Protein 6F1Y (pdb70)

B-factor: mean 147.91, std 44.43, range [30.0, 389.21]

Nearest PDB structures (foldseek):
  6f1t-assembly1_j  TM=1.003E+00  e=4.446E-61  Homo sapiens
  6f1t-assembly1_i  TM=9.594E-01  e=4.046E-45  Homo sapiens
  6f38-assembly1_j  TM=9.340E-01  e=1.331E-43  Homo sapiens
  6f38-assembly1_r  TM=8.789E-01  e=2.297E-35  Homo sapiens
  6f38-assembly1_q  TM=8.343E-01  e=1.502E-33  Homo sapiens

Foldseek 3Di:
DVVVLVVLLVVLVVVQVVDDLNCQFQVVLNVVLVVLVCVVVVDDDDVVPDVVSVVVSVVSSVVSSVVSVLVVVLVVLLVVLLVCLLPPQQDLVVVLVSLVVNLVSVLVCLVVPTHPSQVSLVVVLQSSLQSLLLSLVVVLQVVLVVLPVVVVVVLVVVVVVVVVVVVLSVVLSVVSVCPCVVPSGPNVQFDDDDDDDDDDSSVHRRHPRPSCSSVVVVVVNVVSVVVSPVVVVVVVLVVVLVVLVVVLVVLVVVSVVSNVVSVVVNVVSVVVVVVVVVVD/DCVVVVVVVVPDDLDQDAAEEEEEDEDPLCPQPVVVVVPHDDPDAFQPKDWDQDQLPPGTPGNGYIYTYGYDPDPCLVVVCVRDAPVNQQRYEYEYEEEPVQLLCVLCVVVVVVVSVVVVCCPHCVVVCVCVVVVQVVQVVVLVVLAPPALDDDQAEPAGHNYAYEYENLVCVCVVVVQPDVDLLSLLVSVLSQQVNQQRNSYWYFYAYDPDDPCVCCVSSVRSNPHDHFDPDVSSGGGTRGNPDDNPVSQVSCVPPNPRPDPPCSCVSVCPVVVPDDDDDDPPCDDDDDDVVVVVVVVVVVD

Structure (mmCIF, N/CA/C/O backbone):
data_6F1Y
#
_entry.id   6F1Y
#
_cell.length_a   1.000
_cell.length_b   1.000
_cell.length_c   1.000
_cell.angle_alpha   90.00
_cell.angle_beta   90.00
_cell.angle_gamma   90.00
#
_symmetry.space_group_name_H-M   'P 1'
#
loop_
_entity.id
_entity.type
_entity.pdbx_description
1 polymer 'Cytoplasmic dynein 1 heavy chain 1,Dynein heavy chain'
2 polymer 'Cytoplasmic dynein 1 light intermediate chain 2'
#
loop_
_atom_site.group_PDB
_atom_site.id
_atom_site.type_symbol
_atom_site.label_atom_id
_atom_site.label_alt_id
_atom_site.label_comp_id
_atom_site.label_asym_id
_atom_site.label_entity_id
_atom_site.label_seq_id
_atom_site.pdbx_PDB_ins_code
_atom_site.Cartn_x
_atom_site.Cartn_y
_atom_site.Cartn_z
_atom_site.occupancy
_atom_site.B_iso_or_equiv
_atom_site.auth_seq_id
_atom_site.auth_comp_id
_atom_site.auth_asym_id
_atom_site.auth_atom_id
_atom_site.pdbx_PDB_model_num
ATOM 1 N N . SER A 1 1 ? 355.101 368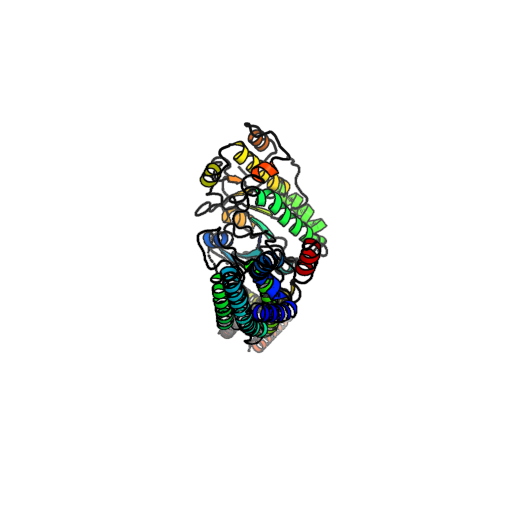.762 430.478 1.00 127.40 780 SER f N 1
ATOM 2 C CA . SER A 1 1 ? 354.211 368.078 431.404 1.00 127.40 780 SER f CA 1
ATOM 3 C C . SER A 1 1 ? 353.041 368.954 431.813 1.00 127.40 780 SER f C 1
ATOM 4 O O . SER A 1 1 ? 351.896 368.490 431.858 1.00 127.40 780 SER f O 1
ATOM 7 N N . LEU A 1 2 ? 353.341 370.222 432.110 1.00 145.64 781 LEU f N 1
ATOM 8 C CA . LEU A 1 2 ? 352.296 371.161 432.504 1.00 145.64 781 LEU f CA 1
ATOM 9 C C . LEU A 1 2 ? 351.306 371.384 431.371 1.00 145.64 781 LEU f C 1
ATOM 10 O O . LEU A 1 2 ? 350.090 371.385 431.590 1.00 145.64 781 LEU f O 1
ATOM 15 N N . ILE A 1 3 ? 351.821 371.564 430.154 1.00 144.13 782 ILE f N 1
ATOM 16 C CA . ILE A 1 3 ? 350.981 371.812 428.986 1.00 144.13 782 ILE f CA 1
ATOM 17 C C . ILE A 1 3 ? 350.092 370.615 428.685 1.00 144.13 782 ILE f C 1
ATOM 18 O O . ILE A 1 3 ? 348.898 370.775 428.391 1.00 144.13 782 ILE f O 1
ATOM 23 N N . GLU A 1 4 ? 350.640 369.400 428.777 1.00 148.03 783 GLU f N 1
ATOM 24 C CA . GLU A 1 4 ? 349.790 368.240 428.541 1.00 148.03 783 GLU f CA 1
ATOM 25 C C . GLU A 1 4 ? 348.762 368.070 429.638 1.00 148.03 783 GLU f C 1
ATOM 26 O O . GLU A 1 4 ? 347.645 367.624 429.359 1.00 148.03 783 GLU f O 1
ATOM 32 N N . SER A 1 5 ? 349.114 368.432 430.873 1.00 152.72 784 SER f N 1
ATOM 33 C CA . SER A 1 5 ? 348.156 368.336 431.963 1.00 152.72 784 SER f CA 1
ATOM 34 C C . SER A 1 5 ? 347.002 369.297 431.734 1.00 152.72 784 SER f C 1
ATOM 35 O O . SER A 1 5 ? 345.838 368.944 431.949 1.00 152.72 784 SER f O 1
ATOM 38 N N . VAL A 1 6 ? 347.322 370.505 431.266 1.00 148.98 785 VAL f N 1
ATOM 39 C CA . VAL A 1 6 ? 346.311 371.511 430.965 1.00 148.98 785 VAL f CA 1
ATOM 40 C C . VAL A 1 6 ? 345.403 371.032 429.846 1.00 148.98 785 VAL f C 1
ATOM 41 O O . VAL A 1 6 ? 344.174 371.157 429.925 1.00 148.98 785 VAL f O 1
ATOM 45 N N . ARG A 1 7 ? 345.996 370.466 428.794 1.00 148.61 786 ARG f N 1
ATOM 46 C CA . ARG A 1 7 ? 345.213 369.983 427.664 1.00 148.61 786 ARG f CA 1
ATOM 47 C C . ARG A 1 7 ? 344.302 368.831 428.052 1.00 148.61 786 ARG f C 1
ATOM 48 O O . ARG A 1 7 ? 343.141 368.779 427.623 1.00 148.61 786 ARG f O 1
ATOM 56 N N . THR A 1 8 ? 344.803 367.910 428.873 1.00 143.51 787 THR f N 1
ATOM 57 C CA . THR A 1 8 ? 343.967 366.809 429.327 1.00 143.51 787 THR f CA 1
ATOM 58 C C . THR A 1 8 ? 342.862 367.327 430.228 1.00 143.51 787 THR f C 1
ATOM 59 O O . THR A 1 8 ? 341.733 366.828 430.180 1.00 143.51 787 THR f O 1
ATOM 63 N N . TYR A 1 9 ? 343.173 368.354 431.025 1.00 151.70 788 TYR f N 1
ATOM 64 C CA . TYR A 1 9 ? 342.183 368.973 431.893 1.00 151.70 788 TYR f CA 1
ATOM 65 C C . TYR A 1 9 ? 341.055 369.581 431.081 1.00 151.70 788 TYR f C 1
ATOM 66 O O . TYR A 1 9 ? 339.873 369.412 431.408 1.00 151.70 788 TYR f O 1
ATOM 75 N N . GLU A 1 10 ? 341.416 370.280 430.011 1.00 151.35 789 GLU f N 1
ATOM 76 C CA . GLU A 1 10 ? 340.426 370.902 429.148 1.00 151.35 789 GLU f CA 1
ATOM 77 C C . GLU A 1 10 ? 339.580 369.856 428.447 1.00 151.35 789 GLU f C 1
ATOM 78 O O . GLU A 1 10 ? 338.360 370.020 428.330 1.00 151.35 789 GLU f O 1
ATOM 84 N N . ARG A 1 11 ? 340.216 368.773 427.987 1.00 159.66 790 ARG f N 1
ATOM 85 C CA . ARG A 1 11 ? 339.488 367.711 427.304 1.00 159.66 790 ARG f CA 1
ATOM 86 C C . ARG A 1 11 ? 338.479 367.056 428.236 1.00 159.66 790 ARG f C 1
ATOM 87 O O . ARG A 1 11 ? 337.330 366.780 427.848 1.00 159.66 790 ARG f O 1
ATOM 95 N N . THR A 1 12 ? 338.890 366.829 429.481 1.00 151.51 791 THR f N 1
ATOM 96 C CA . THR A 1 12 ? 337.996 366.241 430.463 1.00 151.51 791 THR f CA 1
ATOM 97 C C . THR A 1 12 ? 336.852 367.176 430.794 1.00 151.51 791 THR f C 1
ATOM 98 O O . THR A 1 12 ? 335.721 366.719 430.951 1.00 151.51 791 THR f O 1
ATOM 102 N N . CYS A 1 13 ? 337.125 368.484 430.904 1.00 148.99 792 CYS f N 1
ATOM 103 C CA . CYS A 1 13 ? 336.051 369.434 431.181 1.00 148.99 792 CYS f CA 1
ATOM 104 C C . CYS A 1 13 ? 335.056 369.468 430.038 1.00 148.99 792 CYS f C 1
ATOM 105 O O . CYS A 1 13 ? 333.852 369.634 430.270 1.00 148.99 792 CYS f O 1
ATOM 108 N N . GLU A 1 14 ? 335.548 369.288 428.807 1.00 163.22 793 GLU f N 1
ATOM 109 C CA . GLU A 1 14 ? 334.668 369.231 427.648 1.00 163.22 793 GLU f CA 1
ATOM 110 C C . GLU A 1 14 ? 333.742 368.030 427.758 1.00 163.22 793 GLU f C 1
ATOM 111 O O . GLU A 1 14 ? 332.522 368.152 427.594 1.00 163.22 793 GLU f O 1
ATOM 117 N N . LYS A 1 15 ? 334.316 366.864 428.076 1.00 158.24 794 LYS f N 1
ATOM 118 C CA . LYS A 1 15 ? 333.518 365.646 428.217 1.00 158.24 794 LYS f CA 1
ATOM 119 C C . LYS A 1 15 ? 332.532 365.740 429.372 1.00 158.24 794 LYS f C 1
ATOM 120 O O . LYS A 1 15 ? 331.381 365.302 429.251 1.00 158.24 794 LYS f O 1
ATOM 126 N N . VAL A 1 16 ? 332.973 366.305 430.497 1.00 160.84 795 VAL f N 1
ATOM 127 C CA . VAL A 1 16 ? 332.136 366.422 431.687 1.00 160.84 795 VAL f CA 1
ATOM 128 C C . VAL A 1 16 ? 330.962 367.351 431.441 1.00 160.84 795 VAL f C 1
ATOM 129 O O . VAL A 1 16 ? 329.807 366.965 431.643 1.00 160.84 795 VAL f O 1
ATOM 133 N N . GLU A 1 17 ? 331.227 368.585 431.001 1.00 164.17 796 GLU f N 1
ATOM 134 C CA . GLU A 1 17 ? 330.102 369.483 430.789 1.00 164.17 796 GLU f CA 1
ATOM 135 C C . GLU A 1 17 ? 329.287 369.138 429.555 1.00 164.17 796 GLU f C 1
ATOM 136 O O . GLU A 1 17 ? 328.184 369.674 429.412 1.00 164.17 796 GLU f O 1
ATOM 142 N N . GLU A 1 18 ? 329.752 368.222 428.692 1.00 175.59 797 GLU f N 1
ATOM 143 C CA . GLU A 1 18 ? 328.866 367.801 427.618 1.00 175.59 797 GLU f CA 1
ATOM 144 C C . GLU A 1 18 ? 327.791 366.869 428.158 1.00 175.59 797 GLU f C 1
ATOM 145 O O . GLU A 1 18 ? 326.799 366.610 427.472 1.00 175.59 797 GLU f O 1
ATOM 151 N N . ARG A 1 19 ? 327.981 366.383 429.380 1.00 159.71 798 ARG f N 1
ATOM 152 C CA . ARG A 1 19 ? 327.071 365.558 430.147 1.00 159.71 798 ARG f CA 1
ATOM 153 C C . ARG A 1 19 ? 326.533 366.411 431.287 1.00 159.71 798 ARG f C 1
ATOM 154 O O . ARG A 1 19 ? 327.035 367.504 431.560 1.00 159.71 798 ARG f O 1
ATOM 162 N N . ASN A 1 20 ? 325.510 365.926 431.942 1.00 136.59 799 ASN f N 1
ATOM 163 C CA . ASN A 1 20 ? 324.981 366.748 433.025 1.00 136.59 799 ASN f CA 1
ATOM 164 C C . ASN A 1 20 ? 324.809 365.992 434.328 1.00 136.59 799 ASN f C 1
ATOM 165 O O . ASN A 1 20 ? 325.018 366.571 435.397 1.00 136.59 799 ASN f O 1
ATOM 170 N N . THR A 1 21 ? 324.429 364.716 434.258 1.00 125.75 800 THR f N 1
ATOM 171 C CA . THR A 1 21 ? 324.243 363.897 435.449 1.00 125.75 800 THR f CA 1
ATOM 172 C C . THR A 1 21 ? 325.555 363.702 436.181 1.00 125.75 800 THR f C 1
ATOM 173 O O . THR A 1 21 ? 325.622 363.786 437.414 1.00 125.75 800 THR f O 1
ATOM 177 N N . ILE A 1 22 ? 326.603 363.441 435.407 1.00 136.52 801 ILE f N 1
ATOM 178 C CA . ILE A 1 22 ? 327.966 363.180 435.841 1.00 136.52 801 ILE f CA 1
ATOM 179 C C . ILE A 1 22 ? 328.526 364.242 436.774 1.00 136.52 801 ILE f C 1
ATOM 180 O O . ILE A 1 22 ? 329.289 363.914 437.694 1.00 136.52 801 ILE f O 1
ATOM 185 N N . SER A 1 23 ? 328.137 365.507 436.570 1.00 129.73 802 SER f N 1
ATOM 186 C CA . SER A 1 23 ? 328.624 366.628 437.374 1.00 129.73 802 SER f CA 1
ATOM 187 C C . SER A 1 23 ? 328.373 366.441 438.867 1.00 129.73 802 SER f C 1
ATOM 188 O O . SER A 1 23 ? 329.228 366.800 439.686 1.00 129.73 802 SER f O 1
ATOM 191 N N . LEU A 1 24 ? 327.223 365.852 439.223 1.00 135.36 803 LEU f N 1
ATOM 192 C CA . LEU A 1 24 ? 326.865 365.593 440.619 1.00 135.36 803 LEU f CA 1
ATOM 193 C C . LEU A 1 24 ? 327.887 364.736 441.340 1.00 135.36 803 LEU f C 1
ATOM 194 O O . LEU A 1 24 ? 328.211 364.981 442.506 1.00 135.36 803 LEU f O 1
ATOM 199 N N . LEU A 1 25 ? 328.384 363.719 440.665 1.00 117.98 804 LEU f N 1
ATOM 200 C CA . LEU A 1 25 ? 329.305 362.762 441.242 1.00 117.98 804 LEU f CA 1
ATOM 201 C C . LEU A 1 25 ? 330.752 363.160 441.068 1.00 117.98 804 LEU f C 1
ATOM 202 O O . LEU A 1 25 ? 331.599 362.798 441.891 1.00 117.98 804 LEU f O 1
ATOM 207 N N . VAL A 1 26 ? 331.049 363.888 439.998 1.00 125.11 805 VAL f N 1
ATOM 208 C CA . VAL A 1 26 ? 332.413 364.296 439.716 1.00 125.11 805 VAL f CA 1
ATOM 209 C C . VAL A 1 26 ? 332.813 365.529 440.502 1.00 125.11 805 VAL f C 1
ATOM 210 O O . VAL A 1 26 ? 334.014 365.727 440.731 1.00 125.11 805 VAL f O 1
ATOM 214 N N . ALA A 1 27 ? 331.827 366.310 440.964 1.00 132.50 806 ALA f N 1
ATOM 215 C CA . ALA A 1 27 ? 331.953 367.549 441.725 1.00 132.50 806 ALA f CA 1
ATOM 216 C C . ALA A 1 27 ? 333.126 367.623 442.696 1.00 132.50 806 ALA f C 1
ATOM 217 O O . ALA A 1 27 ? 333.890 368.596 442.674 1.00 132.50 806 ALA f O 1
ATOM 219 N N . GLY A 1 28 ? 333.308 366.569 443.494 1.00 136.84 807 GLY f N 1
ATOM 220 C CA . GLY A 1 28 ? 334.416 366.540 444.435 1.00 136.84 807 GLY f CA 1
ATOM 221 C C . GLY A 1 28 ? 335.771 366.504 443.751 1.00 136.84 807 GLY f C 1
ATOM 222 O O . GLY A 1 28 ? 336.641 367.329 444.040 1.00 136.84 807 GLY f O 1
ATOM 223 N N . LEU A 1 29 ? 335.961 365.554 442.827 1.00 133.24 808 LEU f N 1
ATOM 224 C CA . LEU A 1 29 ? 337.231 365.437 442.113 1.00 133.24 808 LEU f CA 1
ATOM 225 C C . LEU A 1 29 ? 337.500 366.646 441.241 1.00 133.24 808 LEU f C 1
ATOM 226 O O . LEU A 1 29 ? 338.655 367.051 441.082 1.00 133.24 808 LEU f O 1
ATOM 231 N N . LYS A 1 30 ? 336.446 367.225 440.673 1.00 145.07 809 LYS f N 1
ATOM 232 C CA . LYS A 1 30 ? 336.604 368.411 439.848 1.00 145.07 809 LYS f CA 1
ATOM 233 C C . LYS A 1 30 ? 337.069 369.574 440.709 1.00 145.07 809 LYS f C 1
ATOM 234 O O . LYS A 1 30 ? 337.925 370.366 440.290 1.00 145.07 809 LYS f O 1
ATOM 240 N N . LYS A 1 31 ? 336.554 369.654 441.942 1.00 142.50 810 LYS f N 1
ATOM 241 C CA . LYS A 1 31 ? 337.014 370.694 442.848 1.00 142.50 810 LYS f CA 1
ATOM 242 C C . LYS A 1 31 ? 338.450 370.421 443.273 1.00 142.50 810 LYS f C 1
ATOM 243 O O . LYS A 1 31 ? 339.218 371.360 443.478 1.00 142.50 810 LYS f O 1
ATOM 249 N N . GLU A 1 32 ? 338.820 369.142 443.396 1.00 142.56 811 GLU f N 1
ATOM 250 C CA . GLU A 1 32 ? 340.187 368.775 443.766 1.00 142.56 811 GLU f CA 1
ATOM 251 C C . GLU A 1 32 ? 341.171 369.225 442.706 1.00 142.56 811 GLU f C 1
ATOM 252 O O . GLU A 1 32 ? 342.222 369.819 443.007 1.00 142.56 811 GLU f O 1
ATOM 258 N N . VAL A 1 33 ? 340.829 368.930 441.452 1.00 144.15 812 VAL f N 1
ATOM 259 C CA . VAL A 1 33 ? 341.655 369.312 440.319 1.00 144.15 812 VAL f CA 1
ATOM 260 C C . VAL A 1 33 ? 341.785 370.822 440.269 1.00 144.15 812 VAL f C 1
ATOM 261 O O . VAL A 1 33 ? 342.887 371.357 440.138 1.00 144.15 812 VAL f O 1
ATOM 265 N N . GLN A 1 34 ? 340.668 371.530 440.443 1.00 147.60 813 GLN f N 1
ATOM 266 C CA . GLN A 1 34 ? 340.735 372.983 440.436 1.00 147.60 813 GLN f CA 1
ATOM 267 C C . GLN A 1 34 ? 341.428 373.538 441.670 1.00 147.60 813 GLN f C 1
ATOM 268 O O . GLN A 1 34 ? 341.938 374.657 441.616 1.00 147.60 813 GLN f O 1
ATOM 274 N N . ALA A 1 35 ? 341.484 372.774 442.759 1.00 149.43 814 ALA f N 1
ATOM 275 C CA . ALA A 1 35 ? 342.194 373.230 443.943 1.00 149.43 814 ALA f CA 1
ATOM 276 C C . ALA A 1 35 ? 343.678 373.265 443.642 1.00 149.43 814 ALA f C 1
ATOM 277 O O . ALA A 1 35 ? 344.356 374.273 443.888 1.00 149.43 814 ALA f O 1
ATOM 279 N N . LEU A 1 36 ? 344.187 372.179 443.058 1.00 144.95 815 LEU f N 1
ATOM 280 C CA . LEU A 1 36 ? 345.597 372.196 442.688 1.00 144.95 815 LEU f CA 1
ATOM 281 C C . LEU A 1 36 ? 345.852 373.136 441.526 1.00 144.95 815 LEU f C 1
ATOM 282 O O . LEU A 1 36 ? 346.948 373.691 441.426 1.00 144.95 815 LEU f O 1
ATOM 287 N N . ILE A 1 37 ? 344.860 373.343 440.658 1.00 152.90 816 ILE f N 1
ATOM 288 C CA . ILE A 1 37 ? 345.028 374.279 439.554 1.00 152.90 816 ILE f CA 1
ATOM 289 C C . ILE A 1 37 ? 345.151 375.690 440.097 1.00 152.90 816 ILE f C 1
ATOM 290 O O . ILE A 1 37 ? 345.971 376.483 439.624 1.00 152.90 816 ILE f O 1
ATOM 295 N N . ALA A 1 38 ? 344.369 376.005 441.130 1.00 163.60 817 ALA f N 1
ATOM 296 C CA . ALA A 1 38 ? 344.448 377.311 441.763 1.00 163.60 817 ALA f CA 1
ATOM 297 C C . ALA A 1 38 ? 345.789 377.476 442.457 1.00 163.60 817 ALA f C 1
ATOM 298 O O . ALA A 1 38 ? 346.415 378.541 442.374 1.00 163.60 817 ALA f O 1
ATOM 300 N N . GLU A 1 39 ? 346.261 376.414 443.113 1.00 171.44 818 GLU f N 1
ATOM 301 C CA . GLU A 1 39 ? 347.557 376.480 443.770 1.00 171.44 818 GLU f CA 1
ATOM 302 C C . GLU A 1 39 ? 348.701 376.522 442.775 1.00 171.44 818 GLU f C 1
ATOM 303 O O . GLU A 1 39 ? 349.795 376.959 443.130 1.00 171.44 818 GLU f O 1
ATOM 309 N N . GLY A 1 40 ? 348.475 376.076 441.549 1.00 167.91 819 GLY f N 1
ATOM 310 C CA . GLY A 1 40 ? 349.513 376.102 440.550 1.00 167.91 819 GLY f CA 1
ATOM 311 C C . GLY A 1 40 ? 349.538 377.439 439.846 1.00 167.91 819 GLY f C 1
ATOM 312 O O . GLY A 1 40 ? 350.607 377.947 439.521 1.00 167.91 819 GLY f O 1
ATOM 313 N N . ILE A 1 41 ? 348.360 378.015 439.608 1.00 166.94 820 ILE f N 1
ATOM 314 C CA . ILE A 1 41 ? 348.272 379.304 438.930 1.00 166.94 820 ILE f CA 1
ATOM 315 C C . ILE A 1 41 ? 348.758 380.422 439.835 1.00 166.94 820 ILE f C 1
ATOM 316 O O . ILE A 1 41 ? 349.523 381.292 439.394 1.00 166.94 820 ILE f O 1
ATOM 321 N N . ALA A 1 42 ? 348.310 380.402 441.107 1.00 172.88 821 ALA f N 1
ATOM 322 C CA . ALA A 1 42 ? 348.644 381.412 442.119 1.00 172.88 821 ALA f CA 1
ATOM 323 C C . ALA A 1 42 ? 350.131 381.702 442.175 1.00 172.88 821 ALA f C 1
ATOM 324 O O . ALA A 1 42 ? 350.549 382.860 442.282 1.00 172.88 821 ALA f O 1
ATOM 326 N N . LEU A 1 43 ? 350.940 380.670 442.058 1.00 151.05 822 LEU f N 1
ATOM 327 C CA . LEU A 1 43 ? 352.371 380.845 442.024 1.00 151.05 822 LEU f CA 1
ATOM 328 C C . LEU A 1 43 ? 352.832 380.845 440.579 1.00 151.05 822 LEU f C 1
ATOM 329 O O . LEU A 1 43 ? 352.263 380.175 439.719 1.00 151.05 822 LEU f O 1
ATOM 334 N N . VAL A 1 44 ? 353.864 381.620 440.324 1.00 149.87 823 VAL f N 1
ATOM 335 C CA . VAL A 1 44 ? 354.510 381.691 439.027 1.00 149.87 823 VAL f CA 1
ATOM 336 C C . VAL A 1 44 ? 355.988 381.711 439.360 1.00 149.87 823 VAL f C 1
ATOM 337 O O . VAL A 1 44 ? 356.418 382.478 440.228 1.00 149.87 823 VAL f O 1
ATOM 341 N N . TRP A 1 45 ? 356.743 380.822 438.717 1.00 142.95 824 TRP f N 1
ATOM 342 C CA . TRP A 1 45 ? 358.174 380.656 438.938 1.00 142.95 824 TRP f CA 1
ATOM 343 C C . TRP A 1 45 ? 358.563 380.255 440.361 1.00 142.95 824 TRP f C 1
ATOM 344 O O . TRP A 1 45 ? 358.888 381.105 441.198 1.00 142.95 824 TRP f O 1
ATOM 355 N N . GLU A 1 46 ? 358.455 378.973 440.682 1.00 156.96 825 GLU f N 1
ATOM 356 C CA . GLU A 1 46 ? 358.882 378.489 441.990 1.00 156.96 825 GLU f CA 1
ATOM 357 C C . GLU A 1 46 ? 360.093 377.607 441.700 1.00 156.96 825 GLU f C 1
ATOM 358 O O . GLU A 1 46 ? 359.973 376.390 441.539 1.00 156.96 825 GLU f O 1
ATOM 364 N N . SER A 1 47 ? 361.265 378.258 441.632 1.00 141.55 826 SER f N 1
ATOM 365 C CA . SER A 1 47 ? 362.544 377.604 441.353 1.00 141.55 826 SER f CA 1
ATOM 366 C C . SER A 1 47 ? 362.860 376.479 442.315 1.00 141.55 826 SER f C 1
ATOM 367 O O . SER A 1 47 ? 363.568 375.531 441.959 1.00 141.55 826 SER f O 1
ATOM 370 N N . TYR A 1 48 ? 362.370 376.574 443.537 1.00 155.93 827 TYR f N 1
ATOM 371 C CA . TYR A 1 48 ? 362.618 375.532 444.511 1.00 155.93 827 TYR f CA 1
ATOM 372 C C . TYR A 1 48 ? 361.575 374.424 444.409 1.00 155.93 827 TYR f C 1
ATOM 373 O O . TYR A 1 48 ? 361.918 373.276 444.118 1.00 155.93 827 TYR f O 1
ATOM 382 N N . LYS A 1 49 ? 360.311 374.744 444.636 1.00 144.86 828 LYS f N 1
ATOM 383 C CA . LYS A 1 49 ? 359.244 373.745 444.590 1.00 144.86 828 LYS f CA 1
ATOM 384 C C . LYS A 1 49 ? 358.574 373.734 443.230 1.00 144.86 828 LYS f C 1
ATOM 385 O O . LYS A 1 49 ? 357.588 374.430 443.003 1.00 144.86 828 LYS f O 1
ATOM 391 N N . LEU A 1 50 ? 359.098 372.940 442.311 1.00 140.24 829 LEU f N 1
ATOM 392 C CA . LEU A 1 50 ? 358.469 372.873 441.004 1.00 140.24 829 LEU f CA 1
ATOM 393 C C . LEU A 1 50 ? 358.077 371.448 440.655 1.00 140.24 829 LEU f C 1
ATOM 394 O O . LEU A 1 50 ? 356.892 371.161 440.416 1.00 140.24 829 LEU f O 1
ATOM 399 N N . ASP A 1 51 ? 359.071 370.560 440.644 1.00 143.14 830 ASP f N 1
ATOM 400 C CA . ASP A 1 51 ? 358.923 369.140 440.331 1.00 143.14 830 ASP f CA 1
ATOM 401 C C . ASP A 1 51 ? 357.826 368.430 441.116 1.00 143.14 830 ASP f C 1
ATOM 402 O O . ASP A 1 51 ? 357.056 367.683 440.483 1.00 143.14 830 ASP f O 1
ATOM 407 N N . PRO A 1 52 ? 357.681 368.601 442.452 1.00 139.97 831 PRO f N 1
ATOM 408 C CA . PRO A 1 52 ? 356.576 367.909 443.114 1.00 139.97 831 PRO f CA 1
ATOM 409 C C . PRO A 1 52 ? 355.234 368.411 442.658 1.00 139.97 831 PRO f C 1
ATOM 410 O O . PRO A 1 52 ? 354.318 367.593 442.557 1.00 139.97 831 PRO f O 1
ATOM 414 N N . TYR A 1 53 ? 355.104 369.704 442.333 1.00 134.80 832 TYR f N 1
ATOM 415 C CA . TYR A 1 53 ? 353.811 370.188 441.868 1.00 134.80 832 TYR f CA 1
ATOM 416 C C . TYR A 1 53 ? 353.481 369.588 440.526 1.00 134.80 832 TYR f C 1
ATOM 417 O O . TYR A 1 53 ? 352.330 369.225 440.275 1.00 134.80 832 TYR f O 1
ATOM 426 N N . VAL A 1 54 ? 354.491 369.481 439.666 1.00 143.70 833 VAL f N 1
ATOM 427 C CA . VAL A 1 54 ? 354.309 368.901 438.341 1.00 143.70 833 VAL f CA 1
ATOM 428 C C . VAL A 1 54 ? 353.811 367.466 438.446 1.00 143.70 833 VAL f C 1
ATOM 429 O O . VAL A 1 54 ? 352.847 367.062 437.779 1.00 143.70 833 VAL f O 1
ATOM 433 N N . GLN A 1 55 ? 354.454 366.688 439.311 1.00 142.87 834 GLN f N 1
ATOM 434 C CA . GLN A 1 55 ? 354.079 365.291 439.486 1.00 142.87 834 GLN f CA 1
ATOM 435 C C . GLN A 1 55 ? 352.699 365.152 440.125 1.00 142.87 834 GLN f C 1
ATOM 436 O O . GLN A 1 55 ? 351.905 364.288 439.705 1.00 142.87 834 GLN f O 1
ATOM 442 N N . ARG A 1 56 ? 352.390 366.012 441.112 1.00 134.33 835 ARG f N 1
ATOM 443 C CA . ARG A 1 56 ? 351.071 366.023 441.743 1.00 134.33 835 ARG f CA 1
ATOM 444 C C . ARG A 1 56 ? 350.007 366.296 440.700 1.00 134.33 835 ARG f C 1
ATOM 445 O O . ARG A 1 56 ? 348.980 365.613 440.643 1.00 134.33 835 ARG f O 1
ATOM 453 N N . LEU A 1 57 ? 350.275 367.297 439.859 1.00 133.21 836 LEU f N 1
ATOM 454 C CA . LEU A 1 57 ? 349.394 367.712 438.777 1.00 133.21 836 LEU f CA 1
ATOM 455 C C . LEU A 1 57 ? 349.089 366.573 437.830 1.00 133.21 836 LEU f C 1
ATOM 456 O O . LEU A 1 57 ? 347.916 366.294 437.535 1.00 133.21 836 LEU f O 1
ATOM 461 N N . ALA A 1 58 ? 350.152 365.927 437.338 1.00 132.91 837 ALA f N 1
ATOM 462 C CA . ALA A 1 58 ? 350.026 364.823 436.397 1.00 132.91 837 ALA f CA 1
ATOM 463 C C . ALA A 1 58 ? 349.184 363.700 436.967 1.00 132.91 837 ALA f C 1
ATOM 464 O O . ALA A 1 58 ? 348.295 363.180 436.283 1.00 132.91 837 ALA f O 1
ATOM 466 N N . GLU A 1 59 ? 349.417 363.338 438.229 1.00 140.61 838 GLU f N 1
ATOM 467 C CA . GLU A 1 59 ? 348.613 362.263 438.798 1.00 140.61 838 GLU f CA 1
ATOM 468 C C . GLU A 1 59 ? 347.172 362.670 439.047 1.00 140.61 838 GLU f C 1
ATOM 469 O O . GLU A 1 59 ? 346.273 361.840 438.891 1.00 140.61 838 GLU f O 1
ATOM 475 N N . THR A 1 60 ? 346.927 363.921 439.445 1.00 130.67 839 THR f N 1
ATOM 476 C CA . THR A 1 60 ? 345.554 364.349 439.697 1.00 130.67 839 THR f CA 1
ATOM 477 C C . THR A 1 60 ? 344.730 364.319 438.429 1.00 130.67 839 THR f C 1
ATOM 478 O O . THR A 1 60 ? 343.629 363.751 438.404 1.00 130.67 839 THR f O 1
ATOM 482 N N . VAL A 1 61 ? 345.264 364.907 437.358 1.00 137.38 840 VAL f N 1
ATOM 483 C CA . VAL A 1 61 ? 344.526 364.903 436.104 1.00 137.38 840 VAL f CA 1
ATOM 484 C C . VAL A 1 61 ? 344.461 363.489 435.536 1.00 137.38 840 VAL f C 1
ATOM 485 O O . VAL A 1 61 ? 343.472 363.119 434.891 1.00 137.38 840 VAL f O 1
ATOM 489 N N . PHE A 1 62 ? 345.472 362.662 435.823 1.00 145.37 841 PHE f N 1
ATOM 490 C CA . PHE A 1 62 ? 345.493 361.286 435.359 1.00 145.37 841 PHE f CA 1
ATOM 491 C C . PHE A 1 62 ? 344.362 360.494 435.999 1.00 145.37 841 PHE f C 1
ATOM 492 O O . PHE A 1 62 ? 343.593 359.809 435.303 1.00 145.37 841 PHE f O 1
ATOM 500 N N . ASN A 1 63 ? 344.240 360.614 437.331 1.00 145.38 842 ASN f N 1
ATOM 501 C CA . ASN A 1 63 ? 343.171 359.978 438.094 1.00 145.38 842 ASN f CA 1
ATOM 502 C C . ASN A 1 63 ? 341.840 360.425 437.557 1.00 145.38 842 ASN f C 1
ATOM 503 O O . ASN A 1 63 ? 341.041 359.613 437.100 1.00 145.38 842 ASN f O 1
ATOM 508 N N . PHE A 1 64 ? 341.638 361.741 437.588 1.00 138.88 843 PHE f N 1
ATOM 509 C CA . PHE A 1 64 ? 340.479 362.470 437.105 1.00 138.88 843 PHE f CA 1
ATOM 510 C C . PHE A 1 64 ? 339.973 361.969 435.763 1.00 138.88 843 PHE f C 1
ATOM 511 O O . PHE A 1 64 ? 338.781 361.687 435.586 1.00 138.88 843 PHE f O 1
ATOM 519 N N . GLN A 1 65 ? 340.902 361.799 434.832 1.00 155.04 844 GLN f N 1
ATOM 520 C CA . GLN A 1 65 ? 340.578 361.287 433.514 1.00 155.04 844 GLN f CA 1
ATOM 521 C C . GLN A 1 65 ? 340.112 359.843 433.590 1.00 155.04 844 GLN f C 1
ATOM 522 O O . GLN A 1 65 ? 339.118 359.473 432.944 1.00 155.04 844 GLN f O 1
ATOM 528 N N . GLU A 1 66 ? 340.808 359.021 434.389 1.00 156.10 845 GLU f N 1
ATOM 529 C CA . GLU A 1 66 ? 340.400 357.628 434.549 1.00 156.10 845 GLU f CA 1
ATOM 530 C C . GLU A 1 66 ? 339.028 357.530 435.188 1.00 156.10 845 GLU f C 1
ATOM 531 O O . GLU A 1 66 ? 338.244 356.644 434.844 1.00 156.10 845 GLU f O 1
ATOM 537 N N . LYS A 1 67 ? 338.733 358.444 436.108 1.00 146.68 846 LYS f N 1
ATOM 538 C CA . LYS A 1 67 ? 337.450 358.445 436.787 1.00 146.68 846 LYS f CA 1
ATOM 539 C C . LYS A 1 67 ? 336.338 358.790 435.825 1.00 146.68 846 LYS f C 1
ATOM 540 O O . LYS A 1 67 ? 335.289 358.148 435.848 1.00 146.68 846 LYS f O 1
ATOM 546 N N . VAL A 1 68 ? 336.560 359.784 434.962 1.00 156.85 847 VAL f N 1
ATOM 547 C CA . VAL A 1 68 ? 335.535 360.158 433.992 1.00 156.85 847 VAL f CA 1
ATOM 548 C C . VAL A 1 68 ? 335.282 359.014 433.018 1.00 156.85 847 VAL f C 1
ATOM 549 O O . VAL A 1 68 ? 334.126 358.676 432.727 1.00 156.85 847 VAL f O 1
ATOM 553 N N . ASP A 1 69 ? 336.358 358.385 432.528 1.00 175.75 848 ASP f N 1
ATOM 554 C CA . ASP A 1 69 ? 336.238 357.257 431.602 1.00 175.75 848 ASP f CA 1
ATOM 555 C C . ASP A 1 69 ? 335.491 356.101 432.247 1.00 175.75 848 ASP f C 1
ATOM 556 O O . ASP A 1 69 ? 334.554 355.523 431.662 1.00 175.75 848 ASP f O 1
ATOM 561 N N . ASP A 1 70 ? 335.908 355.774 433.470 1.00 164.49 849 ASP f N 1
ATOM 562 C CA . ASP A 1 70 ? 335.334 354.706 434.264 1.00 164.49 849 ASP f CA 1
ATOM 563 C C . ASP A 1 70 ? 333.848 354.939 434.461 1.00 164.49 849 ASP f C 1
ATOM 564 O O . ASP A 1 70 ? 333.023 354.063 434.170 1.00 164.49 849 ASP f O 1
ATOM 569 N N . LEU A 1 71 ? 333.501 356.147 434.915 1.00 146.94 850 LEU f N 1
ATOM 570 C CA . LEU A 1 71 ? 332.118 356.526 435.158 1.00 146.94 850 LEU f CA 1
ATOM 571 C C . LEU A 1 71 ? 331.279 356.479 433.912 1.00 146.94 850 LEU f C 1
ATOM 572 O O . LEU A 1 71 ? 330.103 356.110 433.976 1.00 146.94 850 LEU f O 1
ATOM 577 N N . LEU A 1 72 ? 331.857 356.886 432.786 1.00 150.29 851 LEU f N 1
ATOM 578 C CA . LEU A 1 72 ? 331.137 356.872 431.527 1.00 150.29 851 LEU f CA 1
ATOM 579 C C . LEU A 1 72 ? 330.711 355.455 431.194 1.00 150.29 851 LEU f C 1
ATOM 580 O O . LEU A 1 72 ? 329.536 355.204 430.906 1.00 150.29 851 LEU f O 1
ATOM 585 N N . ILE A 1 73 ? 331.656 354.516 431.294 1.00 148.10 852 ILE f N 1
ATOM 586 C CA . ILE A 1 73 ? 331.375 353.105 431.017 1.00 148.10 852 ILE f CA 1
ATOM 587 C C . ILE A 1 73 ? 330.299 352.568 431.959 1.00 148.10 852 ILE f C 1
ATOM 588 O O . ILE A 1 73 ? 329.341 351.892 431.530 1.00 148.10 852 ILE f O 1
ATOM 593 N N . ILE A 1 74 ? 330.442 352.890 433.252 1.00 151.57 853 ILE f N 1
ATOM 594 C CA . ILE A 1 74 ? 329.491 352.468 434.282 1.00 151.57 853 ILE f CA 1
ATOM 595 C C . ILE A 1 74 ? 328.092 352.951 433.950 1.00 151.57 853 ILE f C 1
ATOM 596 O O . ILE A 1 74 ? 327.126 352.173 433.950 1.00 151.57 853 ILE f O 1
ATOM 601 N N . GLU A 1 75 ? 327.982 354.243 433.640 1.00 144.87 854 GLU f N 1
ATOM 602 C CA . GLU A 1 75 ? 326.705 354.851 433.313 1.00 144.87 854 GLU f CA 1
ATOM 603 C C . GLU A 1 75 ? 326.061 354.224 432.107 1.00 144.87 854 GLU f C 1
ATOM 604 O O . GLU A 1 75 ? 324.835 354.098 432.064 1.00 144.87 854 GLU f O 1
ATOM 610 N N . GLU A 1 76 ? 326.855 353.841 431.109 1.00 151.32 855 GLU f N 1
ATOM 611 C CA . GLU A 1 76 ? 326.175 353.278 429.953 1.00 151.32 855 GLU f CA 1
ATOM 612 C C . GLU A 1 76 ? 325.667 351.884 430.258 1.00 151.32 855 GLU f C 1
ATOM 613 O O . GLU A 1 76 ? 324.621 351.502 429.733 1.00 151.32 855 GLU f O 1
ATOM 619 N N . LYS A 1 77 ? 326.348 351.142 431.139 1.00 145.41 856 LYS f N 1
ATOM 620 C CA . LYS A 1 77 ? 325.805 349.837 431.517 1.00 145.41 856 LYS f CA 1
ATOM 621 C C . LYS A 1 77 ? 324.499 350.023 432.284 1.00 145.41 856 LYS f C 1
ATOM 622 O O . LYS A 1 77 ? 323.505 349.308 432.037 1.00 145.41 856 LYS f O 1
ATOM 628 N N . ILE A 1 78 ? 324.494 351.026 433.177 1.00 144.71 857 ILE f N 1
ATOM 629 C CA . ILE A 1 78 ? 323.313 351.387 433.960 1.00 144.71 857 ILE f CA 1
ATOM 630 C C . ILE A 1 78 ? 322.155 351.694 433.040 1.00 144.71 857 ILE f C 1
ATOM 631 O O . ILE A 1 78 ? 321.065 351.133 433.168 1.00 144.71 857 ILE f O 1
ATOM 636 N N . ASP A 1 79 ? 322.397 352.582 432.087 1.00 142.73 858 ASP f N 1
ATOM 637 C CA . ASP A 1 79 ? 321.366 353.008 431.169 1.00 142.73 858 ASP f CA 1
ATOM 638 C C . ASP A 1 79 ? 320.921 351.896 430.248 1.00 142.73 858 ASP f C 1
ATOM 639 O O . ASP A 1 79 ? 319.768 351.896 429.849 1.00 142.73 858 ASP f O 1
ATOM 644 N N . LEU A 1 80 ? 321.772 350.924 429.923 1.00 155.37 859 LEU f N 1
ATOM 645 C CA . LEU A 1 80 ? 321.238 349.848 429.099 1.00 155.37 859 LEU f CA 1
ATOM 646 C C . LEU A 1 80 ? 320.242 349.040 429.913 1.00 155.37 859 LEU f C 1
ATOM 647 O O . LEU A 1 80 ? 319.204 348.620 429.389 1.00 155.37 859 LEU f O 1
ATOM 652 N N . GLU A 1 81 ? 320.481 348.940 431.219 1.00 152.51 860 GLU f N 1
ATOM 653 C CA . GLU A 1 81 ? 319.507 348.266 432.067 1.00 152.51 860 GLU f CA 1
ATOM 654 C C . GLU A 1 81 ? 318.244 349.109 432.233 1.00 152.51 860 GLU f C 1
ATOM 655 O O . GLU A 1 81 ? 317.119 348.606 432.088 1.00 152.51 860 GLU f O 1
ATOM 661 N N . VAL A 1 82 ? 318.431 350.397 432.536 1.00 136.42 861 VAL f N 1
ATOM 662 C CA . VAL A 1 82 ? 317.336 351.342 432.748 1.00 136.42 861 VAL f CA 1
ATOM 663 C C . VAL A 1 82 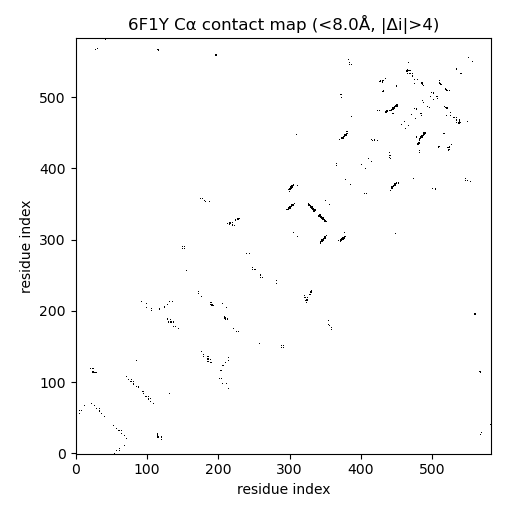? 316.458 351.441 431.510 1.00 136.42 861 VAL f C 1
ATOM 664 O O . VAL A 1 82 ? 315.235 351.276 431.580 1.00 136.42 861 VAL f O 1
ATOM 668 N N . ARG A 1 83 ? 317.074 351.681 430.351 1.00 140.60 862 ARG f N 1
ATOM 669 C CA . ARG A 1 83 ? 316.342 351.740 429.099 1.00 140.60 862 ARG f CA 1
ATOM 670 C C . ARG A 1 83 ? 315.822 350.367 428.698 1.00 140.60 862 ARG f C 1
ATOM 671 O O . ARG A 1 83 ? 314.957 350.284 427.825 1.00 140.60 862 ARG f O 1
ATOM 679 N N . SER A 1 84 ? 316.319 349.291 429.308 1.00 140.81 863 SER f N 1
ATOM 680 C CA . SER A 1 84 ? 315.799 347.973 429.018 1.00 140.81 863 SER f CA 1
ATOM 681 C C . SER A 1 84 ? 314.735 347.560 430.018 1.00 140.81 863 SER f C 1
ATOM 682 O O . SER A 1 84 ? 314.239 346.436 429.945 1.00 140.81 863 SER f O 1
ATOM 685 N N . LEU A 1 85 ? 314.393 348.429 430.970 1.00 138.96 864 LEU f N 1
ATOM 686 C CA . LEU A 1 85 ? 313.353 348.067 431.932 1.00 138.96 864 LEU f CA 1
ATOM 687 C C . LEU A 1 85 ? 311.964 347.895 431.336 1.00 138.96 864 LEU f C 1
ATOM 688 O O . LEU A 1 85 ? 311.083 347.401 432.040 1.00 138.96 864 LEU f O 1
ATOM 693 N N . GLU A 1 86 ? 311.741 348.280 430.086 1.00 136.80 865 GLU f N 1
ATOM 694 C CA . GLU A 1 86 ? 310.464 348.082 429.426 1.00 136.80 865 GLU f CA 1
ATOM 695 C C . GLU A 1 86 ? 310.572 346.978 428.387 1.00 136.80 865 GLU f C 1
ATOM 696 O O . GLU A 1 86 ? 309.677 346.829 427.548 1.00 136.80 865 GLU f O 1
ATOM 702 N N . THR A 1 87 ? 311.654 346.200 428.423 1.00 139.55 866 THR f N 1
ATOM 703 C CA . THR A 1 87 ? 311.879 345.134 427.455 1.00 139.55 866 THR f CA 1
ATOM 704 C C . THR A 1 87 ? 311.417 343.758 427.920 1.00 139.55 866 THR f C 1
ATOM 705 O O . THR A 1 87 ? 310.536 343.168 427.290 1.00 139.55 866 THR f O 1
ATOM 709 N N . CYS A 1 88 ? 312.005 343.223 428.996 1.00 138.35 867 CYS f N 1
ATOM 710 C CA . CYS A 1 88 ? 311.598 341.895 429.444 1.00 138.35 867 CYS f CA 1
ATOM 711 C C . CYS A 1 88 ? 310.221 341.979 430.060 1.00 138.35 867 CYS f C 1
ATOM 712 O O . CYS A 1 88 ? 310.079 342.268 431.247 1.00 138.35 867 CYS f O 1
ATOM 715 N N . MET A 1 89 ? 309.208 341.720 429.249 1.00 139.94 868 MET f N 1
ATOM 716 C CA . MET A 1 89 ? 307.831 341.859 429.690 1.00 139.94 868 MET f CA 1
ATOM 717 C C . MET A 1 89 ? 307.404 340.857 430.765 1.00 139.94 868 MET f C 1
ATOM 718 O O . MET A 1 89 ? 307.387 339.639 430.558 1.00 139.94 868 MET f O 1
ATOM 723 N N . TYR A 1 90 ? 307.073 341.430 431.920 1.00 128.28 869 TYR f N 1
ATOM 724 C CA . TYR A 1 90 ? 306.476 340.828 433.111 1.00 128.28 869 TYR f CA 1
ATOM 725 C C . TYR A 1 90 ? 307.176 339.554 433.600 1.00 128.28 869 TYR f C 1
ATOM 726 O O . TYR A 1 90 ? 306.635 338.453 433.551 1.00 128.28 869 TYR f O 1
ATOM 735 N N . ASP A 1 91 ? 308.398 339.740 434.089 1.00 123.36 870 ASP f N 1
ATOM 736 C CA . ASP A 1 91 ? 309.195 338.649 434.652 1.00 123.36 870 ASP f CA 1
ATOM 737 C C . ASP A 1 91 ? 309.967 339.228 435.829 1.00 123.36 870 ASP f C 1
ATOM 738 O O . ASP A 1 91 ? 310.966 339.926 435.635 1.00 123.36 870 ASP f O 1
ATOM 743 N N . HIS A 1 92 ? 309.488 338.925 437.041 1.00 116.47 871 HIS f N 1
ATOM 744 C CA . HIS A 1 92 ? 310.087 339.452 438.264 1.00 116.47 871 HIS f CA 1
ATOM 745 C C . HIS A 1 92 ? 311.521 338.996 438.473 1.00 116.47 871 HIS f C 1
ATOM 746 O O . HIS A 1 92 ? 312.328 339.748 439.039 1.00 116.47 871 HIS f O 1
ATOM 753 N N . LYS A 1 93 ? 311.851 337.781 438.035 1.00 119.60 872 LYS f N 1
ATOM 754 C CA . LYS A 1 93 ? 313.212 337.279 438.166 1.00 119.60 872 LYS f CA 1
ATOM 755 C C . LYS A 1 93 ? 314.178 338.139 437.369 1.00 119.60 872 LYS f C 1
ATOM 756 O O . LYS A 1 93 ? 315.220 338.572 437.880 1.00 119.60 872 LYS f O 1
ATOM 762 N N . THR A 1 94 ? 313.821 338.406 436.115 1.00 120.05 873 THR f N 1
ATOM 763 C CA . THR A 1 94 ? 314.653 339.218 435.242 1.00 120.05 873 THR f CA 1
ATOM 764 C C . THR A 1 94 ? 314.768 340.637 435.765 1.00 120.05 873 THR f C 1
ATOM 765 O O . THR A 1 94 ? 315.846 341.240 435.691 1.00 120.05 873 THR f O 1
ATOM 769 N N . PHE A 1 95 ? 313.663 341.171 436.307 1.00 120.81 874 PHE f N 1
ATOM 770 C CA . PHE A 1 95 ? 313.651 342.514 436.885 1.00 120.81 874 PHE f CA 1
ATOM 771 C C . PHE A 1 95 ? 314.667 342.593 438.010 1.00 120.81 874 PHE f C 1
ATOM 772 O O . PHE A 1 95 ? 315.519 343.495 438.041 1.00 120.81 874 PHE f O 1
ATOM 780 N N . SER A 1 96 ? 314.596 341.610 438.914 1.00 115.19 875 SER f N 1
ATOM 781 C CA . SER A 1 96 ? 315.505 341.476 440.044 1.00 115.19 875 SER f CA 1
ATOM 782 C C . SER A 1 96 ? 316.951 341.435 439.593 1.00 115.19 875 SER f C 1
ATOM 783 O O . SER A 1 96 ? 317.812 342.119 440.159 1.00 115.19 875 SER f O 1
ATOM 786 N N . GLU A 1 97 ? 317.214 340.622 438.566 1.00 123.27 876 GLU f N 1
ATOM 787 C CA . GLU A 1 97 ? 318.545 340.476 437.986 1.00 123.27 876 GLU f CA 1
ATOM 788 C C . GLU A 1 97 ? 319.101 341.816 437.520 1.00 123.27 876 GLU f C 1
ATOM 789 O O . GLU A 1 97 ? 320.260 342.161 437.810 1.00 123.27 876 GLU f O 1
ATOM 795 N N . ILE A 1 98 ? 318.271 342.567 436.784 1.00 119.77 877 ILE f N 1
ATOM 796 C CA . ILE A 1 98 ? 318.639 343.884 436.266 1.00 119.77 877 ILE f CA 1
ATOM 797 C C . ILE A 1 98 ? 319.057 344.803 437.400 1.00 119.77 877 ILE f C 1
ATOM 798 O O . ILE A 1 98 ? 320.135 345.417 437.368 1.00 119.77 877 ILE f O 1
ATOM 803 N N . LEU A 1 99 ? 318.201 344.886 438.422 1.00 109.65 878 LEU f N 1
ATOM 804 C CA . LEU A 1 99 ? 318.445 345.743 439.580 1.00 109.65 878 LEU f CA 1
ATOM 805 C C . LEU A 1 99 ? 319.725 345.376 440.304 1.00 109.65 878 LEU f C 1
ATOM 806 O O . LEU A 1 99 ? 320.474 346.259 440.747 1.00 109.65 878 LEU f O 1
ATOM 811 N N . ASN A 1 100 ? 319.976 344.074 440.440 1.00 110.02 879 ASN f N 1
ATOM 812 C CA . ASN A 1 100 ? 321.175 343.607 441.116 1.00 110.02 879 ASN f CA 1
ATOM 813 C C . ASN A 1 100 ? 322.415 344.045 440.372 1.00 110.02 879 ASN f C 1
ATOM 814 O O . ASN A 1 100 ? 323.370 344.534 440.985 1.00 110.02 879 ASN f O 1
ATOM 819 N N . ARG A 1 101 ? 322.394 343.904 439.044 1.00 110.06 880 ARG f N 1
ATOM 820 C CA . ARG A 1 101 ? 323.528 344.324 438.230 1.00 110.06 880 ARG f CA 1
ATOM 821 C C . ARG A 1 101 ? 323.787 345.816 438.363 1.00 110.06 880 ARG f C 1
ATOM 822 O O . ARG A 1 101 ? 324.946 346.259 438.510 1.00 110.06 880 ARG f O 1
ATOM 830 N N . VAL A 1 102 ? 322.706 346.593 438.343 1.00 97.21 881 VAL f N 1
ATOM 831 C CA . VAL A 1 102 ? 322.801 348.038 438.484 1.00 97.21 881 VAL f CA 1
ATOM 832 C C . VAL A 1 102 ? 323.422 348.408 439.820 1.00 97.21 881 VAL f C 1
ATOM 833 O O . VAL A 1 102 ? 324.326 349.255 439.891 1.00 97.21 881 VAL f O 1
ATOM 837 N N . GLN A 1 103 ? 322.990 347.756 440.899 1.00 93.52 882 GLN f N 1
ATOM 838 C CA . GLN A 1 103 ? 323.635 348.182 442.126 1.00 93.52 882 GLN f CA 1
ATOM 839 C C . GLN A 1 103 ? 325.017 347.581 442.312 1.00 93.52 882 GLN f C 1
ATOM 840 O O . GLN A 1 103 ? 325.751 348.058 443.188 1.00 93.52 882 GLN f O 1
ATOM 846 N N . LYS A 1 104 ? 325.400 346.579 441.511 1.00 101.45 883 LYS f N 1
ATOM 847 C CA . LYS A 1 104 ? 326.780 346.121 441.586 1.00 101.45 883 LYS f CA 1
ATOM 848 C C . LYS A 1 104 ? 327.647 347.256 441.086 1.00 101.45 883 LYS f C 1
ATOM 849 O O . LYS A 1 104 ? 328.674 347.605 441.698 1.00 101.45 883 LYS f O 1
ATOM 855 N N . ALA A 1 105 ? 327.163 347.904 440.020 1.00 112.21 884 ALA f N 1
ATOM 856 C CA . ALA A 1 105 ? 327.829 349.097 439.519 1.00 112.21 884 ALA f CA 1
ATOM 857 C C . ALA A 1 105 ? 327.789 350.202 440.570 1.00 112.21 884 ALA f C 1
ATOM 858 O O . ALA A 1 105 ? 328.719 351.013 440.664 1.00 112.21 884 ALA f O 1
ATOM 860 N N . VAL A 1 106 ? 326.735 350.225 441.390 1.00 101.06 885 VAL f N 1
ATOM 861 C CA . VAL A 1 106 ? 326.649 351.243 442.435 1.00 101.06 885 VAL f CA 1
ATOM 862 C C . VAL A 1 106 ? 327.703 351.011 443.519 1.00 101.06 885 VAL f C 1
ATOM 863 O O . VAL A 1 106 ? 328.269 351.973 444.044 1.00 101.06 885 VAL f O 1
ATOM 867 N N . ASP A 1 107 ? 328.019 349.751 443.856 1.00 115.48 886 ASP f N 1
ATOM 868 C CA . ASP A 1 107 ? 329.086 349.578 444.850 1.00 115.48 886 ASP f CA 1
ATOM 869 C C . ASP A 1 107 ? 330.421 349.960 444.231 1.00 115.48 886 ASP f C 1
ATOM 870 O O . ASP A 1 107 ? 331.310 350.460 444.937 1.00 115.48 886 ASP f O 1
ATOM 875 N N . ASP A 1 108 ? 330.554 349.767 442.907 1.00 121.43 887 ASP f N 1
ATOM 876 C CA . ASP A 1 108 ? 331.775 350.194 442.220 1.00 121.43 887 ASP f CA 1
ATOM 877 C C . ASP A 1 108 ? 331.924 351.697 442.356 1.00 121.43 887 ASP f C 1
ATOM 878 O O . ASP A 1 108 ? 333.028 352.226 442.529 1.00 121.43 887 ASP f O 1
ATOM 883 N N . LEU A 1 109 ? 330.793 352.385 442.307 1.00 113.42 888 LEU f N 1
ATOM 884 C CA . LEU A 1 109 ? 330.749 353.816 442.513 1.00 113.42 888 LEU f CA 1
ATOM 885 C C . LEU A 1 109 ? 331.054 354.168 443.957 1.00 113.42 888 LEU f C 1
ATOM 886 O O . LEU A 1 109 ? 331.599 355.237 444.235 1.00 113.42 888 LEU f O 1
ATOM 891 N N . ASN A 1 110 ? 330.666 353.296 444.884 1.00 117.00 889 ASN f N 1
ATOM 892 C CA . ASN A 1 110 ? 330.875 353.562 446.302 1.00 117.00 889 ASN f CA 1
ATOM 893 C C . ASN A 1 110 ? 332.334 353.504 446.698 1.00 117.00 889 ASN f C 1
ATOM 894 O O . ASN A 1 110 ? 332.787 354.346 447.482 1.00 117.00 889 ASN f O 1
ATOM 899 N N . LEU A 1 111 ? 333.061 352.487 446.213 1.00 118.28 890 LEU f N 1
ATOM 900 C CA . LEU A 1 111 ? 334.466 352.276 446.563 1.00 118.28 890 LEU f CA 1
ATOM 901 C C . LEU A 1 111 ? 335.298 353.492 446.222 1.00 118.28 890 LEU f C 1
ATOM 902 O O . LEU A 1 111 ? 335.751 354.209 447.118 1.00 118.28 890 LEU f O 1
ATOM 907 N N . HIS A 1 112 ? 335.446 353.779 444.942 1.00 121.22 891 HIS f N 1
ATOM 908 C CA . HIS A 1 112 ? 336.139 354.986 444.528 1.00 121.22 891 HIS f CA 1
ATOM 909 C C . HIS A 1 112 ? 334.975 355.927 444.660 1.00 121.22 891 HIS f C 1
ATOM 910 O O . HIS A 1 112 ? 334.210 356.095 443.720 1.00 121.22 891 HIS f O 1
ATOM 917 N N . SER A 1 113 ? 334.798 356.477 445.857 1.00 116.61 892 SER f N 1
ATOM 918 C CA . SER A 1 113 ? 333.637 357.297 446.133 1.00 116.61 892 SER f CA 1
ATOM 919 C C . SER A 1 113 ? 333.604 358.531 445.266 1.00 116.61 892 SER f C 1
ATOM 920 O O . SER A 1 113 ? 334.570 359.292 445.193 1.00 116.61 892 SER f O 1
ATOM 923 N N . TYR A 1 114 ? 332.480 358.724 444.619 1.00 113.53 893 TYR f N 1
ATOM 924 C CA . TYR A 1 114 ? 332.296 359.908 443.812 1.00 113.53 893 TYR f CA 1
ATOM 925 C C . TYR A 1 114 ? 331.720 360.954 444.763 1.00 113.53 893 TYR f C 1
ATOM 926 O O . TYR A 1 114 ? 331.830 360.810 445.983 1.00 113.53 893 TYR f O 1
ATOM 935 N N . SER A 1 115 ? 331.142 362.035 444.272 1.00 127.48 894 SER f N 1
ATOM 936 C CA . SER A 1 115 ? 330.738 363.042 445.247 1.00 127.48 894 SER f CA 1
ATOM 937 C C . SER A 1 115 ? 329.434 362.819 446.008 1.00 127.48 894 SER f C 1
ATOM 938 O O . SER A 1 115 ? 329.450 362.552 447.213 1.00 127.48 894 SER f O 1
ATOM 941 N N . ASN A 1 116 ? 328.298 362.934 445.334 1.00 127.64 895 ASN f N 1
ATOM 942 C CA . ASN A 1 116 ? 327.008 362.877 446.005 1.00 127.64 895 ASN f CA 1
ATOM 943 C C . ASN A 1 116 ? 326.165 361.699 445.577 1.00 127.64 895 ASN f C 1
ATOM 944 O O . ASN A 1 116 ? 324.960 361.841 445.396 1.00 127.64 895 ASN f O 1
ATOM 949 N N . LEU A 1 117 ? 326.783 360.544 445.420 1.00 117.88 896 LEU f N 1
ATOM 950 C CA . LEU A 1 117 ? 326.213 359.268 444.986 1.00 117.88 896 LEU f CA 1
ATOM 951 C C . LEU A 1 117 ? 324.780 358.936 445.438 1.00 117.88 896 LEU f C 1
ATOM 952 O O . LEU A 1 117 ? 323.976 358.574 444.565 1.00 117.88 896 LEU f O 1
ATOM 957 N N . PRO A 1 118 ? 324.389 359.060 446.727 1.00 111.69 897 PRO f N 1
ATOM 958 C CA . PRO A 1 118 ? 322.993 358.733 447.069 1.00 111.69 897 PRO f CA 1
ATOM 959 C C . PRO A 1 118 ? 321.976 359.666 446.450 1.00 111.69 897 PRO f C 1
ATOM 960 O O . PRO A 1 118 ? 320.862 359.226 446.156 1.00 111.69 897 PRO f O 1
ATOM 964 N N . ILE A 1 119 ? 322.343 360.926 446.230 1.00 113.99 898 ILE f N 1
ATOM 965 C CA . ILE A 1 119 ? 321.444 361.904 445.624 1.00 113.99 898 ILE f CA 1
ATOM 966 C C . ILE A 1 119 ? 321.107 361.493 444.196 1.00 113.99 898 ILE f C 1
ATOM 967 O O . ILE A 1 119 ? 319.936 361.469 443.769 1.00 113.99 898 ILE f O 1
ATOM 972 N N . TRP A 1 120 ? 322.137 361.118 443.456 1.00 125.26 899 TRP f N 1
ATOM 973 C CA . TRP A 1 120 ? 321.962 360.651 442.097 1.00 125.26 899 TRP f CA 1
ATOM 974 C C . TRP A 1 120 ? 321.187 359.338 442.083 1.00 125.26 899 TRP f C 1
ATOM 975 O O . TRP A 1 120 ? 320.402 359.073 441.156 1.00 125.26 899 TRP f O 1
ATOM 986 N N . VAL A 1 121 ? 321.365 358.531 443.133 1.00 120.10 900 VAL f N 1
ATOM 987 C CA . VAL A 1 121 ? 320.620 357.286 443.250 1.00 120.10 900 VAL f CA 1
ATOM 988 C C . VAL A 1 121 ? 319.143 357.583 443.489 1.00 120.10 900 VAL f C 1
ATOM 989 O O . VAL A 1 121 ? 318.273 356.847 442.994 1.00 120.10 900 VAL f O 1
ATOM 993 N N . ASN A 1 122 ? 318.840 358.670 444.223 1.00 118.85 901 ASN f N 1
ATOM 994 C CA . ASN A 1 122 ? 317.451 359.063 444.465 1.00 118.85 901 ASN f CA 1
ATOM 995 C C . ASN A 1 122 ? 316.778 359.352 443.150 1.00 118.85 901 ASN f C 1
ATOM 996 O O . ASN A 1 122 ? 315.646 358.910 442.901 1.00 118.85 901 ASN f O 1
ATOM 1001 N N . LYS A 1 123 ? 317.496 360.091 442.301 1.00 115.11 902 LYS f N 1
ATOM 1002 C CA . LYS A 1 123 ? 317.011 360.434 440.969 1.00 115.11 902 LYS f CA 1
ATOM 1003 C C . LYS A 1 123 ? 316.682 359.184 440.188 1.00 115.11 902 LYS f C 1
ATOM 1004 O O . LYS A 1 123 ? 315.531 359.008 439.750 1.00 115.11 902 LYS f O 1
ATOM 1010 N N . LEU A 1 124 ? 317.683 358.294 440.073 1.00 111.55 903 LEU f N 1
ATOM 1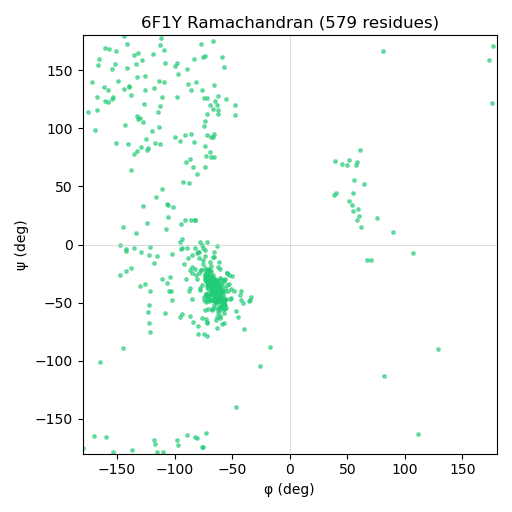011 C CA . LEU A 1 124 ? 317.566 356.994 439.423 1.00 111.55 903 LEU f CA 1
ATOM 1012 C C . LEU A 1 124 ? 316.309 356.273 439.832 1.00 111.55 903 LEU f C 1
ATOM 1013 O O . LEU A 1 124 ? 315.416 356.068 439.015 1.00 111.55 903 LEU f O 1
ATOM 1018 N N . ASP A 1 125 ? 316.233 355.978 441.129 1.00 115.96 904 ASP f N 1
ATOM 1019 C CA . ASP A 1 125 ? 315.112 355.288 441.752 1.00 115.96 904 ASP f CA 1
ATOM 1020 C C . ASP A 1 125 ? 313.766 355.902 441.422 1.00 115.96 904 ASP f C 1
ATOM 1021 O O . ASP A 1 125 ? 312.799 355.171 441.214 1.00 115.96 904 ASP f O 1
ATOM 1026 N N . MET A 1 126 ? 313.686 357.234 441.346 1.00 115.34 905 MET f N 1
ATOM 1027 C CA . MET A 1 126 ? 312.412 357.850 440.985 1.00 115.34 905 MET f CA 1
ATOM 1028 C C . MET A 1 126 ? 312.033 357.496 439.553 1.00 115.34 905 MET f C 1
ATOM 1029 O O . MET A 1 126 ? 310.891 357.088 439.281 1.00 115.34 905 MET f O 1
ATOM 1034 N N . GLU A 1 127 ? 312.995 357.599 438.628 1.00 103.66 906 GLU f N 1
ATOM 1035 C CA . GLU A 1 127 ? 312.645 357.239 437.252 1.00 103.66 906 GLU f CA 1
ATOM 1036 C C . GLU A 1 127 ? 312.447 355.739 437.105 1.00 103.66 906 GLU f C 1
ATOM 1037 O O . GLU A 1 127 ? 311.646 355.306 436.271 1.00 103.66 906 GLU f O 1
ATOM 1043 N N . ILE A 1 128 ? 313.150 354.946 437.915 1.00 109.84 907 ILE f N 1
ATOM 1044 C CA . ILE A 1 128 ? 312.990 353.500 437.883 1.00 109.84 907 ILE f CA 1
ATOM 1045 C C . ILE A 1 128 ? 311.590 353.152 438.338 1.00 109.84 907 ILE f C 1
ATOM 1046 O O . ILE A 1 128 ? 310.930 352.302 437.738 1.00 109.84 907 ILE f O 1
ATOM 1051 N N . GLU A 1 129 ? 311.115 353.841 439.385 1.00 120.78 908 GLU f N 1
ATOM 1052 C CA . GLU A 1 129 ? 309.759 353.675 439.887 1.00 120.78 908 GLU f CA 1
ATOM 1053 C C . GLU A 1 129 ? 308.757 353.984 438.805 1.00 120.78 908 GLU f C 1
ATOM 1054 O O . GLU A 1 129 ? 307.740 353.300 438.674 1.00 120.78 908 GLU f O 1
ATOM 1060 N N . ARG A 1 130 ? 309.032 355.024 438.021 1.00 122.11 909 ARG f N 1
ATOM 1061 C CA . ARG A 1 130 ? 308.088 355.377 436.973 1.00 122.11 909 ARG f CA 1
ATOM 1062 C C . ARG A 1 130 ? 308.075 354.349 435.852 1.00 122.11 909 ARG f C 1
ATOM 1063 O O . ARG A 1 130 ? 306.994 353.970 435.396 1.00 122.11 909 ARG f O 1
ATOM 1071 N N . ILE A 1 131 ? 309.245 353.853 435.428 1.00 116.69 910 ILE f N 1
ATOM 1072 C CA . ILE A 1 131 ? 309.267 352.828 434.380 1.00 116.69 910 ILE f CA 1
ATOM 1073 C C . ILE A 1 131 ? 308.605 351.557 434.894 1.00 116.69 910 ILE f C 1
ATOM 1074 O O . ILE A 1 131 ? 307.863 350.880 434.170 1.00 116.69 910 ILE f O 1
ATOM 1079 N N . LEU A 1 132 ? 308.838 351.250 436.169 1.00 125.73 911 LEU f N 1
ATOM 1080 C CA . LEU A 1 132 ? 308.257 350.090 436.828 1.00 125.73 911 LEU f CA 1
ATOM 1081 C C . LEU A 1 132 ? 306.751 350.169 436.875 1.00 125.73 911 LEU f C 1
ATOM 1082 O O . LEU A 1 132 ? 306.063 349.276 436.380 1.00 125.73 911 LEU f O 1
ATOM 1087 N N . GLY A 1 133 ? 306.236 351.230 437.502 1.00 114.72 912 GLY f N 1
ATOM 1088 C CA . GLY A 1 133 ? 304.809 351.427 437.625 1.00 114.72 912 GLY f CA 1
ATOM 1089 C C . GLY A 1 133 ? 304.121 351.511 436.287 1.00 114.72 912 GLY f C 1
ATOM 1090 O O . GLY A 1 133 ? 302.995 351.050 436.154 1.00 114.72 912 GLY f O 1
ATOM 1091 N N . VAL A 1 134 ? 304.805 352.060 435.278 1.00 118.26 913 VAL f N 1
ATOM 1092 C CA . VAL A 1 134 ? 304.239 352.139 433.938 1.00 118.26 913 VAL f CA 1
ATOM 1093 C C . VAL A 1 134 ? 304.131 350.749 433.324 1.00 118.26 913 VAL f C 1
ATOM 1094 O O . VAL A 1 134 ? 303.074 350.383 432.781 1.00 118.26 913 VAL f O 1
ATOM 1098 N N . ARG A 1 135 ? 305.207 349.942 433.422 1.00 130.37 914 ARG f N 1
ATOM 1099 C CA . ARG A 1 135 ? 305.139 348.580 432.897 1.00 130.37 914 ARG f CA 1
ATOM 1100 C C . ARG A 1 135 ? 304.101 347.788 433.672 1.00 130.37 914 ARG f C 1
ATOM 1101 O O . ARG A 1 135 ? 303.371 346.963 433.099 1.00 130.37 914 ARG f O 1
ATOM 1109 N N . LEU A 1 136 ? 304.002 348.088 434.968 1.00 120.29 915 LEU f N 1
ATOM 1110 C CA . LEU A 1 136 ? 303.041 347.449 435.842 1.00 120.29 915 LEU f CA 1
ATOM 1111 C C . LEU A 1 136 ? 301.630 347.716 435.374 1.00 120.29 915 LEU f C 1
ATOM 1112 O O . LEU A 1 136 ? 300.952 346.779 434.982 1.00 120.29 915 LEU f O 1
ATOM 1117 N N . GLN A 1 137 ? 301.198 348.992 435.369 1.00 112.54 916 GLN f N 1
ATOM 1118 C CA . GLN A 1 137 ? 299.841 349.365 434.949 1.00 112.54 916 GLN f CA 1
ATOM 1119 C C . GLN A 1 137 ? 299.491 348.857 433.559 1.00 112.54 916 GLN f C 1
ATOM 1120 O O . GLN A 1 137 ? 298.340 348.461 433.325 1.00 112.54 916 GLN f O 1
ATOM 1126 N N . ALA A 1 138 ? 300.472 348.813 432.649 1.00 128.38 917 ALA f N 1
ATOM 1127 C CA . ALA A 1 138 ? 300.215 348.262 431.323 1.0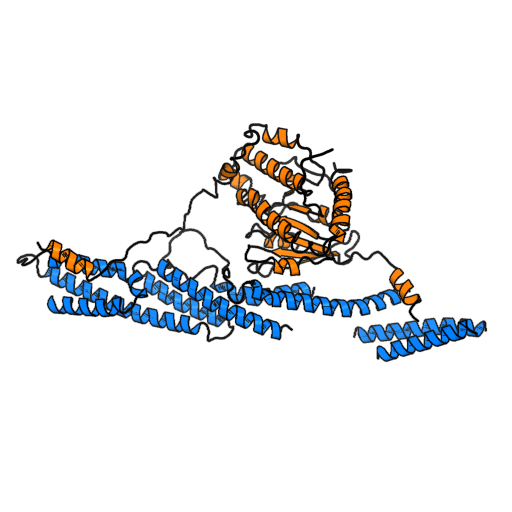0 128.38 917 ALA f CA 1
ATOM 1128 C C . ALA A 1 138 ? 299.871 346.782 431.439 1.00 128.38 917 ALA f C 1
ATOM 1129 O O . ALA A 1 138 ? 298.831 346.316 430.932 1.00 128.38 917 ALA f O 1
ATOM 1131 N N . GLY A 1 139 ? 300.718 346.039 432.159 1.00 124.30 918 GLY f N 1
ATOM 1132 C CA . GLY A 1 139 ? 300.453 344.635 432.379 1.00 124.30 918 GLY f CA 1
ATOM 1133 C C . GLY A 1 139 ? 299.227 344.414 433.233 1.00 124.30 918 GLY f C 1
ATOM 1134 O O . GLY A 1 139 ? 298.553 343.404 433.085 1.00 124.30 918 GLY f O 1
ATOM 1135 N N . LEU A 1 140 ? 298.912 345.367 434.113 1.00 126.80 919 LEU f N 1
ATOM 1136 C CA . LEU A 1 140 ? 297.741 345.267 434.971 1.00 126.80 919 LEU f CA 1
ATOM 1137 C C . LEU A 1 140 ? 296.487 345.240 434.133 1.00 126.80 919 LEU f C 1
ATOM 1138 O O . LEU A 1 140 ? 295.643 344.361 434.307 1.00 126.80 919 LEU f O 1
ATOM 1143 N N . ARG A 1 141 ? 296.381 346.182 433.192 1.00 124.25 920 ARG f N 1
ATOM 1144 C CA . ARG A 1 141 ? 295.229 346.241 432.299 1.00 124.25 920 ARG f CA 1
ATOM 1145 C C . ARG A 1 141 ? 295.123 344.974 431.461 1.00 124.25 920 ARG f C 1
ATOM 1146 O O . ARG A 1 141 ? 294.044 344.362 431.370 1.00 124.25 920 ARG f O 1
ATOM 1154 N N . ALA A 1 142 ? 296.253 344.552 430.867 1.00 139.54 921 ALA f N 1
ATOM 1155 C CA . ALA A 1 142 ? 296.256 343.333 430.054 1.00 139.54 921 ALA f CA 1
ATOM 1156 C C . ALA A 1 142 ? 295.861 342.113 430.881 1.00 139.54 921 ALA f C 1
ATOM 1157 O O . ALA A 1 142 ? 295.095 341.250 430.422 1.00 139.54 921 ALA f O 1
ATOM 1159 N N . TRP A 1 143 ? 296.331 342.047 432.123 1.00 131.54 922 TRP f N 1
ATOM 1160 C CA . TRP A 1 143 ? 295.947 340.933 432.960 1.00 131.54 922 TRP f CA 1
ATOM 1161 C C . TRP A 1 143 ? 294.506 341.072 433.420 1.00 131.54 922 TRP f C 1
ATOM 1162 O O . TRP A 1 143 ? 293.910 340.059 433.765 1.00 131.54 922 TRP f O 1
ATOM 1173 N N . THR A 1 144 ? 293.914 342.278 433.391 1.00 125.33 923 THR f N 1
ATOM 1174 C CA . THR A 1 144 ? 292.490 342.366 433.711 1.00 125.33 923 THR f CA 1
ATOM 1175 C C . THR A 1 144 ? 291.703 341.699 432.600 1.00 125.33 923 THR f C 1
ATOM 1176 O O . THR A 1 144 ? 290.699 341.024 432.855 1.00 125.33 923 THR f O 1
ATOM 1180 N N . GLN A 1 145 ? 292.166 341.871 431.353 1.00 124.78 924 GLN f N 1
ATOM 1181 C CA . GLN A 1 145 ? 291.456 341.200 430.264 1.00 124.78 924 GLN f CA 1
ATOM 1182 C C . GLN A 1 145 ? 291.705 339.702 430.279 1.00 124.78 924 GLN f C 1
ATOM 1183 O O . GLN A 1 145 ? 290.851 338.934 429.820 1.00 124.78 924 GLN f O 1
ATOM 1189 N N . VAL A 1 146 ? 292.847 339.263 430.809 1.00 138.35 925 VAL f N 1
ATOM 1190 C CA . VAL A 1 146 ? 293.072 337.824 430.909 1.00 138.35 925 VAL f CA 1
ATOM 1191 C C . VAL A 1 146 ? 292.178 337.248 432.001 1.00 138.35 925 VAL f C 1
ATOM 1192 O O . VAL A 1 146 ? 291.513 336.222 431.817 1.00 138.35 925 VAL f O 1
ATOM 1196 N N . LEU A 1 147 ? 292.119 337.935 433.141 1.00 133.23 926 LEU f N 1
ATOM 1197 C CA . LEU A 1 147 ? 291.321 337.571 434.305 1.00 133.23 926 LEU f CA 1
ATOM 1198 C C . LEU A 1 147 ? 289.823 337.773 434.103 1.00 133.23 926 LEU f C 1
ATOM 1199 O O . LEU A 1 147 ? 289.072 337.537 435.055 1.00 133.23 926 LEU f O 1
ATOM 1204 N N . LEU A 1 148 ? 289.376 338.200 432.921 1.00 106.57 927 LEU f N 1
ATOM 1205 C CA . LEU A 1 148 ? 287.956 338.391 432.629 1.00 106.57 927 LEU f CA 1
ATOM 1206 C C . LEU A 1 148 ? 287.185 337.082 432.699 1.00 106.57 927 LEU f C 1
ATOM 1207 O O . LEU A 1 148 ? 286.671 336.610 431.687 1.00 106.57 927 LEU f O 1
ATOM 1212 N N . UNK A 1 197 ? 259.237 320.005 450.053 1.00 170.90 972 UNK f N 1
ATOM 1213 C CA . UNK A 1 197 ? 259.202 320.919 451.188 1.00 170.90 972 UNK f CA 1
ATOM 1214 C C . UNK A 1 197 ? 260.564 321.575 451.402 1.00 170.90 972 UNK f C 1
ATOM 1215 O O . UNK A 1 197 ? 260.944 322.477 450.654 1.00 170.90 972 UNK f O 1
ATOM 1217 N N . UNK A 1 198 ? 261.288 321.115 452.428 1.00 185.06 973 UNK f N 1
ATOM 1218 C CA . UNK A 1 198 ? 262.605 321.669 452.732 1.00 185.06 973 UNK f CA 1
ATOM 1219 C C . UNK A 1 198 ? 263.596 321.403 451.604 1.00 185.06 973 UNK f C 1
ATOM 1220 O O . UNK A 1 198 ? 264.391 322.287 451.235 1.00 185.06 973 UNK f O 1
ATOM 1222 N N . UNK A 1 199 ? 263.549 320.191 451.038 1.00 174.58 974 UNK f N 1
ATOM 1223 C CA . UNK A 1 199 ? 264.438 319.826 449.937 1.00 174.58 974 UNK f CA 1
ATOM 1224 C C . UNK A 1 199 ? 264.176 320.695 448.710 1.00 174.58 974 UNK f C 1
ATOM 1225 O O . UNK A 1 199 ? 265.118 321.138 448.023 1.00 174.58 974 UNK f O 1
ATOM 1227 N N . UNK A 1 200 ? 262.894 320.969 448.442 1.00 182.30 975 UNK f N 1
ATOM 1228 C CA . UNK A 1 200 ? 262.509 321.808 447.314 1.00 182.30 975 UNK f CA 1
ATOM 1229 C C . UNK A 1 200 ? 263.042 323.228 447.480 1.00 182.30 975 UNK f C 1
ATOM 1230 O O . UNK A 1 200 ? 263.519 323.852 446.511 1.00 182.30 975 UNK f O 1
ATOM 1232 N N . UNK A 1 201 ? 262.988 323.740 448.714 1.00 185.22 976 UNK f N 1
ATOM 1233 C CA . UNK A 1 201 ? 263.482 325.081 449.006 1.00 185.22 976 UNK f CA 1
ATOM 1234 C C . UNK A 1 201 ? 264.980 325.185 448.747 1.00 185.22 976 UNK f C 1
ATOM 1235 O O . UNK A 1 201 ? 265.460 326.195 448.198 1.00 185.22 976 UNK f O 1
ATOM 1237 N N . UNK A 1 202 ? 265.727 324.134 449.121 1.00 179.15 977 UNK f N 1
ATOM 1238 C CA . UNK A 1 202 ? 267.174 324.128 448.897 1.00 179.15 977 UNK f CA 1
ATOM 1239 C C . UNK A 1 202 ? 267.508 324.192 447.409 1.00 179.15 977 UNK f C 1
ATOM 1240 O O . UNK A 1 202 ? 268.445 324.904 446.997 1.00 179.15 977 UNK f O 1
ATOM 1242 N N . UNK A 1 203 ? 266.733 323.463 446.589 1.00 190.17 978 UNK f N 1
ATOM 1243 C CA . UNK A 1 203 ? 266.962 323.473 445.139 1.00 190.17 978 UNK f CA 1
ATOM 1244 C C . UNK A 1 203 ? 266.766 324.871 444.543 1.00 190.17 978 UNK f C 1
ATOM 1245 O O . UNK A 1 203 ? 267.562 325.327 443.686 1.00 190.17 978 UNK f O 1
ATOM 1247 N N . UNK A 1 204 ? 265.718 325.570 445.006 1.00 169.86 979 UNK f N 1
ATOM 1248 C CA . UNK A 1 204 ? 265.457 326.928 444.522 1.00 169.86 979 UNK f CA 1
ATOM 1249 C C . UNK A 1 204 ? 266.610 327.869 444.868 1.00 169.86 979 UNK f C 1
ATOM 1250 O O . UNK A 1 204 ? 267.013 328.723 444.049 1.00 169.86 979 UNK f O 1
ATOM 1252 N N . UNK A 1 205 ? 267.165 327.698 446.077 1.00 159.33 980 UNK f N 1
ATOM 1253 C CA . UNK A 1 205 ? 268.284 328.528 446.516 1.00 159.33 980 UNK f CA 1
ATOM 1254 C C . UNK A 1 205 ? 269.511 328.330 445.639 1.00 159.33 980 UNK f C 1
ATOM 1255 O O . UNK A 1 205 ? 270.235 329.292 445.358 1.00 159.33 980 UNK f O 1
ATOM 1257 N N . UNK A 1 206 ? 269.754 327.088 445.204 1.00 151.23 981 UNK f N 1
ATOM 1258 C CA . UNK A 1 206 ? 270.914 326.815 444.349 1.00 151.23 981 UNK f CA 1
ATOM 1259 C C . UNK A 1 206 ? 270.811 327.543 443.013 1.00 151.23 981 UNK f C 1
ATOM 1260 O O . UNK A 1 206 ? 271.814 328.095 442.511 1.00 151.23 981 UNK f O 1
ATOM 1262 N N . UNK A 1 207 ? 269.600 327.556 442.431 1.00 146.41 982 UNK f N 1
ATOM 1263 C CA . UNK A 1 207 ? 269.411 328.265 441.162 1.00 146.41 982 UNK f CA 1
ATOM 1264 C C . UNK A 1 207 ? 269.681 329.756 441.325 1.00 146.41 982 UNK f C 1
ATOM 1265 O O . UNK A 1 207 ? 270.327 330.380 440.471 1.00 146.41 982 UNK f O 1
ATOM 1267 N N . UNK A 1 208 ? 269.212 330.330 442.437 1.00 139.18 983 UNK f N 1
ATOM 1268 C CA . UNK A 1 208 ? 269.456 331.750 442.697 1.00 139.18 983 UNK f CA 1
ATOM 1269 C C . UNK A 1 208 ? 270.939 332.024 442.947 1.00 139.18 983 UNK f C 1
ATOM 1270 O O . UNK A 1 208 ? 271.476 333.070 442.539 1.00 139.18 983 UNK f O 1
ATOM 1272 N N . UNK A 1 209 ? 271.609 331.078 443.613 1.00 128.70 984 UNK f N 1
ATOM 1273 C CA . UNK A 1 209 ? 273.019 331.207 443.956 1.00 128.70 984 UNK f CA 1
ATOM 1274 C C . UNK A 1 209 ? 273.907 331.288 442.727 1.00 128.70 984 UNK f C 1
ATOM 1275 O O . UNK A 1 209 ? 274.899 332.023 442.733 1.00 128.70 984 UNK f O 1
ATOM 1277 N N . UNK A 1 210 ? 273.578 330.529 441.674 1.00 121.82 985 UNK f N 1
ATOM 1278 C CA . UNK A 1 210 ? 274.398 330.571 440.456 1.00 121.82 985 UNK f CA 1
ATOM 1279 C C . UNK A 1 210 ? 274.403 331.968 439.830 1.00 121.82 985 UNK f C 1
ATOM 1280 O O . UNK A 1 210 ? 275.464 332.489 439.427 1.00 121.82 985 UNK f O 1
ATOM 1282 N N . UNK A 1 211 ? 273.227 332.598 439.776 1.00 115.98 986 UNK f N 1
ATOM 1283 C CA . UNK A 1 211 ? 273.117 333.949 439.240 1.00 115.98 986 UNK f CA 1
ATOM 1284 C C . UNK A 1 211 ? 273.892 334.932 440.109 1.00 115.98 986 UNK f C 1
ATOM 1285 O O . UNK A 1 211 ? 274.612 335.820 439.601 1.00 115.98 986 UNK f O 1
ATOM 1287 N N . UNK A 1 212 ? 273.780 334.756 441.431 1.00 111.37 987 UNK f N 1
ATOM 1288 C CA . UNK A 1 212 ? 274.488 335.619 442.371 1.00 111.37 987 UNK f CA 1
ATOM 1289 C C . UNK A 1 212 ? 275.999 335.484 442.232 1.00 111.37 987 UNK f C 1
ATOM 1290 O O . UNK A 1 212 ? 276.733 336.477 442.335 1.00 111.37 987 UNK f O 1
ATOM 1292 N N . UNK A 1 213 ? 276.472 334.258 441.992 1.00 111.50 988 UNK f N 1
ATOM 1293 C CA . UNK A 1 213 ? 277.900 333.998 441.849 1.00 111.50 988 UNK f CA 1
ATOM 1294 C C . UNK A 1 213 ? 278.476 334.722 440.645 1.00 111.50 988 UNK f C 1
ATOM 1295 O O . UNK A 1 213 ? 279.586 335.274 440.719 1.00 111.50 988 UNK f O 1
ATOM 1297 N N . UNK A 1 214 ? 277.729 334.729 439.532 1.00 103.89 989 UNK f N 1
ATOM 1298 C CA . UNK A 1 214 ? 278.208 335.434 438.341 1.00 103.89 989 UNK f CA 1
ATOM 1299 C C . UNK A 1 214 ? 278.354 336.928 438.615 1.00 103.89 989 UNK f C 1
ATOM 1300 O O . UNK A 1 214 ? 279.355 337.559 438.215 1.00 103.89 989 UNK f O 1
ATOM 1302 N N . UNK A 1 215 ? 277.372 337.496 439.331 1.00 98.63 990 UNK f N 1
ATOM 1303 C CA . UNK A 1 215 ? 277.440 338.919 439.674 1.00 98.63 990 UNK f CA 1
ATOM 1304 C C . UNK A 1 215 ? 278.637 339.220 440.579 1.00 98.63 990 UNK f C 1
ATOM 1305 O O . UNK A 1 215 ? 279.332 340.242 440.406 1.00 98.63 990 UNK f O 1
ATOM 1307 N N . UNK A 1 216 ? 278.897 338.324 441.535 1.00 98.20 991 UNK f N 1
ATOM 1308 C CA . UNK A 1 216 ? 280.015 338.498 442.458 1.00 98.20 991 UNK f CA 1
ATOM 1309 C C . UNK A 1 216 ? 281.352 338.469 441.729 1.00 98.20 991 UNK f C 1
ATOM 1310 O O . UNK A 1 216 ? 282.267 339.250 442.048 1.00 98.20 991 UNK f O 1
ATOM 1312 N N . UNK A 1 217 ? 281.470 337.577 440.741 1.00 114.42 992 UNK f N 1
ATOM 1313 C CA . UNK A 1 217 ? 282.702 337.472 439.966 1.00 114.42 992 UNK f CA 1
ATOM 1314 C C . UNK A 1 217 ? 282.974 338.754 439.201 1.00 114.42 992 UNK f C 1
ATOM 1315 O O . UNK A 1 217 ? 284.127 339.202 439.120 1.00 114.42 992 UNK f O 1
ATOM 1317 N N . UNK A 1 218 ? 281.915 339.353 438.640 1.00 111.13 993 UNK f N 1
ATOM 1318 C CA . UNK A 1 218 ? 282.083 340.605 437.905 1.00 111.13 993 UNK f CA 1
ATOM 1319 C C . UNK A 1 218 ? 282.564 341.717 438.822 1.00 111.13 993 UNK f C 1
ATOM 1320 O O . UNK A 1 218 ? 283.404 342.530 438.425 1.00 111.13 993 UNK f O 1
ATOM 1322 N N . UNK A 1 219 ? 282.043 341.755 440.054 1.00 110.70 994 UNK f N 1
ATOM 1323 C CA . UNK A 1 219 ? 282.470 342.781 441.004 1.00 110.70 994 UNK f CA 1
ATOM 1324 C C . UNK A 1 219 ? 283.941 342.627 441.355 1.00 110.70 994 UNK f C 1
ATOM 1325 O O . UNK A 1 219 ? 284.665 343.619 441.467 1.00 110.70 994 UNK f O 1
ATOM 1327 N N . UNK A 1 220 ? 284.397 341.382 441.512 1.00 118.17 995 UNK f N 1
ATOM 1328 C CA . UNK A 1 220 ? 285.806 341.148 441.825 1.00 118.17 995 UNK f CA 1
ATOM 1329 C C . UNK A 1 220 ? 286.695 341.519 440.646 1.00 118.17 995 UNK f C 1
ATOM 1330 O O . UNK A 1 220 ? 287.752 342.148 440.818 1.00 118.17 995 UNK f O 1
ATOM 1332 N N . UNK A 1 221 ? 286.268 341.140 439.438 1.00 118.77 996 UNK f N 1
ATOM 1333 C CA . UNK A 1 221 ? 287.023 341.462 438.233 1.00 118.77 996 UNK f CA 1
ATOM 1334 C C . UNK A 1 221 ? 287.056 342.967 438.019 1.00 118.77 996 UNK f C 1
ATOM 1335 O O . UNK A 1 221 ? 288.083 343.531 437.627 1.00 118.77 996 UNK f O 1
ATOM 1337 N N . UNK A 1 222 ? 285.948 343.638 438.319 1.00 108.74 997 UNK f N 1
ATOM 1338 C CA . UNK A 1 222 ? 285.896 345.083 438.202 1.00 108.74 997 UNK f CA 1
ATOM 1339 C C . UNK A 1 222 ? 286.701 345.730 439.317 1.00 108.74 997 UNK f C 1
ATOM 1340 O O . UNK A 1 222 ? 287.194 346.850 439.156 1.00 108.74 997 UNK f O 1
ATOM 1342 N N . UNK A 1 223 ? 286.845 345.039 440.456 1.00 111.42 998 UNK f N 1
ATOM 1343 C CA . UNK A 1 223 ? 287.666 345.557 441.541 1.00 111.42 998 UNK f CA 1
ATOM 1344 C C . UNK A 1 223 ? 289.112 345.560 441.095 1.00 111.42 998 UNK f C 1
ATOM 1345 O O . UNK A 1 223 ? 289.876 346.476 441.418 1.00 111.42 998 UNK f O 1
ATOM 1347 N N . UNK A 1 224 ? 289.483 344.546 440.314 1.00 112.91 999 UNK f N 1
ATOM 1348 C CA . UNK A 1 224 ? 290.819 344.514 439.742 1.00 112.91 999 UNK f CA 1
ATOM 1349 C C . UNK A 1 224 ? 290.916 345.539 438.621 1.00 112.91 999 UNK f C 1
ATOM 1350 O O . UNK A 1 224 ? 292.002 346.049 438.333 1.00 112.91 999 UNK f O 1
ATOM 1352 N N . UNK A 1 225 ? 289.782 345.855 437.985 1.00 109.29 1000 UNK f N 1
ATOM 1353 C CA . UNK A 1 225 ? 289.763 346.872 436.940 1.00 109.29 1000 UNK f CA 1
ATOM 1354 C C . UNK A 1 225 ? 289.909 348.258 437.542 1.00 109.29 1000 UNK f C 1
ATOM 1355 O O . UNK A 1 225 ? 290.329 349.191 436.850 1.00 109.29 1000 UNK f O 1
ATOM 1357 N N . UNK A 1 226 ? 289.586 348.396 438.827 1.00 101.09 1001 UNK f N 1
ATOM 1358 C CA . UNK A 1 226 ? 289.726 349.656 439.538 1.00 101.09 1001 UNK f CA 1
ATOM 1359 C C . UNK A 1 226 ? 291.180 349.992 439.835 1.00 101.09 1001 UNK f C 1
ATOM 1360 O O . UNK A 1 226 ? 291.445 351.085 440.345 1.00 101.09 1001 UNK f O 1
ATOM 1362 N N . UNK A 1 227 ? 292.122 349.088 439.514 1.00 96.14 1002 UNK f N 1
ATOM 1363 C CA . UNK A 1 227 ? 293.549 349.303 439.744 1.00 96.14 1002 UNK f CA 1
ATOM 1364 C C . UNK A 1 227 ? 294.102 350.493 438.976 1.00 96.14 1002 UNK f C 1
ATOM 1365 O O . UNK A 1 227 ? 295.186 350.977 439.308 1.00 96.14 1002 UNK f O 1
ATOM 1367 N N . UNK A 1 228 ? 293.371 350.998 437.980 1.00 98.57 1003 UNK f N 1
ATOM 1368 C CA . UNK A 1 228 ? 293.740 352.171 437.206 1.00 98.57 1003 UNK f CA 1
ATOM 1369 C C . UNK A 1 228 ? 293.367 353.468 437.923 1.00 98.57 1003 UNK f C 1
ATOM 1370 O O . UNK A 1 228 ? 293.232 354.507 437.263 1.00 98.57 1003 UNK f O 1
ATOM 1372 N N . UNK A 1 229 ? 293.192 353.377 439.250 1.00 101.50 1004 UNK f N 1
ATOM 1373 C CA . UNK A 1 229 ? 292.818 354.502 440.101 1.00 101.50 1004 UNK f CA 1
ATOM 1374 C C . UNK A 1 229 ? 293.800 355.656 439.977 1.00 101.50 1004 UNK f C 1
ATOM 1375 O O . UNK A 1 229 ? 293.398 356.807 439.782 1.00 101.50 1004 UNK f O 1
ATOM 1377 N N . UNK A 1 230 ? 295.096 355.368 440.062 1.00 93.74 1005 UNK f N 1
ATOM 1378 C CA . UNK A 1 230 ? 296.095 356.418 439.937 1.00 93.74 1005 UNK f CA 1
ATOM 1379 C C . UNK A 1 230 ? 296.305 356.871 438.494 1.00 93.74 1005 UNK f C 1
ATOM 1380 O O . UNK A 1 230 ? 297.130 357.764 438.270 1.00 93.74 1005 UNK f O 1
ATOM 1382 N N . UNK A 1 231 ? 295.580 356.281 437.535 1.00 99.66 1006 UNK f N 1
ATOM 1383 C CA . UNK A 1 231 ? 295.596 356.617 436.106 1.00 99.66 1006 UNK f CA 1
ATOM 1384 C C . UNK A 1 231 ? 296.987 356.476 435.477 1.00 99.66 1006 UNK f C 1
ATOM 1385 O O . UNK A 1 231 ? 297.661 357.459 435.151 1.00 99.66 1006 UNK f O 1
ATOM 1387 N N . UNK A 1 232 ? 297.393 355.208 435.344 1.00 94.92 1007 UNK f N 1
ATOM 1388 C CA . UNK A 1 232 ? 298.650 354.781 434.713 1.00 94.92 1007 UNK f CA 1
ATOM 1389 C C . UNK A 1 232 ? 299.894 355.346 435.378 1.00 94.92 1007 UNK f C 1
ATOM 1390 O O . UNK A 1 232 ? 300.911 355.564 434.716 1.00 94.92 1007 UNK f O 1
ATOM 1392 N N . UNK A 1 233 ? 299.850 355.593 436.676 1.00 103.11 1008 UNK f N 1
ATOM 1393 C CA . UNK A 1 233 ? 301.034 356.143 437.310 1.00 103.11 1008 UNK f CA 1
ATOM 1394 C C . UNK A 1 233 ? 301.575 355.298 438.446 1.00 103.11 1008 UNK f C 1
ATOM 1395 O O . UNK A 1 233 ? 302.773 354.980 438.434 1.00 103.11 1008 UNK f O 1
ATOM 1397 N N . UNK A 1 234 ? 300.718 354.931 439.411 1.00 104.58 1009 UNK f N 1
ATOM 1398 C CA . UNK A 1 234 ? 301.093 354.214 440.631 1.00 104.58 1009 UNK f CA 1
ATOM 1399 C C . UNK A 1 234 ? 302.179 355.035 441.323 1.00 104.58 1009 UNK f C 1
ATOM 1400 O O . UNK A 1 234 ? 303.299 354.583 441.554 1.00 104.58 1009 UNK f O 1
ATOM 1402 N N . UNK A 1 235 ? 301.811 356.296 441.574 1.00 101.58 1010 UNK f N 1
ATOM 1403 C CA . UNK A 1 235 ? 302.707 357.287 442.160 1.00 101.58 1010 UNK f CA 1
ATOM 1404 C C . UNK A 1 235 ? 303.284 356.839 443.492 1.00 101.58 1010 UNK f C 1
ATOM 1405 O O . UNK A 1 235 ? 304.467 357.059 443.767 1.00 101.58 1010 UNK f O 1
ATOM 1407 N N . UNK A 1 236 ? 302.475 356.205 444.327 1.00 93.92 1011 UNK f N 1
ATOM 1408 C CA . UNK A 1 236 ? 302.942 355.747 445.622 1.00 93.92 1011 UNK f CA 1
ATOM 1409 C C . UNK A 1 236 ? 303.409 354.299 445.607 1.00 93.92 1011 UNK f C 1
ATOM 1410 O O . UNK A 1 236 ? 303.518 353.691 446.676 1.00 93.92 1011 UNK f O 1
ATOM 1412 N N . UNK A 1 237 ? 303.693 353.730 444.435 1.00 86.01 1012 UNK f N 1
ATOM 1413 C CA . UNK A 1 237 ? 304.118 352.335 444.392 1.00 86.01 1012 UNK f CA 1
ATOM 1414 C C . UNK A 1 237 ? 305.541 352.127 444.888 1.00 86.01 1012 UNK f C 1
ATOM 1415 O O . UNK A 1 237 ? 306.486 352.102 444.094 1.00 86.01 1012 UNK f O 1
ATOM 1417 N N . UNK A 1 238 ? 305.679 351.990 446.207 1.00 96.22 1013 UNK f N 1
ATOM 1418 C CA . UNK A 1 238 ? 306.922 351.730 446.926 1.00 96.22 1013 UNK f CA 1
ATOM 1419 C C . UNK A 1 238 ? 306.536 351.347 448.349 1.00 96.22 1013 UNK f C 1
ATOM 1420 O O . UNK A 1 238 ? 305.961 352.187 449.044 1.00 96.22 1013 UNK f O 1
ATOM 1422 N N . UNK A 1 239 ? 306.805 350.121 448.827 1.00 111.58 1014 UNK f N 1
ATOM 1423 C CA . UNK A 1 239 ? 306.385 349.815 450.205 1.00 111.58 1014 UNK f CA 1
ATOM 1424 C C . UNK A 1 239 ? 307.337 348.984 451.079 1.00 111.58 1014 UNK f C 1
ATOM 1425 O O . UNK A 1 239 ? 307.169 347.762 451.146 1.00 111.58 1014 UNK f O 1
ATOM 1427 N N . UNK A 1 240 ? 308.290 349.665 451.759 1.00 79.87 1015 UNK f N 1
ATOM 1428 C CA . UNK A 1 240 ? 309.251 349.183 452.768 1.00 79.87 1015 UNK f CA 1
ATOM 1429 C C . UNK A 1 240 ? 310.252 350.268 453.152 1.00 79.87 1015 UNK f C 1
ATOM 1430 O O . UNK A 1 240 ? 310.493 351.211 452.394 1.00 79.87 1015 UNK f O 1
ATOM 1432 N N . UNK A 1 241 ? 310.868 350.116 454.318 1.00 72.20 1016 UNK f N 1
ATOM 1433 C CA . UNK A 1 241 ? 311.860 351.063 454.805 1.00 72.20 1016 UNK f CA 1
ATOM 1434 C C . UNK A 1 241 ? 312.778 350.307 455.746 1.00 72.20 1016 UNK f C 1
ATOM 1435 O O . UNK A 1 241 ? 312.301 349.660 456.681 1.00 72.20 1016 UNK f O 1
ATOM 1437 N N . UNK A 1 242 ? 314.081 350.388 455.502 1.00 87.28 1017 UNK f N 1
ATOM 1438 C CA . UNK A 1 242 ? 315.060 349.681 456.317 1.00 87.28 1017 UNK f CA 1
ATOM 1439 C C . UNK A 1 242 ? 315.279 350.382 457.658 1.00 87.28 1017 UNK f C 1
ATOM 1440 O O . UNK A 1 242 ? 314.600 351.350 458.012 1.00 87.28 1017 UNK f O 1
ATOM 1442 N N . UNK A 1 243 ? 316.249 349.884 458.420 1.00 91.77 1018 UNK f N 1
ATOM 1443 C CA . UNK A 1 243 ? 316.578 350.409 459.738 1.00 91.77 1018 UNK f CA 1
ATOM 1444 C C . UNK A 1 243 ? 317.487 351.633 459.637 1.00 91.77 1018 UNK f C 1
ATOM 1445 O O . UNK A 1 243 ? 317.654 352.244 458.578 1.00 91.77 1018 UNK f O 1
ATOM 1447 N N . UNK A 1 244 ? 318.082 352.003 460.768 1.00 96.88 1019 UNK f N 1
ATOM 1448 C CA . UNK A 1 244 ? 318.970 353.153 460.858 1.00 96.88 1019 UNK f CA 1
ATOM 1449 C C . UNK A 1 244 ? 320.371 352.800 460.357 1.00 96.88 1019 UNK f C 1
ATOM 1450 O O . UNK A 1 244 ? 320.599 351.770 459.718 1.00 96.88 1019 UNK f O 1
ATOM 1452 N N . UNK A 1 245 ? 321.327 353.678 460.647 1.00 97.68 1020 UNK f N 1
ATOM 1453 C CA . UNK A 1 245 ? 322.707 353.508 460.211 1.00 97.68 1020 UNK f CA 1
ATOM 1454 C C . UNK A 1 245 ? 323.449 352.464 461.034 1.00 97.68 1020 UNK f C 1
ATOM 1455 O O . UNK A 1 245 ? 323.376 352.468 462.266 1.00 97.68 1020 UNK f O 1
ATOM 1457 N N . UNK A 1 246 ? 324.161 351.559 460.354 1.00 105.60 1021 UNK f N 1
ATOM 1458 C CA . UNK A 1 246 ? 324.931 350.575 461.102 1.00 105.60 1021 UNK f CA 1
ATOM 1459 C C . UNK A 1 246 ? 326.426 350.605 460.783 1.00 105.60 1021 UNK f C 1
ATOM 1460 O O . UNK A 1 246 ? 327.220 351.122 461.575 1.00 105.60 1021 UNK f O 1
ATOM 1462 N N . UNK A 1 247 ? 326.802 350.068 459.616 1.00 103.94 1022 UNK f N 1
ATOM 1463 C CA . UNK A 1 247 ? 328.167 350.018 459.087 1.00 103.94 1022 UNK f CA 1
ATOM 1464 C C . UNK A 1 247 ? 328.065 349.580 457.639 1.00 103.94 1022 UNK f C 1
ATOM 1465 O O . UNK A 1 247 ? 327.965 348.374 457.399 1.00 103.94 1022 UNK f O 1
ATOM 1467 N N . UNK A 1 248 ? 328.100 350.483 456.662 1.00 95.48 1023 UNK f N 1
ATOM 1468 C CA . UNK A 1 248 ? 327.923 349.963 455.315 1.00 95.48 1023 UNK f CA 1
ATOM 1469 C C . UNK A 1 248 ? 328.643 350.725 454.221 1.00 95.48 1023 UNK f C 1
ATOM 1470 O O . UNK A 1 248 ? 328.682 351.959 454.211 1.00 95.48 1023 UNK f O 1
ATOM 1472 N N . UNK A 1 249 ? 329.178 349.951 453.280 1.00 95.38 1024 UNK f N 1
ATOM 1473 C CA . UNK A 1 249 ? 329.817 350.472 452.090 1.00 95.38 1024 UNK f CA 1
ATOM 1474 C C . UNK A 1 249 ? 328.809 350.587 450.968 1.00 95.38 1024 UNK f C 1
ATOM 1475 O O . UNK A 1 249 ? 329.061 351.293 449.990 1.00 95.38 1024 UNK f O 1
ATOM 1477 N N . UNK A 1 250 ? 327.666 349.918 451.107 1.00 86.65 1025 UNK f N 1
ATOM 1478 C CA . UNK A 1 250 ? 326.565 349.949 450.145 1.00 86.65 1025 UNK f CA 1
ATOM 1479 C C . UNK A 1 250 ? 325.636 351.113 450.464 1.00 86.65 1025 UNK f C 1
ATOM 1480 O O . UNK A 1 250 ? 324.426 350.957 450.614 1.00 86.65 1025 UNK f O 1
ATOM 1482 N N . UNK A 1 251 ? 326.260 352.294 450.558 1.00 81.41 1026 UNK f N 1
ATOM 1483 C CA . UNK A 1 251 ? 325.643 353.562 450.941 1.00 81.41 1026 UNK f CA 1
ATOM 1484 C C . UNK A 1 251 ? 324.365 353.929 450.207 1.00 81.41 1026 UNK f C 1
ATOM 1485 O O . UNK A 1 251 ? 323.551 354.684 450.746 1.00 81.41 1026 UNK f O 1
ATOM 1487 N N . UNK A 1 252 ? 324.169 353.457 448.986 1.00 93.67 1027 UNK f N 1
ATOM 1488 C CA . UNK A 1 252 ? 322.983 353.850 448.257 1.00 93.67 1027 UNK f CA 1
ATOM 1489 C C . UNK A 1 252 ? 322.289 352.733 447.484 1.00 93.67 1027 UNK f C 1
ATOM 1490 O O . UNK A 1 252 ? 322.241 352.771 446.257 1.00 93.67 1027 UNK f O 1
ATOM 1492 N N . UNK A 1 253 ? 321.770 351.722 448.194 1.00 101.64 1028 UNK f N 1
ATOM 1493 C CA . UNK A 1 253 ? 320.993 350.650 447.570 1.00 101.64 1028 UNK f CA 1
ATOM 1494 C C . UNK A 1 253 ? 319.784 351.259 446.850 1.00 101.64 1028 UNK f C 1
ATOM 1495 O O . UNK A 1 253 ? 319.408 352.405 447.115 1.00 101.64 1028 UNK f O 1
ATOM 1497 N N . UNK A 1 254 ? 319.186 350.504 445.916 1.00 106.50 1029 UNK f N 1
ATOM 1498 C CA . UNK A 1 254 ? 318.076 351.049 445.127 1.00 106.50 1029 UNK f CA 1
ATOM 1499 C C . UNK A 1 254 ? 316.852 351.525 445.903 1.00 106.50 1029 UNK f C 1
ATOM 1500 O O . UNK A 1 254 ? 316.642 352.738 445.988 1.00 106.50 1029 UNK f O 1
ATOM 1502 N N . UNK A 1 255 ? 316.089 350.626 446.519 1.00 114.35 1030 UNK f N 1
ATOM 1503 C CA . UNK A 1 255 ? 314.948 351.024 447.343 1.00 114.35 1030 UNK f CA 1
ATOM 1504 C C . UNK A 1 255 ? 314.372 349.782 447.987 1.00 114.35 1030 UNK f C 1
ATOM 1505 O O . UNK A 1 255 ? 313.802 348.955 447.272 1.00 114.35 1030 UNK f O 1
ATOM 1507 N N . UNK A 1 256 ? 314.462 349.676 449.325 1.00 107.25 1031 UNK f N 1
ATOM 1508 C CA . UNK A 1 256 ? 313.941 348.533 450.084 1.00 107.25 1031 UNK f CA 1
ATOM 1509 C C . UNK A 1 256 ? 312.472 348.266 449.804 1.00 107.25 1031 UNK f C 1
ATOM 1510 O O . UNK A 1 256 ? 312.002 347.136 449.954 1.00 107.25 1031 UNK f O 1
ATOM 1512 N N . UNK A 1 257 ? 311.764 349.304 449.377 1.00 99.26 1032 UNK f N 1
ATOM 1513 C CA . UNK A 1 257 ? 310.363 349.372 449.026 1.00 99.26 1032 UNK f CA 1
ATOM 1514 C C . UNK A 1 257 ? 310.047 348.958 447.599 1.00 99.26 1032 UNK f C 1
ATOM 1515 O O . UNK A 1 257 ? 308.889 348.655 447.295 1.00 99.26 1032 UNK f O 1
ATOM 1517 N N . LEU A 1 258 ? 311.041 348.959 446.720 1.00 107.92 1033 LEU f N 1
ATOM 1518 C CA . LEU A 1 258 ? 310.846 348.744 445.291 1.00 107.92 1033 LEU f CA 1
ATOM 1519 C C . LEU A 1 258 ? 310.979 347.327 444.733 1.00 107.92 1033 LEU f C 1
ATOM 1520 O O . LEU A 1 258 ? 310.029 346.837 444.117 1.00 107.92 1033 LEU f O 1
ATOM 1525 N N . GLU A 1 259 ? 312.157 346.695 444.883 1.00 102.15 1034 GLU f N 1
ATOM 1526 C CA . GLU A 1 259 ? 312.499 345.378 444.323 1.00 102.15 1034 GLU f CA 1
ATOM 1527 C C . GLU A 1 259 ? 311.425 344.305 444.425 1.00 102.15 1034 GLU f C 1
ATOM 1528 O O . GLU A 1 259 ? 311.200 343.540 443.483 1.00 102.15 1034 GLU f O 1
ATOM 1534 N N . GLU A 1 260 ? 310.752 344.270 445.556 1.00 112.20 1035 GLU f N 1
ATOM 1535 C CA . GLU A 1 260 ? 309.705 343.311 445.840 1.00 112.20 1035 GLU f CA 1
ATOM 1536 C C . GLU A 1 260 ? 308.324 343.763 445.401 1.00 112.20 1035 GLU f C 1
ATOM 1537 O O . GLU A 1 260 ? 307.406 342.942 445.407 1.00 112.20 1035 GLU f O 1
ATOM 1543 N N . SER A 1 261 ? 308.154 345.037 445.034 1.00 110.97 1036 SER f N 1
ATOM 1544 C CA . SER A 1 261 ? 306.825 345.552 444.717 1.00 110.97 1036 SER f CA 1
ATOM 1545 C C . SER A 1 261 ? 306.196 344.945 443.470 1.00 110.97 1036 SER f C 1
ATOM 1546 O O . SER A 1 261 ? 304.969 344.811 443.443 1.00 110.97 1036 SER f O 1
ATOM 1549 N N . TYR A 1 262 ? 306.970 344.578 442.438 1.00 114.73 1037 TYR f N 1
ATOM 1550 C CA . TYR A 1 262 ? 306.320 343.988 441.267 1.00 114.73 1037 TYR f CA 1
ATOM 1551 C C . TYR A 1 262 ? 305.738 342.629 441.600 1.00 114.73 1037 TYR f C 1
ATOM 1552 O O . TYR A 1 262 ? 304.587 342.336 441.254 1.00 114.73 1037 TYR f O 1
ATOM 1561 N N . SER A 1 263 ? 306.539 341.783 442.250 1.00 120.17 1038 SER f N 1
ATOM 1562 C CA . SER A 1 263 ? 306.073 340.465 442.653 1.00 120.17 1038 SER f CA 1
ATOM 1563 C C . SER A 1 263 ? 304.923 340.592 443.630 1.00 120.17 1038 SER f C 1
ATOM 1564 O O . SER A 1 263 ? 303.967 339.810 443.579 1.00 120.17 1038 SER f O 1
ATOM 1567 N N . ALA A 1 264 ? 304.997 341.603 444.502 1.00 122.61 1039 ALA f N 1
ATOM 1568 C CA . ALA A 1 264 ? 303.946 341.849 445.477 1.00 122.61 1039 ALA f CA 1
ATOM 1569 C C . ALA A 1 264 ? 302.629 342.169 444.790 1.00 122.61 1039 ALA f C 1
ATOM 1570 O O . ALA A 1 264 ? 301.605 341.570 445.110 1.00 122.61 1039 ALA f O 1
ATOM 1572 N N . VAL A 1 265 ? 302.644 343.097 443.829 1.00 120.28 1040 VAL f N 1
ATOM 1573 C CA . VAL A 1 265 ? 301.421 343.472 443.120 1.00 120.28 1040 VAL f CA 1
ATOM 1574 C C . VAL A 1 265 ? 300.894 342.307 442.293 1.00 120.28 1040 VAL f C 1
ATOM 1575 O O . VAL A 1 265 ? 299.702 341.966 442.358 1.00 120.28 1040 VAL f O 1
ATOM 1579 N N . MET A 1 266 ? 301.788 341.675 441.521 1.00 118.66 1041 MET f N 1
ATOM 1580 C CA . MET A 1 266 ? 301.456 340.535 440.673 1.00 118.66 1041 MET f CA 1
ATOM 1581 C C . MET A 1 266 ? 300.857 339.389 441.475 1.00 118.66 1041 MET f C 1
ATOM 1582 O O . MET A 1 266 ? 300.016 338.644 440.963 1.00 118.66 1041 MET f O 1
ATOM 1587 N N . GLY A 1 267 ? 301.255 339.253 442.736 1.00 116.05 1042 GLY f N 1
ATOM 1588 C CA . GLY A 1 267 ? 300.719 338.226 443.592 1.00 116.05 1042 GLY f CA 1
ATOM 1589 C C . GLY A 1 267 ? 299.427 338.625 444.275 1.00 116.05 1042 GLY f C 1
ATOM 1590 O O . GLY A 1 267 ? 298.485 337.830 444.262 1.00 116.05 1042 GLY f O 1
ATOM 1591 N N . ILE A 1 268 ? 299.358 339.837 444.857 1.00 119.89 1043 ILE f N 1
ATOM 1592 C CA . ILE A 1 268 ? 298.154 340.301 445.560 1.00 119.89 1043 ILE f CA 1
ATOM 1593 C C . ILE A 1 268 ? 296.957 340.355 444.615 1.00 119.89 1043 ILE f C 1
ATOM 1594 O O . ILE A 1 268 ? 295.805 340.147 445.052 1.00 119.89 1043 ILE f O 1
ATOM 1599 N N . VAL A 1 269 ? 297.209 340.582 443.311 1.00 120.40 1044 VAL f N 1
ATOM 1600 C CA . VAL A 1 269 ? 296.134 340.549 442.319 1.00 120.40 1044 VAL f CA 1
ATOM 1601 C C . VAL A 1 269 ? 295.457 339.190 442.352 1.00 120.40 1044 VAL f C 1
ATOM 1602 O O . VAL A 1 269 ? 294.232 339.091 442.461 1.00 120.40 1044 VAL f O 1
ATOM 1606 N N . SER A 1 270 ? 296.255 338.128 442.349 1.00 119.55 1045 SER f N 1
ATOM 1607 C CA . SER A 1 270 ? 295.700 336.789 442.438 1.00 119.55 1045 SER f CA 1
ATOM 1608 C C . SER A 1 270 ? 295.168 336.493 443.838 1.00 119.55 1045 SER f C 1
ATOM 1609 O O . SER A 1 270 ? 294.210 335.725 443.979 1.00 119.55 1045 SER f O 1
ATOM 1612 N N . GLU A 1 271 ? 295.772 337.099 444.869 1.00 122.73 1046 GLU f N 1
ATOM 1613 C CA . GLU A 1 271 ? 295.368 336.857 446.257 1.00 122.73 1046 GLU f CA 1
ATOM 1614 C C . GLU A 1 271 ? 293.927 337.263 446.529 1.00 122.73 1046 GLU f C 1
ATOM 1615 O O . GLU A 1 271 ? 293.193 336.535 447.216 1.00 122.73 1046 GLU f O 1
ATOM 1621 N N . VAL A 1 272 ? 293.512 338.425 446.014 1.00 131.41 1047 VAL f N 1
ATOM 1622 C CA . VAL A 1 272 ? 292.135 338.876 446.232 1.00 131.41 1047 VAL f CA 1
ATOM 1623 C C . VAL A 1 272 ? 291.157 337.907 445.569 1.00 131.41 1047 VAL f C 1
ATOM 1624 O O . VAL A 1 272 ? 290.091 337.593 446.120 1.00 131.41 1047 VAL f O 1
ATOM 1628 N N . GLU A 1 273 ? 291.540 337.380 444.403 1.00 139.29 1048 GLU f N 1
ATOM 1629 C CA . GLU A 1 273 ? 290.731 336.407 443.676 1.00 139.29 1048 GLU f CA 1
ATOM 1630 C C . GLU A 1 273 ? 290.607 335.111 444.470 1.00 139.29 1048 GLU f C 1
ATOM 1631 O O . GLU A 1 273 ? 289.549 334.453 444.453 1.00 139.29 1048 GLU f O 1
ATOM 1637 N N . GLN A 1 274 ? 291.675 334.760 445.192 1.00 129.69 1049 GLN f N 1
ATOM 1638 C CA . GLN A 1 274 ? 291.666 333.569 446.035 1.00 129.69 1049 GLN f CA 1
ATOM 1639 C C . GLN A 1 274 ? 290.683 333.730 447.182 1.00 129.69 1049 GLN f C 1
ATOM 1640 O O . GLN A 1 274 ? 289.879 332.832 447.459 1.00 129.69 1049 GLN f O 1
ATOM 1646 N N . TYR A 1 275 ? 290.749 334.874 447.868 1.00 123.17 1050 TYR f N 1
ATOM 1647 C CA . TYR A 1 275 ? 289.861 335.097 449.007 1.00 123.17 1050 TYR f CA 1
ATOM 1648 C C . TYR A 1 275 ? 288.404 335.246 448.595 1.00 123.17 1050 TYR f C 1
ATOM 1649 O O . TYR A 1 275 ? 287.513 334.882 449.371 1.00 123.17 1050 TYR f O 1
ATOM 1658 N N . VAL A 1 276 ? 288.136 335.765 447.393 1.00 122.60 1051 VAL f N 1
ATOM 1659 C CA . VAL A 1 276 ? 286.748 335.872 446.953 1.00 122.60 1051 VAL f CA 1
ATOM 1660 C C . VAL A 1 276 ? 286.204 334.481 446.658 1.00 122.60 1051 VAL f C 1
ATOM 1661 O O . VAL A 1 276 ? 285.029 334.191 446.935 1.00 122.60 1051 VAL f O 1
ATOM 1665 N N . LYS A 1 277 ? 287.064 333.585 446.144 1.00 128.34 1052 LYS f N 1
ATOM 1666 C CA . LYS A 1 277 ? 286.652 332.212 445.841 1.00 128.34 1052 LYS f CA 1
ATOM 1667 C C . LYS A 1 277 ? 286.200 331.414 447.065 1.00 128.34 1052 LYS f C 1
ATOM 1668 O O . LYS A 1 277 ? 285.499 330.409 446.909 1.00 128.34 1052 LYS f O 1
ATOM 1670 N N . VAL A 1 278 ? 286.575 331.829 448.268 1.00 110.39 1053 VAL f N 1
ATOM 1671 C CA . VAL A 1 278 ? 286.163 331.114 449.460 1.00 110.39 1053 VAL f CA 1
ATOM 1672 C C . VAL A 1 278 ? 285.353 332.044 450.354 1.00 110.39 1053 VAL f C 1
ATOM 1673 O O . VAL A 1 278 ? 284.403 332.680 449.896 1.00 110.39 1053 VAL f O 1
ATOM 1675 N N . UNK A 1 279 ? 237.260 319.154 438.077 1.00 302.84 1075 UNK f N 1
ATOM 1676 C CA . UNK A 1 279 ? 237.153 319.910 436.834 1.00 302.84 1075 UNK f CA 1
ATOM 1677 C C . UNK A 1 279 ? 238.245 320.969 436.733 1.00 302.84 1075 UNK f C 1
ATOM 1678 O O . UNK A 1 279 ? 239.310 320.710 436.173 1.00 302.84 1075 UNK f O 1
ATOM 1680 N N . UNK A 1 280 ? 237.961 322.159 437.274 1.00 300.27 1076 UNK f N 1
ATOM 1681 C CA . UNK A 1 280 ? 238.929 323.251 437.239 1.00 300.27 1076 UNK f CA 1
ATOM 1682 C C . UNK A 1 280 ? 240.182 322.904 438.030 1.00 300.27 1076 UNK f C 1
ATOM 1683 O O . UNK A 1 280 ? 241.300 323.214 437.599 1.00 300.27 1076 UNK f O 1
ATOM 1685 N N . UNK A 1 281 ? 240.008 322.248 439.183 1.00 304.89 1077 UNK f N 1
ATOM 1686 C CA . UNK A 1 281 ? 241.146 321.846 440.003 1.00 304.89 1077 UNK f CA 1
ATOM 1687 C C . UNK A 1 281 ? 242.002 320.830 439.267 1.00 304.89 1077 UNK f C 1
ATOM 1688 O O . UNK A 1 281 ? 243.237 320.902 439.303 1.00 304.89 1077 UNK f O 1
ATOM 1690 N N . UNK A 1 282 ? 241.349 319.891 438.572 1.00 310.93 1078 UNK f N 1
ATOM 1691 C CA . UNK A 1 282 ? 242.062 318.884 437.797 1.00 310.93 1078 UNK f CA 1
ATOM 1692 C C . UNK A 1 282 ? 242.837 319.535 436.662 1.00 310.93 1078 UNK f C 1
ATOM 1693 O O . UNK A 1 282 ? 243.976 319.147 436.374 1.00 310.93 1078 UNK f O 1
ATOM 1695 N N . UNK A 1 283 ? 242.233 320.546 436.026 1.00 308.43 1079 UNK f N 1
ATOM 1696 C CA . UNK A 1 283 ? 242.898 321.268 434.946 1.00 308.43 1079 UNK f CA 1
ATOM 1697 C C . UNK A 1 283 ? 244.118 322.004 435.474 1.00 308.43 1079 UNK f C 1
ATOM 1698 O O . UNK A 1 283 ? 245.171 322.023 434.823 1.00 308.43 1079 UNK f O 1
ATOM 1700 N N . UNK A 1 284 ? 243.993 322.595 436.668 1.00 295.21 1080 UNK f N 1
ATOM 1701 C CA . UNK A 1 284 ? 245.113 323.296 437.284 1.00 295.21 1080 UNK f CA 1
ATOM 1702 C C . UNK A 1 284 ? 246.239 322.326 437.603 1.00 295.21 1080 UNK f C 1
ATOM 1703 O O . UNK A 1 284 ? 247.419 322.644 437.407 1.00 295.21 1080 UNK f O 1
ATOM 1705 N N . UNK A 1 285 ? 245.880 321.127 438.075 1.00 290.16 1081 UNK f N 1
ATOM 1706 C CA . UNK A 1 285 ? 246.877 320.105 438.377 1.00 290.16 1081 UNK f CA 1
ATOM 1707 C C . UNK A 1 285 ? 247.600 319.668 437.111 1.00 290.16 1081 UNK f C 1
ATOM 1708 O O . UNK A 1 285 ? 248.824 319.480 437.117 1.00 290.16 1081 UNK f O 1
ATOM 1710 N N . UNK A 1 286 ? 246.849 319.521 436.013 1.00 276.30 1082 UNK f N 1
ATOM 1711 C CA . UNK A 1 286 ? 247.438 319.142 434.733 1.00 276.30 1082 UNK f CA 1
ATOM 1712 C C . UNK A 1 286 ? 248.398 320.217 434.248 1.00 276.30 1082 UNK f C 1
ATOM 1713 O O . UNK A 1 286 ? 249.479 319.910 433.728 1.00 276.30 1082 UNK f O 1
ATOM 1715 N N . UNK A 1 287 ? 248.018 321.486 434.435 1.00 270.06 1083 UNK f N 1
ATOM 1716 C CA . UNK A 1 287 ? 248.873 322.601 434.043 1.00 270.06 1083 UNK f CA 1
ATOM 1717 C C . UNK A 1 287 ? 250.154 322.606 434.861 1.00 270.06 1083 UNK f C 1
ATOM 1718 O O . UNK A 1 287 ? 251.240 322.863 434.327 1.00 270.06 1083 UNK f O 1
ATOM 1720 N N . UNK A 1 288 ? 250.036 322.303 436.159 1.00 246.45 1084 UNK f N 1
ATOM 1721 C CA . UNK A 1 288 ? 251.203 322.243 437.031 1.00 246.45 1084 UNK f CA 1
ATOM 1722 C C . UNK A 1 288 ? 252.135 321.126 436.597 1.00 246.45 1084 UNK f C 1
ATOM 1723 O O . UNK A 1 288 ? 253.361 321.293 436.594 1.00 246.45 1084 UNK f O 1
ATOM 1725 N N . UNK A 1 289 ? 251.556 319.985 436.207 1.00 244.00 1085 UNK f N 1
ATOM 1726 C CA . UNK A 1 289 ? 252.348 318.856 435.734 1.00 244.00 1085 UNK f CA 1
ATOM 1727 C C . UNK A 1 289 ? 253.081 319.219 434.453 1.00 244.00 1085 UNK f C 1
ATOM 1728 O O . UNK A 1 289 ? 254.255 318.868 434.275 1.00 244.00 1085 UNK f O 1
ATOM 1730 N N . UNK A 1 290 ? 252.397 319.943 433.561 1.00 252.90 1086 UNK f N 1
ATOM 1731 C CA . UNK A 1 290 ? 253.010 320.382 432.313 1.00 252.90 1086 UNK f CA 1
ATOM 1732 C C . UNK A 1 290 ? 254.159 321.339 432.592 1.00 252.90 1086 UNK f C 1
ATOM 1733 O O . UNK A 1 290 ? 255.212 321.264 431.946 1.00 252.90 1086 UNK f O 1
ATOM 1735 N N . UNK A 1 291 ? 253.969 322.232 433.570 1.00 245.75 1087 UNK f N 1
ATOM 1736 C CA . UNK A 1 291 ? 255.013 323.176 433.950 1.00 245.75 1087 UNK f CA 1
ATOM 1737 C C . UNK A 1 291 ? 256.222 322.441 434.506 1.00 245.75 1087 UNK f C 1
ATOM 1738 O O . UNK A 1 291 ? 257.369 322.796 434.203 1.00 245.75 1087 UNK f O 1
ATOM 1740 N N . UNK A 1 292 ? 255.972 321.400 435.308 1.00 241.99 1088 UNK f N 1
ATOM 1741 C CA . UNK A 1 292 ? 257.053 320.597 435.868 1.00 241.99 1088 UNK f CA 1
ATOM 1742 C C . UNK A 1 292 ? 257.819 319.888 434.763 1.00 241.99 1088 UNK f C 1
ATOM 1743 O O . UNK A 1 292 ? 259.055 319.815 434.799 1.00 241.99 1088 UNK f O 1
ATOM 1745 N N . UNK A 1 293 ? 257.090 319.380 433.762 1.00 260.74 1089 UNK f N 1
ATOM 1746 C CA . UNK A 1 293 ? 257.719 318.714 432.626 1.00 260.74 1089 UNK f CA 1
ATOM 1747 C C . UNK A 1 293 ? 258.582 319.693 431.845 1.00 260.74 1089 UNK f C 1
ATOM 1748 O O . UNK A 1 293 ? 259.691 319.350 431.412 1.00 260.74 1089 UNK f O 1
ATOM 1750 N N . UNK A 1 294 ? 258.088 320.924 431.677 1.00 272.93 1090 UNK f N 1
ATOM 1751 C CA . UNK A 1 294 ? 258.842 321.955 430.974 1.00 272.93 1090 UNK f CA 1
ATOM 1752 C C . UNK A 1 294 ? 260.112 322.301 431.734 1.00 272.93 1090 UNK f C 1
ATOM 1753 O O . UNK A 1 294 ? 261.177 322.491 431.130 1.00 272.93 1090 UNK f O 1
ATOM 1755 N N . UNK A 1 295 ? 260.013 322.364 433.065 1.00 266.05 1091 UNK f N 1
ATOM 1756 C CA . UNK A 1 295 ? 261.172 322.653 433.901 1.00 266.05 1091 UNK f CA 1
ATOM 1757 C C . UNK A 1 295 ? 262.206 321.544 433.784 1.00 266.05 1091 UNK f C 1
ATOM 1758 O O . UNK A 1 295 ? 263.413 321.812 433.718 1.00 266.05 1091 UNK f O 1
ATOM 1760 N N . UNK A 1 296 ? 261.736 320.293 433.738 1.00 266.17 1092 UNK f N 1
ATOM 1761 C CA . UNK A 1 296 ? 262.631 319.153 433.586 1.00 266.17 1092 UNK f CA 1
ATOM 1762 C C . UNK A 1 296 ? 263.337 319.204 432.240 1.00 266.17 1092 UNK f C 1
ATOM 1763 O O . UNK A 1 296 ? 264.536 318.913 432.147 1.00 266.17 1092 UNK f O 1
ATOM 1765 N N . UNK A 1 297 ? 262.601 319.595 431.191 1.00 274.84 1093 UNK f N 1
ATOM 1766 C CA . UNK A 1 297 ? 263.185 319.717 429.860 1.00 274.84 1093 UNK f CA 1
ATOM 1767 C C . UNK A 1 297 ? 264.248 320.804 429.842 1.00 274.84 1093 UNK f C 1
ATOM 1768 O O . UNK A 1 297 ? 265.306 320.639 429.222 1.00 274.84 1093 UNK f O 1
ATOM 1770 N N . UNK A 1 298 ? 263.982 321.915 430.539 1.00 276.54 1094 UNK f N 1
ATOM 1771 C CA . UNK A 1 298 ? 264.946 323.007 430.622 1.00 276.54 1094 UNK f CA 1
ATOM 1772 C C . UNK A 1 298 ? 266.201 322.558 431.354 1.00 276.54 1094 UNK f C 1
ATOM 1773 O O . UNK A 1 298 ? 267.319 322.915 430.963 1.00 276.54 1094 UNK f O 1
ATOM 1775 N N . UNK A 1 299 ? 266.023 321.759 432.412 1.00 257.23 1095 UNK f N 1
ATOM 1776 C CA . UNK A 1 299 ? 267.157 321.240 433.167 1.00 257.23 1095 UNK f CA 1
ATOM 1777 C C . UNK A 1 299 ? 267.999 320.315 432.301 1.00 257.23 1095 UNK f C 1
ATOM 1778 O O . UNK A 1 299 ? 269.234 320.349 432.360 1.00 257.23 1095 UNK f O 1
ATOM 1780 N N . UNK A 1 300 ? 267.343 319.503 431.476 1.00 247.06 1096 UNK f N 1
ATOM 1781 C CA . UNK A 1 300 ? 268.020 318.583 430.574 1.00 247.06 1096 UNK f CA 1
ATOM 1782 C C . UNK A 1 300 ? 268.815 319.347 429.520 1.00 247.06 1096 UNK f C 1
ATOM 1783 O O . UNK A 1 300 ? 269.958 319.004 429.223 1.00 247.06 1096 UNK f O 1
ATOM 1785 N N . UNK A 1 301 ? 278.241 317.355 437.932 1.00 228.84 1110 UNK f N 1
ATOM 1786 C CA . UNK A 1 301 ? 277.812 316.433 438.976 1.00 228.84 1110 UNK f CA 1
ATOM 1787 C C . UNK A 1 301 ? 276.649 317.010 439.768 1.00 228.84 1110 UNK f C 1
ATOM 1788 O O . UNK A 1 301 ? 275.669 316.311 440.032 1.00 228.84 1110 UNK f O 1
ATOM 1790 N N . UNK A 1 302 ? 276.777 318.289 440.143 1.00 222.27 1111 UNK f N 1
ATOM 1791 C CA . UNK A 1 302 ? 275.729 318.961 440.907 1.00 222.27 1111 UNK f CA 1
ATOM 1792 C C . UNK A 1 302 ? 274.441 319.047 440.107 1.00 222.27 1111 UNK f C 1
ATOM 1793 O O . UNK A 1 302 ? 273.348 318.844 440.653 1.00 222.27 1111 UNK f O 1
ATOM 1795 N N . UNK A 1 303 ? 274.560 319.335 438.807 1.00 234.82 1112 UNK f N 1
ATOM 1796 C CA . UNK A 1 303 ? 273.392 319.416 437.938 1.00 234.82 1112 UNK f CA 1
ATOM 1797 C C . UNK A 1 303 ? 272.708 318.062 437.834 1.00 234.82 1112 UNK f C 1
ATOM 1798 O O . UNK A 1 303 ? 271.472 317.977 437.856 1.00 234.82 1112 UNK f O 1
ATOM 1800 N N . UNK A 1 304 ? 273.506 316.994 437.743 1.00 243.93 1113 UNK f N 1
ATOM 1801 C CA . UNK A 1 304 ? 272.962 315.643 437.671 1.00 243.93 1113 UNK f CA 1
ATOM 1802 C C . UNK A 1 304 ? 272.235 315.293 438.957 1.00 243.93 1113 UNK f C 1
ATOM 1803 O O . UNK A 1 304 ? 271.163 314.673 438.927 1.00 243.93 1113 UNK f O 1
ATOM 1805 N N . UNK A 1 305 ? 272.801 315.706 440.095 1.00 237.05 1114 UNK f N 1
ATOM 1806 C CA . UNK A 1 305 ? 272.174 315.456 441.386 1.00 237.05 1114 UNK f CA 1
ATOM 1807 C C . UNK A 1 305 ? 270.852 316.198 441.487 1.00 237.05 1114 UNK f C 1
ATOM 1808 O O . UNK A 1 305 ? 269.865 315.658 442.003 1.00 237.05 1114 UNK f O 1
ATOM 1810 N N . UNK A 1 306 ? 270.818 317.431 440.972 1.00 245.45 1115 UNK f N 1
ATOM 1811 C CA . UNK A 1 306 ? 269.592 318.218 440.980 1.00 245.45 1115 UNK f CA 1
ATOM 1812 C C . UNK A 1 306 ? 268.528 317.560 440.117 1.00 245.45 1115 UNK f C 1
ATOM 1813 O O . UNK A 1 306 ? 267.351 317.516 440.496 1.00 245.45 1115 UNK f O 1
ATOM 1815 N N . UNK A 1 307 ? 268.938 317.028 438.960 1.00 243.10 1116 UNK f N 1
ATOM 1816 C CA . UNK A 1 307 ? 268.008 316.342 438.071 1.00 243.10 1116 UNK f CA 1
ATOM 1817 C C . UNK A 1 307 ? 267.445 315.099 438.744 1.00 243.10 1116 UNK f C 1
ATOM 1818 O O . UNK A 1 307 ? 266.245 314.811 438.633 1.00 243.10 1116 UNK f O 1
ATOM 1820 N N . UNK A 1 308 ? 268.302 314.371 439.467 1.00 242.10 1117 UNK f N 1
ATOM 1821 C CA . UNK A 1 308 ? 267.865 313.179 440.185 1.00 242.10 1117 UNK f CA 1
ATOM 1822 C C . UNK A 1 308 ? 266.869 313.546 441.273 1.00 242.10 1117 UNK f C 1
ATOM 1823 O O . UNK A 1 308 ? 265.867 312.846 441.475 1.00 242.10 1117 UNK f O 1
ATOM 1825 N N . UNK A 1 309 ? 267.127 314.659 441.967 1.00 232.47 1118 UNK f N 1
ATOM 1826 C CA . UNK A 1 309 ? 266.224 315.124 443.010 1.00 232.47 1118 UNK f CA 1
ATOM 1827 C C . UNK A 1 309 ? 264.875 315.504 442.419 1.00 232.47 1118 UNK f C 1
ATOM 1828 O O . UNK A 1 309 ? 263.825 315.207 443.004 1.00 232.47 1118 UNK f O 1
ATOM 1830 N N . UNK A 1 310 ? 264.896 316.141 441.243 1.00 232.69 1119 UNK f N 1
ATOM 1831 C CA . UNK A 1 310 ? 263.662 316.525 440.567 1.00 232.69 1119 UNK f CA 1
ATOM 1832 C C . UNK A 1 310 ? 262.861 315.295 440.170 1.00 232.69 1119 UNK f C 1
ATOM 1833 O O . UNK A 1 310 ? 261.633 315.272 440.312 1.00 232.69 1119 UNK f O 1
ATOM 1835 N N . UNK A 1 311 ? 263.554 314.258 439.688 1.00 241.30 1120 UNK f N 1
ATOM 1836 C CA . UNK A 1 311 ? 262.887 313.014 439.313 1.00 241.30 1120 UNK f CA 1
ATOM 1837 C C . UNK A 1 311 ? 262.243 312.360 440.535 1.00 241.30 1120 UNK f C 1
ATOM 1838 O O . UNK A 1 311 ? 261.092 311.873 440.478 1.00 241.30 1120 UNK f O 1
ATOM 1840 N N . UNK A 1 312 ? 262.970 312.380 441.659 1.00 239.69 1121 UNK f N 1
ATOM 1841 C CA . UNK A 1 312 ? 262.460 311.820 442.905 1.00 239.69 1121 UNK f CA 1
ATOM 1842 C C . UNK A 1 312 ? 261.215 312.565 443.359 1.00 239.69 1121 UNK f C 1
ATOM 1843 O O . UNK A 1 312 ? 260.247 311.950 443.818 1.00 239.69 1121 UNK f O 1
ATOM 1845 N N . UNK A 1 313 ? 261.223 313.892 443.208 1.00 240.79 1122 UNK f N 1
ATOM 1846 C CA . UNK A 1 313 ? 260.070 314.707 443.580 1.00 240.79 1122 UNK f CA 1
ATOM 1847 C C . UNK A 1 313 ? 258.876 314.404 442.684 1.00 240.79 1122 UNK f C 1
ATOM 1848 O O . UNK A 1 313 ? 257.723 314.368 443.154 1.00 240.79 1122 UNK f O 1
ATOM 1850 N N . UNK A 1 314 ? 259.145 314.179 441.389 1.00 252.32 1123 UNK f N 1
ATOM 1851 C CA . UNK A 1 314 ? 258.107 313.860 440.412 1.00 252.32 1123 UNK f CA 1
ATOM 1852 C C . UNK A 1 314 ? 257.350 312.593 440.782 1.00 252.32 1123 UNK f C 1
ATOM 1853 O O . UNK A 1 314 ? 256.152 312.473 440.477 1.00 252.32 1123 UNK f O 1
ATOM 1855 N N . UNK A 1 315 ? 258.018 311.665 441.471 1.00 276.54 1124 UNK f N 1
ATOM 1856 C CA . UNK A 1 315 ? 257.313 310.450 441.888 1.00 276.54 1124 UNK f CA 1
ATOM 1857 C C . UNK A 1 315 ? 256.315 310.707 443.027 1.00 276.54 1124 UNK f C 1
ATOM 1858 O O . UNK A 1 315 ? 255.192 310.177 443.003 1.00 276.54 1124 UNK f O 1
ATOM 1860 N N . UNK A 1 316 ? 256.710 311.504 444.030 1.00 279.29 1125 UNK f N 1
ATOM 1861 C CA . UNK A 1 316 ? 255.825 311.808 445.156 1.00 279.29 1125 UNK f CA 1
ATOM 1862 C C . UNK A 1 316 ? 254.599 312.577 444.690 1.00 279.29 1125 UNK f C 1
ATOM 1863 O O . UNK A 1 316 ? 253.467 312.314 445.142 1.00 279.29 1125 UNK f O 1
ATOM 1865 N N . UNK A 1 317 ? 254.816 313.523 443.768 1.00 291.71 1126 UNK f N 1
ATOM 1866 C CA . UNK A 1 317 ? 253.706 314.293 443.218 1.00 291.71 1126 UNK f CA 1
ATOM 1867 C C . UNK A 1 317 ? 252.754 313.380 442.458 1.00 291.71 1126 UNK f C 1
ATOM 1868 O O . UNK A 1 317 ? 251.518 313.507 442.569 1.00 291.71 1126 UNK f O 1
ATOM 1870 N N . UNK A 1 318 ? 253.323 312.423 441.708 1.00 308.30 1127 UNK f N 1
ATOM 1871 C CA . UNK A 1 318 ? 252.507 311.463 440.978 1.00 308.30 1127 UNK f CA 1
ATOM 1872 C C . UNK A 1 318 ? 251.679 310.608 441.929 1.00 308.30 1127 UNK f C 1
ATOM 1873 O O . UNK A 1 318 ? 250.551 310.232 441.607 1.00 308.30 1127 UNK f O 1
ATOM 1875 N N . UNK A 1 319 ? 252.228 310.301 443.109 1.00 330.08 1128 UNK f N 1
ATOM 1876 C CA . UNK A 1 319 ? 251.506 309.494 444.096 1.00 330.08 1128 UNK f CA 1
ATOM 1877 C C . UNK A 1 319 ? 250.301 310.237 444.645 1.00 330.08 1128 UNK f C 1
ATOM 1878 O O . UNK A 1 319 ? 249.239 309.636 444.857 1.00 330.08 1128 UNK f O 1
ATOM 1880 N N . UNK A 1 320 ? 250.469 311.541 444.915 1.00 321.45 1129 UNK f N 1
ATOM 1881 C CA . UNK A 1 320 ? 249.343 312.355 445.373 1.00 321.45 1129 UNK f CA 1
ATOM 1882 C C . UNK A 1 320 ? 248.250 312.305 444.319 1.00 321.45 1129 UNK f C 1
ATOM 1883 O O . UNK A 1 320 ? 247.056 312.174 444.634 1.00 321.45 1129 UNK f O 1
ATOM 1885 N N . UNK A 1 321 ? 248.675 312.337 443.049 1.00 339.90 1130 UNK f N 1
ATOM 1886 C CA . UNK A 1 321 ? 247.744 312.201 441.939 1.00 339.90 1130 UNK f CA 1
ATOM 1887 C C . UNK A 1 321 ? 247.090 310.824 441.950 1.00 339.90 1130 UNK f C 1
ATOM 1888 O O . UNK A 1 321 ? 245.905 310.699 441.639 1.00 339.90 1130 UNK f O 1
ATOM 1890 N N . UNK A 1 322 ? 247.851 309.785 442.319 1.00 371.97 1131 UNK f N 1
ATOM 1891 C CA . UNK A 1 322 ? 247.306 308.429 442.389 1.00 371.97 1131 UNK f CA 1
ATOM 1892 C C . UNK A 1 322 ? 246.233 308.339 443.467 1.00 371.97 1131 UNK f C 1
ATOM 1893 O O . UNK A 1 322 ? 245.193 307.703 443.266 1.00 371.97 1131 UNK f O 1
ATOM 1895 N N . UNK A 1 323 ? 246.471 308.992 444.607 1.00 375.02 1132 UNK f N 1
ATOM 1896 C CA . UNK A 1 323 ? 245.494 309.012 445.691 1.00 375.02 1132 UNK f CA 1
ATOM 1897 C C . UNK A 1 323 ? 244.238 309.744 445.249 1.00 375.02 1132 UNK f C 1
ATOM 1898 O O . UNK A 1 323 ? 243.115 309.312 445.545 1.00 375.02 1132 UNK f O 1
ATOM 1900 N N . UNK A 1 324 ? 244.426 310.848 444.516 1.00 367.80 1133 UNK f N 1
ATOM 1901 C CA . UNK A 1 324 ? 243.302 311.614 443.994 1.00 367.80 1133 UNK f CA 1
ATOM 1902 C C . UNK A 1 324 ? 242.507 310.781 443.007 1.00 367.80 1133 UNK f C 1
ATOM 1903 O O . UNK A 1 324 ? 241.275 310.812 443.015 1.00 367.80 1133 UNK f O 1
ATOM 1905 N N . UNK A 1 325 ? 243.214 310.012 442.172 1.00 381.00 1134 UNK f N 1
ATOM 1906 C CA . UNK A 1 325 ? 242.591 309.135 441.187 1.00 381.00 1134 UNK f CA 1
ATOM 1907 C C . UNK A 1 325 ? 241.789 308.044 441.871 1.00 381.00 1134 UNK f C 1
ATOM 1908 O O . UNK A 1 325 ? 240.705 307.676 441.404 1.00 381.00 1134 UNK f O 1
ATOM 1910 N N . UNK A 1 326 ? 242.319 307.516 442.981 1.00 389.21 1135 UNK f N 1
ATOM 1911 C CA . UNK A 1 326 ? 241.615 306.496 443.750 1.00 389.21 1135 UNK f CA 1
ATOM 1912 C C . UNK A 1 326 ? 240.342 307.082 444.322 1.00 389.21 1135 UNK f C 1
ATOM 1913 O O . UNK A 1 326 ? 239.267 306.471 444.249 1.00 389.21 1135 UNK f O 1
ATOM 1915 N N . UNK A 1 327 ? 240.463 308.290 444.884 1.00 378.53 1136 UNK f N 1
ATOM 1916 C CA . UNK A 1 327 ? 239.316 309.008 445.412 1.00 378.53 1136 UNK f CA 1
ATOM 1917 C C . UNK A 1 327 ? 238.362 309.339 444.280 1.00 378.53 1136 UNK f C 1
ATOM 1918 O O . UNK A 1 327 ? 237.141 309.219 444.429 1.00 378.53 1136 UNK f O 1
ATOM 1920 N N . UNK A 1 328 ? 238.911 309.727 443.130 1.00 363.75 1137 UNK f N 1
ATOM 1921 C CA . UNK A 1 328 ? 238.112 310.032 441.952 1.00 363.75 1137 UNK f CA 1
ATOM 1922 C C . UNK A 1 328 ? 237.468 308.755 441.429 1.00 363.75 1137 UNK f C 1
ATOM 1923 O O . UNK A 1 328 ? 236.287 308.740 441.096 1.00 363.75 1137 UNK f O 1
ATOM 1925 N N . SER B 2 1 ? 251.937 326.597 439.478 1.00 203.14 37 SER j N 1
ATOM 1926 C CA . SER B 2 1 ? 253.187 326.412 438.753 1.00 203.14 37 SER j CA 1
ATOM 1927 C C . SER B 2 1 ? 254.364 326.920 439.574 1.00 203.14 37 SER j C 1
ATOM 1928 O O . SER B 2 1 ? 255.424 326.294 439.611 1.00 203.14 37 SER j O 1
ATOM 1930 N N . SER B 2 2 ? 254.168 328.063 440.236 1.00 224.60 38 SER j N 1
ATOM 1931 C CA . SER B 2 2 ? 255.201 328.670 441.062 1.00 224.60 38 SER j CA 1
ATOM 1932 C C . SER B 2 2 ? 254.694 329.159 442.415 1.00 224.60 38 SER j C 1
ATOM 1933 O O . SER B 2 2 ? 255.505 329.646 443.218 1.00 224.60 38 SER j O 1
ATOM 1935 N N . ILE B 2 3 ? 253.386 329.040 442.685 1.00 233.99 39 ILE j N 1
ATOM 1936 C CA . ILE B 2 3 ? 252.813 329.476 443.959 1.00 233.99 39 ILE j CA 1
ATOM 1937 C C . ILE B 2 3 ? 253.413 328.703 445.134 1.00 233.99 39 ILE j C 1
ATOM 1938 O O . ILE B 2 3 ? 253.760 329.283 446.183 1.00 233.99 39 ILE j O 1
ATOM 1940 N N . LEU B 2 4 ? 253.592 327.397 444.969 1.00 246.93 40 LEU j N 1
ATOM 1941 C CA . LEU B 2 4 ? 254.220 326.671 446.055 1.00 246.93 40 LEU j CA 1
ATOM 1942 C C . LEU B 2 4 ? 255.717 326.939 446.094 1.00 246.93 40 LEU j C 1
ATOM 1943 O O . LEU B 2 4 ? 256.335 326.701 447.132 1.00 246.93 40 LEU j O 1
ATOM 1948 N N . SER B 2 5 ? 256.305 327.477 445.010 1.00 242.80 41 SER j N 1
ATOM 1949 C CA . SER B 2 5 ? 257.714 327.845 445.083 1.00 242.80 41 SER j CA 1
ATOM 1950 C C . SER B 2 5 ? 257.843 329.082 445.954 1.00 242.80 41 SER j C 1
ATOM 1951 O O . SER B 2 5 ? 258.842 329.241 446.662 1.00 242.80 41 SER j O 1
ATOM 1954 N N . GLU B 2 6 ? 256.812 329.942 445.929 1.00 256.83 42 GLU j N 1
ATOM 1955 C CA . GLU B 2 6 ? 256.778 331.120 446.794 1.00 256.83 42 GLU j CA 1
ATOM 1956 C C . GLU B 2 6 ? 256.750 330.675 448.251 1.00 256.83 42 GLU j C 1
ATOM 1957 O O . GLU B 2 6 ? 257.525 331.156 449.097 1.00 256.83 42 GLU j O 1
ATOM 1963 N N . VAL B 2 7 ? 255.847 329.728 448.547 1.00 255.85 43 VAL j N 1
ATOM 1964 C CA . VAL B 2 7 ? 255.719 329.204 449.912 1.00 255.85 43 VAL j CA 1
ATOM 1965 C C . VAL B 2 7 ? 257.011 328.504 450.350 1.00 255.85 43 VAL j C 1
ATOM 1966 O O . VAL B 2 7 ? 257.448 328.631 451.508 1.00 255.85 43 VAL j O 1
ATOM 1970 N N . SER B 2 8 ? 257.653 327.778 449.421 1.00 257.32 44 SER j N 1
ATOM 1971 C CA . SER B 2 8 ? 258.902 327.083 449.723 1.00 257.32 44 SER j CA 1
ATOM 1972 C C . SER B 2 8 ? 260.013 328.076 450.031 1.00 257.32 44 SER j C 1
ATOM 1973 O O . SER B 2 8 ? 260.844 327.827 450.913 1.00 257.32 44 SER j O 1
ATOM 1976 N N . THR B 2 9 ? 260.031 329.220 449.333 1.00 263.68 45 THR j N 1
ATOM 1977 C CA . THR B 2 9 ? 261.017 330.252 449.633 1.00 263.68 45 THR j CA 1
ATOM 1978 C C . THR B 2 9 ? 260.728 330.887 450.983 1.00 263.68 45 THR j C 1
ATOM 1979 O O . THR B 2 9 ? 261.633 331.445 451.609 1.00 263.68 45 THR j O 1
ATOM 1983 N N . ARG B 2 10 ? 259.481 330.798 451.430 1.00 239.13 46 ARG j N 1
ATOM 1984 C CA . ARG B 2 10 ? 259.051 331.312 452.720 1.00 239.13 46 ARG j CA 1
ATOM 1985 C C . ARG B 2 10 ? 259.096 330.273 453.840 1.00 239.13 46 ARG j C 1
ATOM 1986 O O . ARG B 2 10 ? 258.638 330.571 454.949 1.00 239.13 46 ARG j O 1
ATOM 1994 N N . ALA B 2 11 ? 259.606 329.065 453.572 1.00 219.52 47 ALA j N 1
ATOM 1995 C CA . ALA B 2 11 ? 259.655 328.012 454.592 1.00 219.52 47 ALA j CA 1
ATOM 1996 C C . ALA B 2 11 ? 260.536 328.379 455.792 1.00 219.52 47 ALA j C 1
ATOM 1997 O O . ALA B 2 11 ? 260.049 328.460 456.925 1.00 219.52 47 ALA j O 1
ATOM 1999 N N . ARG B 2 12 ? 261.835 328.589 455.573 1.00 204.09 48 ARG j N 1
ATOM 2000 C CA . ARG B 2 12 ? 262.759 328.913 456.656 1.00 204.09 48 ARG j CA 1
ATOM 2001 C C . ARG B 2 12 ? 263.219 330.365 456.617 1.00 204.09 48 ARG j C 1
ATOM 2002 O O . ARG B 2 12 ? 263.226 331.014 455.568 1.00 204.09 48 ARG j O 1
ATOM 2010 N N . SER B 2 13 ? 263.632 330.860 457.790 1.00 208.23 49 SER j N 1
ATOM 2011 C CA . SER B 2 13 ? 264.137 332.219 457.929 1.00 208.23 49 SER j CA 1
ATOM 2012 C C . SER B 2 13 ? 265.472 332.298 458.649 1.00 208.23 49 SER j C 1
ATOM 2013 O O . SER B 2 13 ? 266.052 333.388 458.698 1.00 208.23 49 SER j O 1
ATOM 2016 N N . LYS B 2 14 ? 265.990 331.193 459.197 1.00 198.29 50 LYS j N 1
ATOM 2017 C CA . LYS B 2 14 ? 267.278 331.192 459.890 1.00 198.29 50 LYS j CA 1
ATOM 2018 C C . LYS B 2 14 ? 268.402 331.299 458.872 1.00 198.29 50 LYS j C 1
ATOM 2019 O O . LYS B 2 14 ? 269.178 330.357 458.678 1.00 198.29 50 LYS j O 1
ATOM 2025 N N . LEU B 2 15 ? 268.479 332.454 458.210 1.00 192.59 51 LEU j N 1
ATOM 2026 C CA . LEU B 2 15 ? 269.423 332.707 457.130 1.00 192.59 51 LEU j CA 1
ATOM 2027 C C . LEU B 2 15 ? 270.145 334.038 457.299 1.00 192.59 51 LEU j C 1
ATOM 2028 O O . LEU B 2 15 ? 269.763 335.032 456.666 1.00 192.59 51 LEU j O 1
ATOM 2033 N N . PRO B 2 16 ? 271.187 334.101 458.133 1.00 173.17 52 PRO j N 1
ATOM 2034 C CA . PRO B 2 16 ? 271.949 335.355 458.241 1.00 173.17 52 PRO j CA 1
ATOM 2035 C C . PRO B 2 16 ? 272.716 335.563 456.940 1.00 173.17 52 PRO j C 1
ATOM 2036 O O . PRO B 2 16 ? 273.537 334.733 456.543 1.00 173.17 52 PRO j O 1
ATOM 2040 N N . SER B 2 17 ? 272.427 336.686 456.280 1.00 169.76 53 SER j N 1
ATOM 2041 C CA . SER B 2 17 ? 272.916 337.093 454.961 1.00 169.76 53 SER j CA 1
ATOM 2042 C C . SER B 2 17 ? 274.373 337.530 454.880 1.00 169.76 53 SER j C 1
ATOM 2043 O O . SER B 2 17 ? 275.172 337.185 455.746 1.00 169.76 53 SER j O 1
ATOM 2046 N N . GLY B 2 18 ? 274.740 338.232 453.807 1.00 161.46 54 GLY j N 1
ATOM 2047 C CA . GLY B 2 18 ? 276.109 338.687 453.625 1.00 161.46 54 GLY j CA 1
ATOM 2048 C C . GLY B 2 18 ? 276.534 339.845 454.508 1.00 161.46 54 GLY j C 1
ATOM 2049 O O . GLY B 2 18 ? 276.150 340.993 454.267 1.00 161.46 54 GLY j O 1
ATOM 2050 N N . LYS B 2 19 ? 277.351 339.549 455.518 1.00 154.65 55 LYS j N 1
ATOM 2051 C CA . LYS B 2 19 ? 277.852 340.527 456.476 1.00 154.65 55 LYS j CA 1
ATOM 2052 C C . LYS B 2 19 ? 279.155 341.161 455.983 1.00 154.65 55 LYS j C 1
ATOM 2053 O O . LYS B 2 19 ? 279.933 340.533 455.262 1.00 154.65 55 LYS j O 1
ATOM 2059 N N . ASN B 2 20 ? 279.398 342.413 456.385 1.00 140.86 56 ASN j N 1
ATOM 2060 C CA . ASN B 2 20 ? 280.600 343.123 455.959 1.00 140.86 56 ASN j CA 1
ATOM 2061 C C . ASN B 2 20 ? 281.300 343.829 457.117 1.00 140.86 56 ASN j C 1
ATOM 2062 O O . ASN B 2 20 ? 280.688 344.165 458.134 1.00 140.86 56 ASN j O 1
ATOM 2067 N N . ILE B 2 21 ? 282.613 344.045 456.941 1.00 127.36 57 ILE j N 1
ATOM 2068 C CA . ILE B 2 21 ? 283.486 344.708 457.912 1.00 127.36 57 ILE j CA 1
ATOM 2069 C C . ILE B 2 21 ? 284.434 345.632 457.159 1.00 127.36 57 ILE j C 1
ATOM 2070 O O . ILE B 2 21 ? 285.015 345.238 456.141 1.00 127.36 57 ILE j O 1
ATOM 2075 N N . LEU B 2 22 ? 284.628 346.845 457.672 1.00 125.07 58 LEU j N 1
ATOM 2076 C CA . LEU B 2 22 ? 285.540 347.806 457.053 1.00 125.07 58 LEU j CA 1
ATOM 2077 C C . LEU B 2 22 ? 286.584 348.245 458.060 1.00 125.07 58 LEU j C 1
ATOM 2078 O O . LEU B 2 22 ? 286.457 349.313 458.663 1.00 125.07 58 LEU j O 1
ATOM 2083 N N . VAL B 2 23 ? 287.623 347.461 458.226 1.00 111.82 59 VAL j N 1
ATOM 2084 C CA . VAL B 2 23 ? 288.634 347.911 459.160 1.00 111.82 59 VAL j CA 1
ATOM 2085 C C . VAL B 2 23 ? 289.536 348.863 458.395 1.00 111.82 59 VAL j C 1
ATOM 2086 O O . VAL B 2 23 ? 289.570 348.862 457.160 1.00 111.82 59 VAL j O 1
ATOM 2090 N N . PHE B 2 24 ? 290.252 349.698 459.119 1.00 108.49 60 PHE j N 1
ATOM 2091 C CA . PHE B 2 24 ? 291.131 350.684 458.513 1.00 108.49 60 PHE j CA 1
ATOM 2092 C C . PHE B 2 24 ? 292.572 350.392 458.911 1.00 108.49 60 PHE j C 1
ATOM 2093 O O . PHE B 2 24 ? 293.062 350.933 459.904 1.00 108.49 60 PHE j O 1
ATOM 2101 N N . GLY B 2 25 ? 293.241 349.528 458.129 1.00 117.36 61 GLY j N 1
ATOM 2102 C CA . GLY B 2 25 ? 294.625 349.130 458.343 1.00 117.36 61 GLY j CA 1
ATOM 2103 C C . GLY B 2 25 ? 295.550 350.326 458.400 1.00 117.36 61 GLY j C 1
ATOM 2104 O O . GLY B 2 25 ? 295.560 351.160 457.494 1.00 117.36 61 GLY j O 1
ATOM 2105 N N . GLU B 2 26 ? 296.320 350.454 459.468 1.00 114.40 62 GLU j N 1
ATOM 2106 C CA . GLU B 2 26 ? 297.145 351.642 459.590 1.00 114.40 62 GLU j CA 1
ATOM 2107 C C . GLU B 2 26 ? 298.637 351.396 459.787 1.00 114.40 62 GLU j C 1
ATOM 2108 O O . GLU B 2 26 ? 299.106 351.285 460.921 1.00 114.40 62 GLU j O 1
ATOM 2114 N N . ASP B 2 27 ? 299.352 351.338 458.659 1.00 121.62 63 ASP j N 1
ATOM 2115 C CA . ASP B 2 27 ? 300.811 351.255 458.538 1.00 121.62 63 ASP j CA 1
ATOM 2116 C C . ASP B 2 27 ? 301.438 350.232 459.483 1.00 121.62 63 ASP j C 1
ATOM 2117 O O . ASP B 2 27 ? 302.117 350.564 460.454 1.00 121.62 63 ASP j O 1
ATOM 2122 N N . GLY B 2 28 ? 301.158 348.976 459.186 1.00 123.73 64 GLY j N 1
ATOM 2123 C CA . GLY B 2 28 ? 301.651 347.935 460.046 1.00 123.73 64 GLY j CA 1
ATOM 2124 C C . GLY B 2 28 ? 300.644 347.911 461.165 1.00 123.73 64 GLY j C 1
ATOM 2125 O O . GLY B 2 28 ? 299.478 347.582 460.917 1.00 123.73 64 GLY j O 1
ATOM 2126 N N . SER B 2 29 ? 301.077 348.294 462.377 1.00 132.32 65 SER j N 1
ATOM 2127 C CA . SER B 2 29 ? 300.246 348.333 463.591 1.00 132.32 65 SER j CA 1
ATOM 2128 C C . SER B 2 29 ? 299.524 347.009 463.805 1.00 132.32 65 SER j C 1
ATOM 2129 O O . SER B 2 29 ? 298.363 346.966 464.220 1.00 132.32 65 SER j O 1
ATOM 2132 N N . GLY B 2 30 ? 300.241 345.936 463.484 1.00 145.70 66 GLY j N 1
ATOM 2133 C CA . GLY B 2 30 ? 299.760 344.572 463.598 1.00 145.70 66 GLY j CA 1
ATOM 2134 C C . GLY B 2 30 ? 298.456 344.280 462.900 1.00 145.70 66 GLY j C 1
ATOM 2135 O O . GLY B 2 30 ? 297.683 343.468 463.401 1.00 145.70 66 GLY j O 1
ATOM 2136 N N . LYS B 2 31 ? 298.179 344.921 461.764 1.00 132.81 67 LYS j N 1
ATOM 2137 C CA . LYS B 2 31 ? 296.908 344.660 461.096 1.00 132.81 67 LYS j CA 1
ATOM 2138 C C . LYS B 2 31 ? 296.904 343.309 460.395 1.00 132.81 67 LYS j C 1
ATOM 2139 O O . LYS B 2 31 ? 295.942 342.530 460.544 1.00 132.81 67 LYS j O 1
ATOM 2145 N N . THR B 2 32 ? 297.969 343.020 459.636 1.00 146.78 68 THR j N 1
ATOM 2146 C CA . THR B 2 32 ? 298.109 341.705 459.023 1.00 146.78 68 THR j CA 1
ATOM 2147 C C . THR B 2 32 ? 298.154 340.683 460.146 1.00 146.78 68 THR j C 1
ATOM 2148 O O . THR B 2 32 ? 297.519 339.622 460.089 1.00 146.78 68 THR j O 1
ATOM 2152 N N . THR B 2 33 ? 298.811 341.074 461.234 1.00 150.13 69 THR j N 1
ATOM 2153 C CA . THR B 2 33 ? 298.866 340.312 462.456 1.00 150.13 69 THR j CA 1
ATOM 2154 C C . THR B 2 33 ? 297.515 340.334 463.167 1.00 150.13 69 THR j C 1
ATOM 2155 O O . THR B 2 33 ? 297.244 339.436 463.957 1.00 150.13 69 THR j O 1
ATOM 2159 N N . LEU B 2 34 ? 296.646 341.325 462.908 1.00 143.31 70 LEU j N 1
ATOM 2160 C CA . LEU B 2 34 ? 295.352 341.305 463.591 1.00 143.31 70 LEU j CA 1
ATOM 2161 C C . LEU B 2 34 ? 294.478 340.220 463.007 1.00 143.31 70 LEU j C 1
ATOM 2162 O O . LEU B 2 34 ? 293.818 339.481 463.747 1.00 143.31 70 LEU j O 1
ATOM 2167 N N . MET B 2 35 ? 294.478 340.086 461.684 1.00 147.19 71 MET j N 1
ATOM 2168 C CA . MET B 2 35 ? 293.693 338.984 461.158 1.00 147.19 71 MET j CA 1
ATOM 2169 C C . MET B 2 35 ? 294.432 337.670 461.348 1.00 147.19 71 MET j C 1
ATOM 2170 O O . MET B 2 35 ? 293.793 336.613 461.385 1.00 147.19 71 MET j O 1
ATOM 2175 N N . THR B 2 36 ? 295.761 337.727 461.502 1.00 157.61 72 THR j N 1
ATOM 2176 C CA . THR B 2 36 ? 296.531 336.515 461.745 1.00 157.61 72 THR j CA 1
ATOM 2177 C C . THR B 2 36 ? 296.275 336.001 463.159 1.00 157.61 72 THR j C 1
ATOM 2178 O O . THR B 2 36 ? 296.204 334.788 463.385 1.00 157.61 72 THR j O 1
ATOM 2182 N N . LYS B 2 37 ? 296.120 336.911 464.123 1.00 147.66 73 LYS j N 1
ATOM 2183 C CA . LYS B 2 37 ? 295.786 336.499 465.478 1.00 147.66 73 LYS j CA 1
ATOM 2184 C C . LYS B 2 37 ? 294.342 336.063 465.513 1.00 147.66 73 LYS j C 1
ATOM 2185 O O . LYS B 2 37 ? 293.964 335.202 466.314 1.00 147.66 73 LYS j O 1
ATOM 2191 N N . LEU B 2 38 ? 293.532 336.646 464.634 1.00 146.61 74 LEU j N 1
ATOM 2192 C CA . LEU B 2 38 ? 292.150 336.228 464.532 1.00 146.61 74 LEU j CA 1
ATOM 2193 C C . LEU B 2 38 ? 292.109 334.867 463.858 1.00 146.61 74 LEU j C 1
ATOM 2194 O O . LEU B 2 38 ? 291.474 333.934 464.357 1.00 146.61 74 LEU j O 1
ATOM 2199 N N . GLN B 2 39 ? 292.809 334.736 462.733 1.00 133.65 75 GLN j N 1
ATOM 2200 C CA . GLN B 2 39 ? 292.900 333.487 461.982 1.00 133.65 75 GLN j CA 1
ATOM 2201 C C . GLN B 2 39 ? 294.282 333.343 461.362 1.00 133.65 75 GLN j C 1
ATOM 2202 O O . GLN B 2 39 ? 295.124 332.603 461.871 1.00 133.65 75 GLN j O 1
ATOM 2208 N N . HIS B 2 43 ? 298.675 334.684 455.634 1.00 158.57 79 HIS j N 1
ATOM 2209 C CA . HIS B 2 43 ? 298.621 336.020 455.056 1.00 158.57 79 HIS j CA 1
ATOM 2210 C C . HIS B 2 43 ? 299.652 336.202 453.941 1.00 158.57 79 HIS j C 1
ATOM 2211 O O . HIS B 2 43 ? 300.853 336.036 454.158 1.00 158.57 79 HIS j O 1
ATOM 2218 N N . GLY B 2 44 ? 299.166 336.535 452.744 1.00 160.12 80 GLY j N 1
ATOM 2219 C CA . GLY B 2 44 ? 300.033 336.703 451.592 1.00 160.12 80 GLY j CA 1
ATOM 2220 C C . GLY B 2 44 ? 301.051 337.821 451.682 1.00 160.12 80 GLY j C 1
ATOM 2221 O O . GLY B 2 44 ? 302.244 337.553 451.854 1.00 160.12 80 GLY j O 1
ATOM 2222 N N . LYS B 2 45 ? 300.595 339.066 451.594 1.00 137.11 81 LYS j N 1
ATOM 2223 C CA . LYS B 2 45 ? 301.456 340.239 451.667 1.00 137.11 81 LYS j CA 1
ATOM 2224 C C . LYS B 2 45 ? 300.555 341.440 451.882 1.00 137.11 81 LYS j C 1
ATOM 2225 O O . LYS B 2 45 ? 299.359 341.389 451.588 1.00 137.11 81 LYS j O 1
ATOM 2227 N N . LYS B 2 46 ? 301.143 342.525 452.396 1.00 135.10 82 LYS j N 1
ATOM 2228 C CA . LYS B 2 46 ? 300.401 343.758 452.675 1.00 135.10 82 LYS j CA 1
ATOM 2229 C C . LYS B 2 46 ? 301.108 344.964 452.061 1.00 135.10 82 LYS j C 1
ATOM 2230 O O . LYS B 2 46 ? 301.873 345.664 452.728 1.00 135.10 82 LYS j O 1
ATOM 2232 N N . GLY B 2 47 ? 300.844 345.209 450.782 1.00 125.80 83 GLY j N 1
ATOM 2233 C CA . GLY B 2 47 ? 301.428 346.348 450.108 1.00 125.80 83 GLY j CA 1
ATOM 2234 C C . GLY B 2 47 ? 300.454 346.986 449.144 1.00 125.80 83 GLY j C 1
ATOM 2235 O O . GLY B 2 47 ? 300.735 348.037 448.561 1.00 125.80 83 GLY j O 1
ATOM 2236 N N . ARG B 2 48 ? 299.295 346.361 448.973 1.00 121.69 84 ARG j N 1
ATOM 2237 C CA . ARG B 2 48 ? 298.312 346.869 448.031 1.00 121.69 84 ARG j CA 1
ATOM 2238 C C . ARG B 2 48 ? 297.126 347.575 448.661 1.00 121.69 84 ARG j C 1
ATOM 2239 O O . ARG B 2 48 ? 296.524 348.431 448.009 1.00 121.69 84 ARG j O 1
ATOM 2241 N N . GLY B 2 49 ? 296.740 347.237 449.884 1.00 124.56 85 GLY j N 1
ATOM 2242 C CA . GLY B 2 49 ? 295.569 347.840 450.478 1.00 124.56 85 GLY j CA 1
ATOM 2243 C C . GLY B 2 49 ? 294.348 347.114 449.949 1.00 124.56 85 GLY j C 1
ATOM 2244 O O . GLY B 2 49 ? 294.428 346.320 449.008 1.00 124.56 85 GLY j O 1
ATOM 2245 N N . LEU B 2 50 ? 293.193 347.355 450.596 1.00 127.91 86 LEU j N 1
ATOM 2246 C CA . LEU B 2 50 ? 291.902 346.718 450.268 1.00 127.91 86 LEU j CA 1
ATOM 2247 C C . LEU B 2 50 ? 292.003 345.187 450.385 1.00 127.91 86 LEU j C 1
ATOM 2248 O O . LEU B 2 50 ? 291.192 344.441 449.829 1.00 127.91 86 LEU j O 1
ATOM 2253 N N . GLU B 2 51 ? 292.997 344.705 451.131 1.00 132.06 87 GLU j N 1
ATOM 2254 C CA . GLU B 2 51 ? 293.268 343.287 451.256 1.00 132.06 87 GLU j CA 1
ATOM 2255 C C . GLU B 2 51 ? 292.155 342.619 452.026 1.00 132.06 87 GLU j C 1
ATOM 2256 O O . GLU B 2 51 ? 292.132 342.557 453.259 1.00 132.06 87 GLU j O 1
ATOM 2262 N N . TYR B 2 52 ? 291.223 342.145 451.213 1.00 127.99 88 TYR j N 1
ATOM 2263 C CA . TYR B 2 52 ? 290.013 341.470 451.622 1.00 127.99 88 TYR j CA 1
ATOM 2264 C C . TYR B 2 52 ? 290.306 340.252 452.478 1.00 127.99 88 TYR j C 1
ATOM 2265 O O . TYR B 2 52 ? 291.359 339.619 452.386 1.00 127.99 88 TYR j O 1
ATOM 2274 N N . LEU B 2 53 ? 289.339 339.935 453.314 1.00 133.39 89 LEU j N 1
ATOM 2275 C CA . LEU B 2 53 ? 289.359 338.753 454.130 1.00 133.39 89 LEU j CA 1
ATOM 2276 C C . LEU B 2 53 ? 287.887 338.448 454.305 1.00 133.39 89 LEU j C 1
ATOM 2277 O O . LEU B 2 53 ? 287.037 339.326 454.152 1.00 133.39 89 LEU j O 1
ATOM 2282 N N . TYR B 2 54 ? 287.579 337.199 454.555 1.00 134.01 90 TYR j N 1
ATOM 2283 C CA . TYR B 2 54 ? 286.201 336.803 454.738 1.00 134.01 90 TYR j CA 1
ATOM 2284 C C . TYR B 2 54 ? 286.143 336.096 456.070 1.00 134.01 90 TYR j C 1
ATOM 2285 O O . TYR B 2 54 ? 286.995 335.257 456.377 1.00 134.01 90 TYR j O 1
ATOM 2294 N N . LEU B 2 55 ? 285.175 336.453 456.876 1.00 145.51 91 LEU j N 1
ATOM 2295 C CA . LEU B 2 55 ? 285.001 335.744 458.115 1.00 145.51 91 LEU j CA 1
ATOM 2296 C C . LEU B 2 55 ? 283.736 334.958 457.908 1.00 145.51 91 LEU j C 1
ATOM 2297 O O . LEU B 2 55 ? 282.825 335.423 457.231 1.00 145.51 91 LEU j O 1
ATOM 2302 N N . SER B 2 56 ? 283.765 333.738 458.395 1.00 173.27 92 SER j N 1
ATOM 2303 C CA . SER B 2 56 ? 282.677 332.775 458.376 1.00 173.27 92 SER j CA 1
ATOM 2304 C C . SER B 2 56 ? 282.995 331.979 459.632 1.00 173.27 92 SER j C 1
ATOM 2305 O O . SER B 2 56 ? 283.707 330.975 459.589 1.00 173.27 92 SER j O 1
ATOM 2308 N N . VAL B 2 57 ? 282.480 332.467 460.754 1.00 190.02 93 VAL j N 1
ATOM 2309 C CA . VAL B 2 57 ? 282.779 331.874 462.043 1.00 190.02 93 VAL j CA 1
ATOM 2310 C C . VAL B 2 57 ? 281.461 331.325 462.581 1.00 190.02 93 VAL j C 1
ATOM 2311 O O . VAL B 2 57 ? 280.430 331.374 461.899 1.00 190.02 93 VAL j O 1
ATOM 2315 N N . HIS B 2 58 ? 281.523 330.768 463.783 1.00 216.34 94 HIS j N 1
ATOM 2316 C CA . HIS B 2 58 ? 280.454 330.164 464.560 1.00 216.34 94 HIS j CA 1
ATOM 2317 C C . HIS B 2 58 ? 279.191 331.024 464.622 1.00 216.34 94 HIS j C 1
ATOM 2318 O O . HIS B 2 58 ? 279.226 332.161 465.099 1.00 216.34 94 HIS j O 1
ATOM 2325 N N . ASP B 2 59 ? 278.077 330.473 464.134 1.00 213.17 95 ASP j N 1
ATOM 2326 C CA . ASP B 2 59 ? 276.777 331.155 464.113 1.00 213.17 95 ASP j CA 1
ATOM 2327 C C . ASP B 2 59 ? 275.958 330.836 465.362 1.00 213.17 95 ASP j C 1
ATOM 2328 O O . ASP B 2 59 ? 274.825 330.362 465.276 1.00 213.17 95 ASP j O 1
ATOM 2333 N N . GLU B 2 60 ? 276.579 331.062 466.520 1.00 212.63 96 GLU j N 1
ATOM 2334 C CA . GLU B 2 60 ? 276.088 330.932 467.896 1.00 212.63 96 GLU j CA 1
ATOM 2335 C C . GLU B 2 60 ? 275.783 329.500 468.358 1.00 212.63 96 GLU j C 1
ATOM 2336 O O . GLU B 2 60 ? 275.628 329.271 469.560 1.00 212.63 96 GLU j O 1
ATOM 2342 N N . ASP B 2 61 ? 275.720 328.514 467.459 1.00 210.26 97 ASP j N 1
ATOM 2343 C CA . ASP B 2 61 ? 275.453 327.138 467.887 1.00 210.26 97 ASP j CA 1
ATOM 2344 C C . ASP B 2 61 ? 276.263 326.127 467.090 1.00 210.26 97 ASP j C 1
ATOM 2345 O O . ASP B 2 61 ? 276.508 325.005 467.541 1.00 210.26 97 ASP j O 1
ATOM 2350 N N . ARG B 2 62 ? 276.663 326.547 465.902 1.00 203.21 98 ARG j N 1
ATOM 2351 C CA . ARG B 2 62 ? 277.474 325.867 464.900 1.00 203.21 98 ARG j CA 1
ATOM 2352 C C . ARG B 2 62 ? 277.997 327.007 464.060 1.00 203.21 98 ARG j C 1
ATOM 2353 O O . ARG B 2 62 ? 277.877 328.165 464.457 1.00 203.21 98 ARG j O 1
ATOM 2361 N N . ASP B 2 63 ? 278.535 326.716 462.891 1.00 194.11 99 ASP j N 1
ATOM 2362 C CA . ASP B 2 63 ? 278.913 327.790 461.993 1.00 194.11 99 ASP j CA 1
ATOM 2363 C C . ASP B 2 63 ? 278.003 327.644 460.782 1.00 194.11 99 ASP j C 1
ATOM 2364 O O . ASP B 2 63 ? 278.042 326.638 460.068 1.00 194.11 99 ASP j O 1
ATOM 2369 N N . ASP B 2 64 ? 277.140 328.629 460.584 1.00 192.85 100 ASP j N 1
ATOM 2370 C CA . ASP B 2 64 ? 276.243 328.633 459.445 1.00 192.85 100 ASP j CA 1
ATOM 2371 C C . ASP B 2 64 ? 276.792 329.567 458.393 1.00 192.85 100 ASP j C 1
ATOM 2372 O O . ASP B 2 64 ? 276.039 330.225 457.665 1.00 192.85 100 ASP j O 1
ATOM 2377 N N . HIS B 2 65 ? 278.126 329.624 458.348 1.00 192.27 101 HIS j N 1
ATOM 2378 C CA . HIS B 2 65 ? 278.929 330.448 457.464 1.00 192.27 101 HIS j CA 1
ATOM 2379 C C . HIS B 2 65 ? 278.567 331.920 457.659 1.00 192.27 101 HIS j C 1
ATOM 2380 O O . HIS B 2 65 ? 277.980 332.560 456.786 1.00 192.27 101 HIS j O 1
ATOM 2387 N N . THR B 2 66 ? 278.918 332.446 458.843 1.00 183.35 102 THR j N 1
ATOM 2388 C CA . THR B 2 66 ? 278.659 333.854 459.166 1.00 183.35 102 THR j CA 1
ATOM 2389 C C . THR B 2 66 ? 279.595 334.653 458.281 1.00 183.35 102 THR j C 1
ATOM 2390 O O . THR B 2 66 ? 280.615 335.168 458.727 1.00 183.35 102 THR j O 1
ATOM 2394 N N . ARG B 2 67 ? 279.176 334.798 457.023 1.00 176.91 103 ARG j N 1
ATOM 2395 C CA . ARG B 2 67 ? 279.891 335.404 455.909 1.00 176.91 103 ARG j CA 1
ATOM 2396 C C . ARG B 2 67 ? 280.094 336.890 456.162 1.00 176.91 103 ARG j C 1
ATOM 2397 O O . ARG B 2 67 ? 279.443 337.765 455.588 1.00 176.91 103 ARG j O 1
ATOM 2405 N N . CYS B 2 68 ? 281.047 337.158 457.049 1.00 152.62 104 CYS j N 1
ATOM 2406 C CA . CYS B 2 68 ? 281.394 338.500 457.483 1.00 152.62 104 CYS j CA 1
ATOM 2407 C C . CYS B 2 68 ? 282.637 338.891 456.696 1.00 152.62 104 CYS j C 1
ATOM 2408 O O . CYS B 2 68 ? 283.770 338.614 457.083 1.00 152.62 104 CYS j O 1
ATOM 2411 N N . ASN B 2 69 ? 282.399 339.534 455.567 1.00 148.47 105 ASN j N 1
ATOM 2412 C CA . ASN B 2 69 ? 283.460 339.942 454.665 1.00 148.47 105 ASN j CA 1
ATOM 2413 C C . ASN B 2 69 ? 284.254 341.099 455.266 1.00 148.47 105 ASN j C 1
ATOM 2414 O O . ASN B 2 69 ? 283.685 342.125 455.643 1.00 148.47 105 ASN j O 1
ATOM 2419 N N . VAL B 2 70 ? 285.565 340.936 455.359 1.00 134.87 106 VAL j N 1
ATOM 2420 C CA . VAL B 2 70 ? 286.443 341.940 455.943 1.00 134.87 106 VAL j CA 1
ATOM 2421 C C . VAL B 2 70 ? 287.068 342.760 454.820 1.00 134.87 106 VAL j C 1
ATOM 2422 O O . VAL B 2 70 ? 287.179 342.309 453.682 1.00 134.87 106 VAL j O 1
ATOM 2426 N N . TRP B 2 71 ? 287.489 343.985 455.136 1.00 130.36 107 TRP j N 1
ATOM 2427 C CA . TRP B 2 71 ? 288.187 344.841 454.180 1.00 130.36 107 TRP j CA 1
ATOM 2428 C C . TRP B 2 71 ? 289.243 345.636 454.922 1.00 130.36 107 TRP j C 1
ATOM 2429 O O . TRP B 2 71 ? 288.967 346.184 455.992 1.00 130.36 107 TRP j O 1
ATOM 2440 N N . ILE B 2 72 ? 290.456 345.683 454.365 1.00 127.11 108 ILE j N 1
ATOM 2441 C CA . ILE B 2 72 ? 291.579 346.356 455.009 1.00 127.11 108 ILE j CA 1
ATOM 2442 C C . ILE B 2 72 ? 292.318 347.278 454.048 1.00 127.11 108 ILE j C 1
ATOM 2443 O O . ILE B 2 72 ? 293.088 346.804 453.207 1.00 127.11 108 ILE j O 1
ATOM 2448 N N . LEU B 2 73 ? 292.161 348.580 454.222 1.00 123.50 109 LEU j N 1
ATOM 2449 C CA . LEU B 2 73 ? 292.852 349.581 453.422 1.00 123.50 109 LEU j CA 1
ATOM 2450 C C . LEU B 2 73 ? 294.048 350.095 454.210 1.00 123.50 109 LEU j C 1
ATOM 2451 O O . LEU B 2 73 ? 294.034 350.071 455.437 1.00 123.50 109 LEU j O 1
ATOM 2456 N N . ASP B 2 74 ? 295.076 350.578 453.514 1.00 126.15 110 ASP j N 1
ATOM 2457 C CA . ASP B 2 74 ? 296.224 351.158 454.208 1.00 126.15 110 ASP j CA 1
ATOM 2458 C C . ASP B 2 74 ? 296.881 352.152 453.266 1.00 126.15 110 ASP j C 1
ATOM 2459 O O . ASP B 2 74 ? 297.235 351.807 452.136 1.00 126.15 110 ASP j O 1
ATOM 2464 N N . GLY B 2 75 ? 297.034 353.374 453.741 1.00 104.48 111 GLY j N 1
ATOM 2465 C CA . GLY B 2 75 ? 297.571 354.467 452.976 1.00 104.48 111 GLY j CA 1
ATOM 2466 C C . GLY B 2 75 ? 296.471 355.472 452.708 1.00 104.48 111 GLY j C 1
ATOM 2467 O O . GLY B 2 75 ? 295.427 355.481 453.361 1.00 104.48 111 GLY j O 1
ATOM 2468 N N . ASP B 2 76 ? 296.710 356.341 451.733 1.00 110.56 112 ASP j N 1
ATOM 2469 C CA . ASP B 2 76 ? 295.684 357.322 451.418 1.00 110.56 112 ASP j CA 1
ATOM 2470 C C . ASP B 2 76 ? 295.547 357.633 449.932 1.00 110.56 112 ASP j C 1
ATOM 2471 O O . ASP B 2 76 ? 294.633 358.375 449.562 1.00 110.56 112 ASP j O 1
ATOM 2476 N N . LEU B 2 77 ? 296.389 357.071 449.069 1.00 116.88 113 LEU j N 1
ATOM 2477 C CA . LEU B 2 77 ? 296.339 357.384 447.648 1.00 116.88 113 LEU j CA 1
ATOM 2478 C C . LEU B 2 77 ? 295.070 356.904 446.960 1.00 116.88 113 LEU j C 1
ATOM 2479 O O . LEU B 2 77 ? 294.996 355.770 446.478 1.00 116.88 113 LEU j O 1
ATOM 2484 N N . TYR B 2 78 ? 294.090 357.811 446.916 1.00 140.56 114 TYR j N 1
ATOM 2485 C CA . TYR B 2 78 ? 292.769 357.710 446.298 1.00 140.56 114 TYR j CA 1
ATOM 2486 C C . TYR B 2 78 ? 292.081 356.372 446.469 1.00 140.56 114 TYR j C 1
ATOM 2487 O O . TYR B 2 78 ? 291.500 355.853 445.512 1.00 140.56 114 TYR j O 1
ATOM 2496 N N . HIS B 2 79 ? 292.106 355.798 447.658 1.00 128.95 115 HIS j N 1
ATOM 2497 C CA . HIS B 2 79 ? 291.479 354.495 447.814 1.00 128.95 115 HIS j CA 1
ATOM 2498 C C . HIS B 2 79 ? 289.933 354.584 448.022 1.00 128.95 115 HIS j C 1
ATOM 2499 O O . HIS B 2 79 ? 289.285 353.645 448.517 1.00 128.95 115 HIS j O 1
ATOM 2506 N N . LYS B 2 80 ? 289.364 355.717 447.594 1.00 146.58 116 LYS j N 1
ATOM 2507 C CA . LYS B 2 80 ? 287.934 355.990 447.662 1.00 146.58 116 LYS j CA 1
ATOM 2508 C C . LYS B 2 80 ? 287.143 355.030 446.780 1.00 146.58 116 LYS j C 1
ATOM 2509 O O . LYS B 2 80 ? 286.106 354.491 447.192 1.00 146.58 116 LYS j O 1
ATOM 2515 N N . GLY B 2 81 ? 287.617 354.808 445.548 1.00 146.90 117 GLY j N 1
ATOM 2516 C CA . GLY B 2 81 ? 286.942 353.877 444.654 1.00 146.90 117 GLY j CA 1
ATOM 2517 C C . GLY B 2 81 ? 287.038 352.458 445.170 1.00 146.90 117 GLY j C 1
ATOM 2518 O O . GLY B 2 81 ? 286.168 351.619 444.906 1.00 146.90 117 GLY j O 1
ATOM 2519 N N . LEU B 2 82 ? 288.083 352.180 445.943 1.00 138.26 118 LEU j N 1
ATOM 2520 C CA . LEU B 2 82 ? 288.220 350.870 446.545 1.00 138.26 118 LEU j CA 1
ATOM 2521 C C . LEU B 2 82 ? 287.169 350.723 447.632 1.00 138.26 118 LEU j C 1
ATOM 2522 O O . LEU B 2 82 ? 286.593 349.641 447.816 1.00 138.26 118 LEU j O 1
ATOM 2527 N N . LEU B 2 83 ? 286.872 351.834 448.317 1.00 142.61 119 LEU j N 1
ATOM 2528 C CA . LEU B 2 83 ? 285.799 351.824 449.303 1.00 142.61 119 LEU j CA 1
ATOM 2529 C C . LEU B 2 83 ? 284.462 351.632 448.610 1.00 142.61 119 LEU j C 1
ATOM 2530 O O . LEU B 2 83 ? 283.550 351.037 449.193 1.00 142.61 119 LEU j O 1
ATOM 2535 N N . LYS B 2 84 ? 284.343 352.116 447.361 1.00 132.23 120 LYS j N 1
ATOM 2536 C CA . LYS B 2 84 ? 283.132 351.860 446.583 1.00 132.23 120 LYS j CA 1
ATOM 2537 C C . LYS B 2 84 ? 283.037 350.365 446.341 1.00 132.23 120 LYS j C 1
ATOM 2538 O O . LYS B 2 84 ? 281.952 349.776 446.405 1.00 132.23 120 LYS j O 1
ATOM 2544 N N . PHE B 2 85 ? 284.185 349.730 446.091 1.00 129.66 121 PHE j N 1
ATOM 2545 C CA . PHE B 2 85 ? 284.194 348.282 445.926 1.00 129.66 121 PHE j CA 1
ATOM 2546 C C . PHE B 2 85 ? 284.055 347.545 447.240 1.00 129.66 121 PHE j C 1
ATOM 2547 O O . PHE B 2 85 ? 283.979 346.312 447.236 1.00 129.66 121 PHE j O 1
ATOM 2555 N N . ALA B 2 86 ? 284.015 348.268 448.351 1.00 131.61 122 ALA j N 1
ATOM 2556 C CA . ALA B 2 86 ? 283.817 347.672 449.653 1.00 131.61 122 ALA j CA 1
ATOM 2557 C C . ALA B 2 86 ? 282.543 348.143 450.345 1.00 131.61 122 ALA j C 1
ATOM 2558 O O . ALA B 2 86 ? 282.121 347.498 451.309 1.00 131.61 122 ALA j O 1
ATOM 2560 N N . VAL B 2 87 ? 281.918 349.238 449.894 1.00 127.35 123 VAL j N 1
ATOM 2561 C CA . VAL B 2 87 ? 280.694 349.767 450.508 1.00 127.35 123 VAL j CA 1
ATOM 2562 C C . VAL B 2 87 ? 279.645 350.007 449.434 1.00 127.35 123 VAL j C 1
ATOM 2563 O O . VAL B 2 87 ? 279.767 350.954 448.648 1.00 127.35 123 VAL j O 1
ATOM 2567 N N . SER B 2 88 ? 278.607 349.193 449.418 1.00 121.42 124 SER j N 1
ATOM 2568 C CA . SER B 2 88 ? 277.523 349.364 448.470 1.00 121.42 124 SER j CA 1
ATOM 2569 C C . SER B 2 88 ? 276.375 350.106 449.143 1.00 121.42 124 SER j C 1
ATOM 2570 O O . SER B 2 88 ? 276.515 350.660 450.238 1.00 121.42 124 SER j O 1
ATOM 2573 N N . ALA B 2 89 ? 275.221 350.118 448.471 1.00 121.52 125 ALA j N 1
ATOM 2574 C CA . ALA B 2 89 ? 274.021 350.745 449.002 1.00 121.52 125 ALA j CA 1
ATOM 2575 C C . ALA B 2 89 ? 273.260 349.799 449.915 1.00 121.52 125 ALA j C 1
ATOM 2576 O O . ALA B 2 89 ? 272.510 350.254 450.782 1.00 121.52 125 ALA j O 1
ATOM 2578 N N . GLU B 2 90 ? 273.438 348.495 449.735 1.00 127.34 126 GLU j N 1
ATOM 2579 C CA . GLU B 2 90 ? 272.792 347.496 450.568 1.00 127.34 126 GLU j CA 1
ATOM 2580 C C . GLU B 2 90 ? 273.752 346.921 451.589 1.00 127.34 126 GLU j C 1
ATOM 2581 O O . GLU B 2 90 ? 273.329 346.173 452.476 1.00 127.34 126 GLU j O 1
ATOM 2587 N N . SER B 2 91 ? 275.032 347.257 451.470 1.00 124.09 127 SER j N 1
ATOM 2588 C CA . SER B 2 91 ? 276.025 346.796 452.421 1.00 124.09 127 SER j CA 1
ATOM 2589 C C . SER B 2 91 ? 275.855 347.502 453.749 1.00 124.09 127 SER j C 1
ATOM 2590 O O . SER B 2 91 ? 276.116 346.915 454.804 1.00 124.09 127 SER j O 1
ATOM 2593 N N . LEU B 2 92 ? 275.382 348.750 453.695 1.00 121.19 128 LEU j N 1
ATOM 2594 C CA . LEU B 2 92 ? 275.151 349.748 454.736 1.00 121.19 128 LEU j CA 1
ATOM 2595 C C . LEU B 2 92 ? 274.708 349.258 456.119 1.00 121.19 128 LEU j C 1
ATOM 2596 O O . LEU B 2 92 ? 275.265 349.762 457.102 1.00 121.19 128 LEU j O 1
ATOM 2601 N N . PRO B 2 93 ? 273.735 348.306 456.290 1.00 127.77 129 PRO j N 1
ATOM 2602 C CA . PRO B 2 93 ? 273.406 347.887 457.663 1.00 127.77 129 PRO j CA 1
ATOM 2603 C C . PRO B 2 93 ? 274.533 347.124 458.340 1.00 127.77 129 PRO j C 1
ATOM 2604 O O . PRO B 2 93 ? 275.024 347.526 459.400 1.00 127.77 129 PRO j O 1
ATOM 2608 N N . GLU B 2 94 ? 274.969 346.033 457.712 1.00 142.74 130 GLU j N 1
ATOM 2609 C CA . GLU B 2 94 ? 276.046 345.198 458.242 1.00 142.74 130 GLU j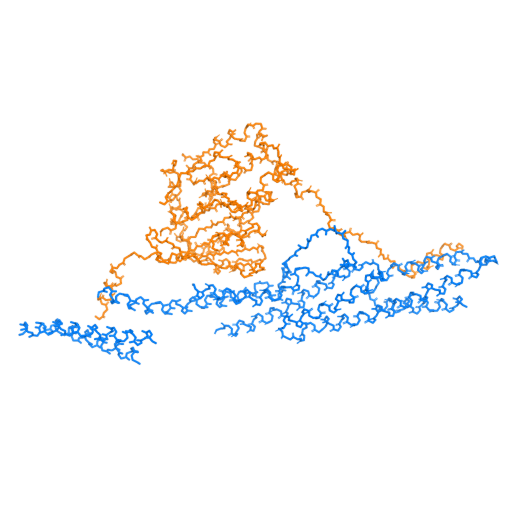 CA 1
ATOM 2610 C C . GLU B 2 94 ? 277.394 345.793 457.839 1.00 142.74 130 GLU j C 1
ATOM 2611 O O . GLU B 2 94 ? 278.168 345.228 457.066 1.00 142.74 130 GLU j O 1
ATOM 2617 N N . THR B 2 95 ? 277.662 346.970 458.394 1.00 128.16 131 THR j N 1
ATOM 2618 C CA . THR B 2 95 ? 278.888 347.723 458.162 1.00 128.16 131 THR j CA 1
ATOM 2619 C C . THR B 2 95 ? 279.543 348.006 459.496 1.00 128.16 131 THR j C 1
ATOM 2620 O O . THR B 2 95 ? 279.420 349.104 460.030 1.00 128.16 131 THR j O 1
ATOM 2624 N N . LEU B 2 96 ? 280.269 347.032 460.018 1.00 123.54 132 LEU j N 1
ATOM 2625 C CA . LEU B 2 96 ? 280.980 347.235 461.271 1.00 123.54 132 LEU j CA 1
ATOM 2626 C C . LEU B 2 96 ? 282.311 347.861 460.912 1.00 123.54 132 LEU j C 1
ATOM 2627 O O . LEU B 2 96 ? 283.260 347.159 460.566 1.00 123.54 132 LEU j O 1
ATOM 2632 N N . VAL B 2 97 ? 282.391 349.180 460.967 1.00 123.83 133 VAL j N 1
ATOM 2633 C CA . VAL B 2 97 ? 283.674 349.789 460.664 1.00 123.83 133 VAL j CA 1
ATOM 2634 C C . VAL B 2 97 ? 284.509 349.697 461.930 1.00 123.83 133 VAL j C 1
ATOM 2635 O O . VAL B 2 97 ? 284.009 349.827 463.055 1.00 123.83 133 VAL j O 1
ATOM 2639 N N . ILE B 2 98 ? 285.781 349.400 461.745 1.00 116.53 134 ILE j N 1
ATOM 2640 C CA . ILE B 2 98 ? 286.707 349.201 462.839 1.00 116.53 134 ILE j CA 1
ATOM 2641 C C . ILE B 2 98 ? 287.897 350.103 462.609 1.00 116.53 134 ILE j C 1
ATOM 2642 O O . ILE B 2 98 ? 288.574 349.985 461.586 1.00 116.53 134 ILE j O 1
ATOM 2647 N N . PHE B 2 99 ? 288.171 350.996 463.536 1.00 123.19 135 PHE j N 1
ATOM 2648 C CA . PHE B 2 99 ? 289.330 351.844 463.339 1.00 123.19 135 PHE j CA 1
ATOM 2649 C C . PHE B 2 99 ? 290.441 351.199 464.145 1.00 123.19 135 PHE j C 1
ATOM 2650 O O . PHE B 2 99 ? 290.260 350.907 465.329 1.00 123.19 135 PHE j O 1
ATOM 2658 N N . VAL B 2 100 ? 291.566 350.941 463.496 1.00 127.60 136 VAL j N 1
ATOM 2659 C CA . VAL B 2 100 ? 292.696 350.268 464.117 1.00 127.60 136 VAL j CA 1
ATOM 2660 C C . VAL B 2 100 ? 293.906 351.179 464.120 1.00 127.60 136 VAL j C 1
ATOM 2661 O O . VAL B 2 100 ? 294.224 351.817 463.111 1.00 127.60 136 VAL j O 1
ATOM 2665 N N . ALA B 2 101 ? 294.582 351.227 465.260 1.00 145.81 137 ALA j N 1
ATOM 2666 C CA . ALA B 2 101 ? 295.768 352.034 465.404 1.00 145.81 137 ALA j CA 1
ATOM 2667 C C . ALA B 2 101 ? 296.652 351.356 466.439 1.00 145.81 137 ALA j C 1
ATOM 2668 O O . ALA B 2 101 ? 296.220 350.445 467.147 1.00 145.81 137 ALA j O 1
ATOM 2670 N N . ASP B 2 102 ? 297.901 351.791 466.512 1.00 144.70 138 ASP j N 1
ATOM 2671 C CA . ASP B 2 102 ? 298.869 351.189 467.410 1.00 144.70 138 ASP j CA 1
ATOM 2672 C C . ASP B 2 102 ? 299.029 351.940 468.720 1.00 144.70 138 ASP j C 1
ATOM 2673 O O . ASP B 2 102 ? 298.319 352.893 469.030 1.00 144.70 138 ASP j O 1
ATOM 2678 N N . MET B 2 103 ? 300.014 351.505 469.483 1.00 148.65 139 MET j N 1
ATOM 2679 C CA . MET B 2 103 ? 300.444 352.164 470.688 1.00 148.65 139 MET j CA 1
ATOM 2680 C C . MET B 2 103 ? 301.905 352.500 470.559 1.00 148.65 139 MET j C 1
ATOM 2681 O O . MET B 2 103 ? 302.426 353.239 471.390 1.00 148.65 139 MET j O 1
ATOM 2686 N N . SER B 2 104 ? 302.569 351.993 469.515 1.00 144.53 140 SER j N 1
ATOM 2687 C CA . SER B 2 104 ? 303.960 352.332 469.267 1.00 144.53 140 SER j CA 1
ATOM 2688 C C . SER B 2 104 ? 304.060 353.798 468.914 1.00 144.53 140 SER j C 1
ATOM 2689 O O . SER B 2 104 ? 305.067 354.453 469.200 1.00 144.53 140 SER j O 1
ATOM 2692 N N . ARG B 2 105 ? 303.007 354.312 468.288 1.00 137.50 141 ARG j N 1
ATOM 2693 C CA . ARG B 2 105 ? 302.898 355.699 467.869 1.00 137.50 141 ARG j CA 1
ATOM 2694 C C . ARG B 2 105 ? 301.504 356.179 468.261 1.00 137.50 141 ARG j C 1
ATOM 2695 O O . ARG B 2 105 ? 300.609 356.253 467.411 1.00 137.50 141 ARG j O 1
ATOM 2703 N N . PRO B 2 106 ? 301.277 356.502 469.544 1.00 141.57 142 PRO j N 1
ATOM 2704 C CA . PRO B 2 106 ? 299.930 356.935 469.969 1.00 141.57 142 PRO j CA 1
ATOM 2705 C C . PRO B 2 106 ? 299.510 358.285 469.413 1.00 141.57 142 PRO j C 1
ATOM 2706 O O . PRO B 2 106 ? 298.300 358.583 469.317 1.00 141.57 142 PRO j O 1
ATOM 2710 N N . TRP B 2 107 ? 300.479 359.111 469.039 1.00 140.71 143 TRP j N 1
ATOM 2711 C CA . TRP B 2 107 ? 300.155 360.416 468.498 1.00 140.71 143 TRP j CA 1
ATOM 2712 C C . TRP B 2 107 ? 299.540 360.313 467.137 1.00 140.71 143 TRP j C 1
ATOM 2713 O O . TRP B 2 107 ? 298.767 361.195 466.739 1.00 140.71 143 TRP j O 1
ATOM 2724 N N . THR B 2 108 ? 299.923 359.262 466.415 1.00 134.81 144 THR j N 1
ATOM 2725 C CA . THR B 2 108 ? 299.381 359.004 465.102 1.00 134.81 144 THR j CA 1
ATOM 2726 C C . THR B 2 108 ? 297.895 358.808 465.247 1.00 134.81 144 THR j C 1
ATOM 2727 O O . THR B 2 108 ? 297.112 359.547 464.658 1.00 134.81 144 THR j O 1
ATOM 2731 N N . VAL B 2 109 ? 297.536 357.888 466.148 1.00 125.38 145 VAL j N 1
ATOM 2732 C CA . VAL B 2 109 ? 296.179 357.500 466.530 1.00 125.38 145 VAL j CA 1
ATOM 2733 C C . VAL B 2 109 ? 295.301 358.706 466.785 1.00 125.38 145 VAL j C 1
ATOM 2734 O O . VAL B 2 109 ? 294.257 358.867 466.144 1.00 125.38 145 VAL j O 1
ATOM 2738 N N . MET B 2 110 ? 295.734 359.560 467.726 1.00 141.26 146 MET j N 1
ATOM 2739 C CA . MET B 2 110 ? 295.029 360.782 468.136 1.00 141.26 146 MET j CA 1
ATOM 2740 C C . MET B 2 110 ? 294.444 361.637 467.008 1.00 141.26 146 MET j C 1
ATOM 2741 O O . MET B 2 110 ? 293.306 362.108 467.111 1.00 141.26 146 MET j O 1
ATOM 2746 N N . GLU B 2 111 ? 295.203 361.835 465.931 1.00 131.38 147 GLU j N 1
ATOM 2747 C CA . GLU B 2 111 ? 294.761 362.609 464.775 1.00 131.38 147 GLU j CA 1
ATOM 2748 C C . GLU B 2 111 ? 294.341 361.726 463.610 1.00 131.38 147 GLU j C 1
ATOM 2749 O O . GLU B 2 111 ? 293.284 361.934 463.009 1.00 131.38 147 GLU j O 1
ATOM 2755 N N . SER B 2 112 ? 295.171 360.731 463.280 1.00 108.62 148 SER j N 1
ATOM 2756 C CA . SER B 2 112 ? 294.966 359.777 462.198 1.00 108.62 148 SER j CA 1
ATOM 2757 C C . SER B 2 112 ? 293.630 359.069 462.299 1.00 108.62 148 SER j C 1
ATOM 2758 O O . SER B 2 112 ? 293.090 358.627 461.274 1.00 108.62 148 SER j O 1
ATOM 2761 N N . LEU B 2 113 ? 293.076 358.985 463.510 1.00 110.76 149 LEU j N 1
ATOM 2762 C CA . LEU B 2 113 ? 291.745 358.458 463.679 1.00 110.76 149 LEU j CA 1
ATOM 2763 C C . LEU B 2 113 ? 2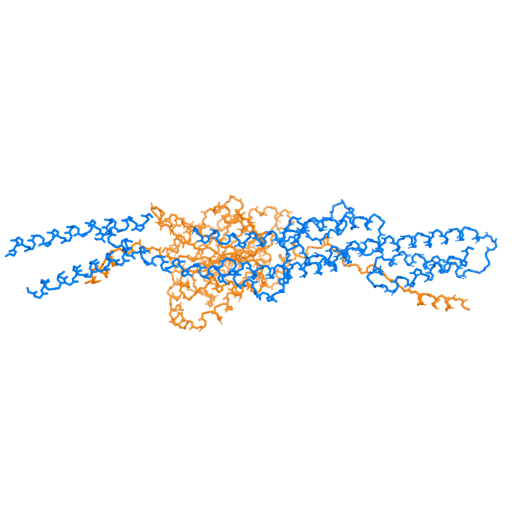90.771 359.400 463.006 1.00 110.76 149 LEU j C 1
ATOM 2764 O O . LEU B 2 113 ? 289.875 358.966 462.282 1.00 110.76 149 LEU j O 1
ATOM 2769 N N . GLN B 2 114 ? 290.969 360.707 463.210 1.00 115.84 150 GLN j N 1
ATOM 2770 C CA . GLN B 2 114 ? 290.117 361.696 462.574 1.00 115.84 150 GLN j CA 1
ATOM 2771 C C . GLN B 2 114 ? 290.425 361.784 461.089 1.00 115.84 150 GLN j C 1
ATOM 2772 O O . GLN B 2 114 ? 289.547 362.159 460.311 1.00 115.84 150 GLN j O 1
ATOM 2778 N N . LYS B 2 115 ? 291.643 361.410 460.692 1.00 107.08 151 LYS j N 1
ATOM 2779 C CA . LYS B 2 115 ? 291.999 361.353 459.275 1.00 107.08 151 LYS j CA 1
ATOM 2780 C C . LYS B 2 115 ? 291.108 360.327 458.584 1.00 107.08 151 LYS j C 1
ATOM 2781 O O . LYS B 2 115 ? 290.368 360.650 457.642 1.00 107.08 151 LYS j O 1
ATOM 2787 N N . TRP B 2 116 ? 291.136 359.089 459.102 1.00 111.60 152 TRP j N 1
ATOM 2788 C CA . TRP B 2 116 ? 290.285 358.014 458.595 1.00 111.60 152 TRP j CA 1
ATOM 2789 C C . TRP B 2 116 ? 288.814 358.368 458.714 1.00 111.60 152 TRP j C 1
ATOM 2790 O O . TRP B 2 116 ? 288.009 358.060 457.820 1.00 111.60 152 TRP j O 1
ATOM 2801 N N . ALA B 2 117 ? 288.455 358.985 459.842 1.00 117.62 153 ALA j N 1
ATOM 2802 C CA . ALA B 2 117 ? 287.084 359.370 460.118 1.00 117.62 153 ALA j CA 1
ATOM 2803 C C . ALA B 2 117 ? 286.571 360.312 459.055 1.00 117.62 153 ALA j C 1
ATOM 2804 O O . ALA B 2 117 ? 285.545 360.038 458.440 1.00 117.62 153 ALA j O 1
ATOM 2806 N N . SER B 2 118 ? 287.313 361.391 458.793 1.00 118.05 154 SER j N 1
ATOM 2807 C CA . SER B 2 118 ? 286.945 362.367 457.778 1.00 118.05 154 SER j CA 1
ATOM 2808 C C . SER B 2 118 ? 286.877 361.736 456.399 1.00 118.05 154 SER j C 1
ATOM 2809 O O . SER B 2 118 ? 286.056 362.161 455.573 1.00 118.05 154 SER j O 1
ATOM 2812 N N . VAL B 2 119 ? 287.705 360.708 456.143 1.00 121.24 155 VAL j N 1
ATOM 2813 C CA . VAL B 2 119 ? 287.616 359.993 454.869 1.00 121.24 155 VAL j CA 1
ATOM 2814 C C . VAL B 2 119 ? 286.248 359.333 454.761 1.00 121.24 155 VAL j C 1
ATOM 2815 O O . VAL B 2 119 ? 285.556 359.427 453.735 1.00 121.24 155 VAL j O 1
ATOM 2819 N N . LEU B 2 120 ? 285.819 358.696 455.850 1.00 120.15 156 LEU j N 1
ATOM 2820 C CA . LEU B 2 120 ? 284.505 358.067 455.824 1.00 120.15 156 LEU j CA 1
ATOM 2821 C C . LEU B 2 120 ? 283.390 359.111 455.858 1.00 120.15 156 LEU j C 1
ATOM 2822 O O . LEU B 2 120 ? 282.312 358.851 455.329 1.00 120.15 156 LEU j O 1
ATOM 2827 N N . ARG B 2 121 ? 283.636 360.295 456.441 1.00 128.22 157 ARG j N 1
ATOM 2828 C CA . ARG B 2 121 ? 282.622 361.353 456.451 1.00 128.22 157 ARG j CA 1
ATOM 2829 C C . ARG B 2 121 ? 282.364 361.803 455.026 1.00 128.22 157 ARG j C 1
ATOM 2830 O O . ARG B 2 121 ? 281.208 362.049 454.620 1.00 128.22 157 ARG j O 1
ATOM 2838 N N . GLU B 2 122 ? 283.447 361.869 454.247 1.00 138.28 158 GLU j N 1
ATOM 2839 C CA . GLU B 2 122 ? 283.332 362.150 452.832 1.00 138.28 158 GLU j CA 1
ATOM 2840 C C . GLU B 2 122 ? 282.499 361.057 452.201 1.00 138.28 158 GLU j C 1
ATOM 2841 O O . GLU B 2 122 ? 281.426 361.329 451.672 1.00 138.28 158 GLU j O 1
ATOM 2847 N N . HIS B 2 123 ? 282.937 359.794 452.373 1.00 124.13 159 HIS j N 1
ATOM 2848 C CA . HIS B 2 123 ? 282.255 358.611 451.832 1.00 124.13 159 HIS j CA 1
ATOM 2849 C C . HIS B 2 123 ? 280.774 358.543 452.211 1.00 124.13 159 HIS j C 1
ATOM 2850 O O . HIS B 2 123 ? 279.973 357.954 451.477 1.00 124.13 159 HIS j O 1
ATOM 2857 N N . ILE B 2 124 ? 280.398 359.153 453.339 1.00 131.11 160 ILE j N 1
ATOM 2858 C CA . ILE B 2 124 ? 278.993 359.281 453.693 1.00 131.11 160 ILE j CA 1
ATOM 2859 C C . ILE B 2 124 ? 278.352 360.216 452.690 1.00 131.11 160 ILE j C 1
ATOM 2860 O O . ILE B 2 124 ? 277.393 359.875 451.997 1.00 131.11 160 ILE j O 1
ATOM 2865 N N . ASP B 2 125 ? 278.915 361.412 452.567 1.00 141.21 161 ASP j N 1
ATOM 2866 C CA . ASP B 2 125 ? 278.354 362.374 451.632 1.00 141.21 161 ASP j CA 1
ATOM 2867 C C . ASP B 2 125 ? 278.869 362.220 450.199 1.00 141.21 161 ASP j C 1
ATOM 2868 O O . ASP B 2 125 ? 278.780 363.169 449.417 1.00 141.21 161 ASP j O 1
ATOM 2873 N N . LYS B 2 126 ? 279.390 361.052 449.836 1.00 145.48 162 LYS j N 1
ATOM 2874 C CA . LYS B 2 126 ? 279.870 360.816 448.483 1.00 145.48 162 LYS j CA 1
ATOM 2875 C C . LYS B 2 126 ? 279.195 359.572 447.936 1.00 145.48 162 LYS j C 1
ATOM 2876 O O . LYS B 2 126 ? 278.915 359.483 446.737 1.00 145.48 162 LYS j O 1
ATOM 2882 N N . MET B 2 127 ? 278.929 358.606 448.807 1.00 149.78 163 MET j N 1
ATOM 2883 C CA . MET B 2 127 ? 278.272 357.385 448.383 1.00 149.78 163 MET j CA 1
ATOM 2884 C C . MET B 2 127 ? 276.871 357.252 448.928 1.00 149.78 163 MET j C 1
ATOM 2885 O O . MET B 2 127 ? 276.022 356.657 448.267 1.00 149.78 163 MET j O 1
ATOM 2890 N N . LYS B 2 128 ? 276.596 357.805 450.100 1.00 171.78 164 LYS j N 1
ATOM 2891 C CA . LYS B 2 128 ? 275.241 357.733 450.605 1.00 171.78 164 LYS j CA 1
ATOM 2892 C C . LYS B 2 128 ? 274.420 358.930 450.118 1.00 171.78 164 LYS j C 1
ATOM 2893 O O . LYS B 2 128 ? 273.213 358.979 450.368 1.00 171.78 164 LYS j O 1
ATOM 2899 N N . ILE B 2 129 ? 275.027 359.874 449.391 1.00 168.74 165 ILE j N 1
ATOM 2900 C CA . ILE B 2 129 ? 274.250 361.000 448.857 1.00 168.74 165 ILE j CA 1
ATOM 2901 C C . ILE B 2 129 ? 273.173 360.539 447.865 1.00 168.74 165 ILE j C 1
ATOM 2902 O O . ILE B 2 129 ? 272.095 361.150 447.888 1.00 168.74 165 ILE j O 1
ATOM 2907 N N . PRO B 2 130 ? 273.325 359.500 447.023 1.00 188.45 166 PRO j N 1
ATOM 2908 C CA . PRO B 2 130 ? 272.163 359.092 446.225 1.00 188.45 166 PRO j CA 1
ATOM 2909 C C . PRO B 2 130 ? 271.137 358.342 447.071 1.00 188.45 166 PRO j C 1
ATOM 2910 O O . PRO B 2 130 ? 269.946 358.667 446.957 1.00 188.45 166 PRO j O 1
ATOM 2914 N N . PRO B 2 131 ? 271.513 357.330 447.984 1.00 188.36 167 PRO j N 1
ATOM 2915 C CA . PRO B 2 131 ? 270.428 356.743 448.785 1.00 188.36 167 PRO j CA 1
ATOM 2916 C C . PRO B 2 131 ? 270.008 357.723 449.865 1.00 188.36 167 PRO j C 1
ATOM 2917 O O . PRO B 2 131 ? 270.657 357.889 450.901 1.00 188.36 167 PRO j O 1
ATOM 2921 N N . GLU B 2 132 ? 268.894 358.383 449.608 1.00 172.82 168 GLU j N 1
ATOM 2922 C CA . GLU B 2 132 ? 268.355 359.391 450.497 1.00 172.82 168 GLU j CA 1
ATOM 2923 C C . GLU B 2 132 ? 267.323 358.804 451.451 1.00 172.82 168 GLU j C 1
ATOM 2924 O O . GLU B 2 132 ? 266.816 359.504 452.331 1.00 172.82 168 GLU j O 1
ATOM 2930 N N . LYS B 2 133 ? 267.015 357.520 451.295 1.00 158.13 169 LYS j N 1
ATOM 2931 C CA . LYS B 2 133 ? 266.048 356.836 452.142 1.00 158.13 169 LYS j CA 1
ATOM 2932 C C . LYS B 2 133 ? 266.631 356.500 453.508 1.00 158.13 169 LYS j C 1
ATOM 2933 O O . LYS B 2 133 ? 265.924 356.560 454.518 1.00 158.13 169 LYS j O 1
ATOM 2939 N N . MET B 2 134 ? 267.916 356.168 453.572 1.00 147.31 170 MET j N 1
ATOM 2940 C CA . MET B 2 134 ? 268.515 355.886 454.859 1.00 147.31 170 MET j CA 1
ATOM 2941 C C . MET B 2 134 ? 268.912 357.170 455.562 1.00 147.31 170 MET j C 1
ATOM 2942 O O . MET B 2 134 ? 269.345 357.116 456.699 1.00 147.31 170 MET j O 1
ATOM 2947 N N . ARG B 2 135 ? 268.736 358.314 454.920 1.00 146.97 171 ARG j N 1
ATOM 2948 C CA . ARG B 2 135 ? 269.005 359.596 455.538 1.00 146.97 171 ARG j CA 1
ATOM 2949 C C . ARG B 2 135 ? 267.872 359.759 456.538 1.00 146.97 171 ARG j C 1
ATOM 2950 O O . ARG B 2 135 ? 268.061 359.610 457.749 1.00 146.97 171 ARG j O 1
ATOM 2958 N N . GLU B 2 136 ? 266.669 359.919 455.998 1.00 139.07 172 GLU j N 1
ATOM 2959 C CA . GLU B 2 136 ? 265.405 360.050 456.708 1.00 139.07 172 GLU j CA 1
ATOM 2960 C C . GLU B 2 136 ? 264.996 358.778 457.437 1.00 139.07 172 GLU j C 1
ATOM 2961 O O . GLU B 2 136 ? 264.049 358.813 458.229 1.00 139.07 172 GLU j O 1
ATOM 2967 N N . LEU B 2 137 ? 265.684 357.666 457.183 1.00 136.66 173 LEU j N 1
ATOM 2968 C CA . LEU B 2 137 ? 265.411 356.378 457.799 1.00 136.66 173 LEU j CA 1
ATOM 2969 C C . LEU B 2 137 ? 266.481 355.978 458.802 1.00 136.66 173 LEU j C 1
ATOM 2970 O O . LEU B 2 137 ? 266.180 355.754 459.969 1.00 136.66 173 LEU j O 1
ATOM 2975 N N . GLU B 2 138 ? 267.729 355.871 458.352 1.00 131.83 174 GLU j N 1
ATOM 2976 C CA . GLU B 2 138 ? 268.847 355.467 459.176 1.00 131.83 174 GLU j CA 1
ATOM 2977 C C . GLU B 2 138 ? 269.194 356.514 460.211 1.00 131.83 174 GLU j C 1
ATOM 2978 O O . GLU B 2 138 ? 269.737 356.147 461.242 1.00 131.83 174 GLU j O 1
ATOM 2984 N N . ARG B 2 139 ? 268.902 357.806 459.995 1.00 138.94 175 ARG j N 1
ATOM 2985 C CA . ARG B 2 139 ? 269.203 358.745 461.069 1.00 138.94 175 ARG j CA 1
ATOM 2986 C C . ARG B 2 139 ? 268.229 358.524 462.214 1.00 138.94 175 ARG j C 1
ATOM 2987 O O . ARG B 2 139 ? 268.625 358.534 463.380 1.00 138.94 175 ARG j O 1
ATOM 2995 N N . LYS B 2 140 ? 266.966 358.235 461.888 1.00 132.27 176 LYS j N 1
ATOM 2996 C CA . LYS B 2 140 ? 265.992 357.892 462.916 1.00 132.27 176 LYS j CA 1
ATOM 2997 C C . LYS B 2 140 ? 266.300 356.520 463.491 1.00 132.27 176 LYS j C 1
ATOM 2998 O O . LYS B 2 140 ? 266.095 356.280 464.685 1.00 132.27 176 LYS j O 1
ATOM 3004 N N . PHE B 2 141 ? 266.829 355.625 462.657 1.00 138.26 177 PHE j N 1
ATOM 3005 C CA . PHE B 2 141 ? 267.213 354.303 463.119 1.00 138.26 177 PHE j CA 1
ATOM 3006 C C . PHE B 2 141 ? 268.440 354.405 464.003 1.00 138.26 177 PHE j C 1
ATOM 3007 O O . PHE B 2 141 ? 268.658 353.559 464.863 1.00 138.26 177 PHE j O 1
ATOM 3015 N N . VAL B 2 142 ? 269.234 355.452 463.813 1.00 131.29 178 VAL j N 1
ATOM 3016 C CA . VAL B 2 142 ? 270.395 355.698 464.640 1.00 131.29 178 VAL j CA 1
ATOM 3017 C C . VAL B 2 142 ? 269.938 356.348 465.919 1.00 131.29 178 VAL j C 1
ATOM 3018 O O . VAL B 2 142 ? 270.520 356.123 466.977 1.00 131.29 178 VAL j O 1
ATOM 3022 N N . LYS B 2 143 ? 268.847 357.102 465.856 1.00 127.76 179 LYS j N 1
ATOM 3023 C CA . LYS B 2 143 ? 268.278 357.665 467.068 1.00 127.76 179 LYS j CA 1
ATOM 3024 C C . LYS B 2 143 ? 267.678 356.541 467.901 1.00 127.76 179 LYS j C 1
ATOM 3025 O O . LYS B 2 143 ? 267.636 356.627 469.132 1.00 127.76 179 LYS j O 1
ATOM 3031 N N . ASP B 2 144 ? 267.251 355.466 467.232 1.00 135.84 180 ASP j N 1
ATOM 3032 C CA . ASP B 2 144 ? 266.758 354.268 467.892 1.00 135.84 180 ASP j CA 1
ATOM 3033 C C . ASP B 2 144 ? 268.004 353.623 468.491 1.00 135.84 180 ASP j C 1
ATOM 3034 O O . ASP B 2 144 ? 268.195 353.589 469.706 1.00 135.84 180 ASP j O 1
ATOM 3039 N N . PHE B 2 145 ? 268.862 353.167 467.575 1.00 120.56 181 PHE j N 1
ATOM 3040 C CA . PHE B 2 145 ? 270.147 352.506 467.774 1.00 120.56 181 PHE j CA 1
ATOM 3041 C C . PHE B 2 145 ? 271.047 353.048 468.882 1.00 120.56 181 PHE j C 1
ATOM 3042 O O . PHE B 2 145 ? 271.529 352.278 469.720 1.00 120.56 181 PHE j O 1
ATOM 3050 N N . GLN B 2 146 ? 271.299 354.359 468.918 1.00 134.53 182 GLN j N 1
ATOM 3051 C CA . GLN B 2 146 ? 272.178 354.872 469.961 1.00 134.53 182 GLN j CA 1
ATOM 3052 C C . GLN B 2 146 ? 271.459 355.055 471.281 1.00 134.53 182 GLN j C 1
ATOM 3053 O O . GLN B 2 146 ? 272.110 355.334 472.290 1.00 134.53 182 GLN j O 1
ATOM 3059 N N . ASP B 2 147 ? 270.141 354.885 471.313 1.00 135.47 183 ASP j N 1
ATOM 3060 C CA . ASP B 2 147 ? 269.485 354.879 472.601 1.00 135.47 183 ASP j CA 1
ATOM 3061 C C . ASP B 2 147 ? 269.742 353.528 473.229 1.00 135.47 183 ASP j C 1
ATOM 3062 O O . ASP B 2 147 ? 269.697 353.397 474.450 1.00 135.47 183 ASP j O 1
ATOM 3067 N N . TYR B 2 148 ? 270.050 352.541 472.384 1.00 133.80 184 TYR j N 1
ATOM 3068 C CA . TYR B 2 148 ? 270.334 351.162 472.741 1.00 133.80 184 TYR j CA 1
ATOM 3069 C C . TYR B 2 148 ? 271.822 350.956 472.917 1.00 133.80 184 TYR j C 1
ATOM 3070 O O . TYR B 2 148 ? 272.258 349.858 473.278 1.00 133.80 184 TYR j O 1
ATOM 3079 N N . MET B 2 149 ? 272.590 352.016 472.665 1.00 133.26 185 MET j N 1
ATOM 3080 C CA . MET B 2 149 ? 274.030 352.001 472.855 1.00 133.26 185 MET j CA 1
ATOM 3081 C C . MET B 2 149 ? 274.354 351.796 474.328 1.00 133.26 185 MET j C 1
ATOM 3082 O O . MET B 2 149 ? 275.256 351.032 474.677 1.00 133.26 185 MET j O 1
ATOM 3087 N N . GLU B 2 150 ? 273.617 352.474 475.197 1.00 134.59 186 GLU j N 1
ATOM 3088 C CA . GLU B 2 150 ? 273.740 352.477 476.653 1.00 134.59 186 GLU j CA 1
ATOM 3089 C C . GLU B 2 150 ? 273.048 351.473 477.594 1.00 134.59 186 GLU j C 1
ATOM 3090 O O . GLU B 2 150 ? 273.692 351.075 478.574 1.00 134.59 186 GLU j O 1
ATOM 3096 N N . PRO B 2 151 ? 271.790 351.051 477.408 1.00 128.05 187 PRO j N 1
ATOM 3097 C CA . PRO B 2 151 ? 271.157 350.190 478.409 1.00 128.05 187 PRO j CA 1
ATOM 3098 C C . PRO B 2 151 ? 271.657 348.762 478.435 1.00 128.05 187 PRO j C 1
ATOM 3099 O O . PRO B 2 151 ? 272.272 348.248 477.497 1.00 128.05 187 PRO j O 1
ATOM 3103 N N . GLU B 2 152 ? 271.346 348.136 479.572 1.00 142.43 188 GLU j N 1
ATOM 3104 C CA . GLU B 2 152 ? 271.634 346.745 479.914 1.00 142.43 188 GLU j CA 1
ATOM 3105 C C . GLU B 2 152 ? 273.109 346.397 479.790 1.00 142.43 188 GLU j C 1
ATOM 3106 O O . GLU B 2 152 ? 273.479 345.248 479.539 1.00 142.43 188 GLU j O 1
ATOM 3112 N N . GLU B 2 153 ? 273.949 347.398 479.989 1.00 129.37 189 GLU j N 1
ATOM 3113 C CA . GLU B 2 153 ? 275.385 347.254 479.959 1.00 129.37 189 GLU j CA 1
ATOM 3114 C C . GLU B 2 153 ? 275.868 347.516 481.377 1.00 129.37 189 GLU j C 1
ATOM 3115 O O . GLU B 2 153 ? 275.344 348.395 482.068 1.00 129.37 189 GLU j O 1
ATOM 3121 N N . GLY B 2 154 ? 276.855 346.745 481.806 1.00 113.28 190 GLY j N 1
ATOM 3122 C CA . GLY B 2 154 ? 277.395 346.871 483.142 1.00 113.28 190 GLY j CA 1
ATOM 3123 C C . GLY B 2 154 ? 277.404 345.499 483.776 1.00 113.28 190 GLY j C 1
ATOM 3124 O O . GLY B 2 154 ? 277.218 344.501 483.080 1.00 113.28 190 GLY j O 1
ATOM 3125 N N . ASP B 2 180 ? 271.999 359.510 479.736 1.00 182.44 216 ASP j N 1
ATOM 3126 C CA . ASP B 2 180 ? 271.320 360.780 479.528 1.00 182.44 216 ASP j CA 1
ATOM 3127 C C . ASP B 2 180 ? 271.790 361.380 478.210 1.00 182.44 216 ASP j C 1
ATOM 3128 O O . ASP B 2 180 ? 271.330 360.972 477.147 1.00 182.44 216 ASP j O 1
ATOM 3133 N N . ASN B 2 181 ? 272.695 362.352 478.263 1.00 161.78 217 ASN j N 1
ATOM 3134 C CA . ASN B 2 181 ? 273.172 362.977 477.041 1.00 161.78 217 ASN j CA 1
ATOM 3135 C C . ASN B 2 181 ? 274.657 363.266 477.121 1.00 161.78 217 ASN j C 1
ATOM 3136 O O . ASN B 2 181 ? 275.219 363.466 478.199 1.00 161.78 217 ASN j O 1
ATOM 3141 N N . VAL B 2 182 ? 275.287 363.271 475.947 1.00 133.23 218 VAL j N 1
ATOM 3142 C CA . VAL B 2 182 ? 276.699 363.585 475.795 1.00 133.23 218 VAL j CA 1
ATOM 3143 C C . VAL B 2 182 ? 276.757 364.398 474.505 1.00 133.23 218 VAL j C 1
ATOM 3144 O O . VAL B 2 182 ? 275.757 364.526 473.794 1.00 133.23 218 VAL j O 1
ATOM 3148 N N . LEU B 2 183 ? 277.926 364.950 474.199 1.00 106.93 219 LEU j N 1
ATOM 3149 C CA . LEU B 2 183 ? 278.113 365.724 472.979 1.00 106.93 219 LEU j CA 1
ATOM 3150 C C . LEU B 2 183 ? 278.570 364.776 471.875 1.00 106.93 219 LEU j C 1
ATOM 3151 O O . LEU B 2 183 ? 279.730 364.813 471.453 1.00 106.93 219 LEU j O 1
ATOM 3156 N N . THR B 2 184 ? 277.665 363.921 471.405 1.00 95.57 220 THR j N 1
ATOM 3157 C CA . THR B 2 184 ? 277.996 362.926 470.394 1.00 95.57 220 THR j CA 1
ATOM 3158 C C . THR B 2 184 ? 278.139 363.547 469.000 1.00 95.57 220 THR j C 1
ATOM 3159 O O . THR B 2 184 ? 278.099 364.767 468.821 1.00 95.57 220 THR j O 1
ATOM 3163 N N . HIS B 2 185 ? 278.332 362.700 467.990 1.00 98.28 221 HIS j N 1
ATOM 3164 C CA . HIS B 2 185 ? 278.546 363.120 466.609 1.00 98.28 221 HIS j CA 1
ATOM 3165 C C . HIS B 2 185 ? 277.400 362.818 465.664 1.00 98.28 221 HIS j C 1
ATOM 3166 O O . HIS B 2 185 ? 276.354 362.271 466.024 1.00 98.28 221 HIS j O 1
ATOM 3173 N N . ASN B 2 186 ? 277.664 363.193 464.409 1.00 119.21 222 ASN j N 1
ATOM 3174 C CA . ASN B 2 186 ? 276.769 362.973 463.290 1.00 119.21 222 ASN j CA 1
ATOM 3175 C C . ASN B 2 186 ? 276.917 361.560 462.767 1.00 119.21 222 ASN j C 1
ATOM 3176 O O . ASN B 2 186 ? 275.975 361.018 462.178 1.00 119.21 222 ASN j O 1
ATOM 3181 N N . LEU B 2 187 ? 278.087 360.957 462.960 1.00 106.28 223 LEU j N 1
ATOM 3182 C CA . LEU B 2 187 ? 278.265 359.594 462.502 1.00 106.28 223 LEU j CA 1
ATOM 3183 C C . LEU B 2 187 ? 277.529 358.662 463.444 1.00 106.28 223 LEU j C 1
ATOM 3184 O O . LEU B 2 187 ? 277.710 358.698 464.665 1.00 106.28 223 LEU j O 1
ATOM 3189 N N . GLY B 2 188 ? 276.670 357.857 462.859 1.00 107.28 224 GLY j N 1
ATOM 3190 C CA . GLY B 2 188 ? 275.902 356.886 463.581 1.00 107.28 224 GLY j CA 1
ATOM 3191 C C . GLY B 2 188 ? 275.524 355.861 462.547 1.00 107.28 224 GLY j C 1
ATOM 3192 O O . GLY B 2 188 ? 274.903 356.194 461.534 1.00 107.28 224 GLY j O 1
ATOM 3193 N N . ILE B 2 189 ? 275.920 354.624 462.820 1.00 103.81 225 ILE j N 1
ATOM 3194 C CA . ILE B 2 1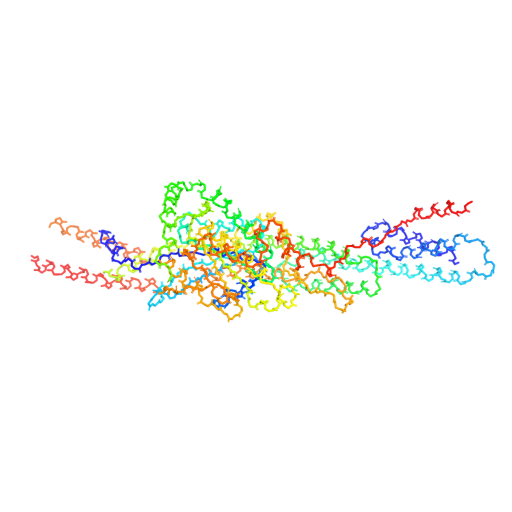89 ? 275.731 353.395 462.057 1.00 103.81 225 ILE j CA 1
ATOM 3195 C C . ILE B 2 189 ? 276.530 352.489 462.986 1.00 103.81 225 ILE j C 1
ATOM 3196 O O . ILE B 2 189 ? 277.150 353.041 463.908 1.00 103.81 225 ILE j O 1
ATOM 3201 N N . PRO B 2 190 ? 276.548 351.137 462.859 1.00 102.64 226 PRO j N 1
ATOM 3202 C CA . PRO B 2 190 ? 277.423 350.359 463.749 1.00 102.64 226 PRO j CA 1
ATOM 3203 C C . PRO B 2 190 ? 278.882 350.727 463.514 1.00 102.64 226 PRO j C 1
ATOM 3204 O O . PRO B 2 190 ? 279.444 350.493 462.446 1.00 102.64 226 PRO j O 1
ATOM 3208 N N . VAL B 2 191 ? 279.483 351.367 464.513 1.00 102.56 227 VAL j N 1
ATOM 3209 C CA . VAL B 2 191 ? 280.855 351.842 464.445 1.00 102.56 227 VAL j CA 1
ATOM 3210 C C . VAL B 2 191 ? 281.619 351.335 465.657 1.00 102.56 227 VAL j C 1
ATOM 3211 O O . VAL B 2 191 ? 281.037 350.993 466.687 1.00 102.56 227 VAL j O 1
ATOM 3215 N N . LEU B 2 192 ? 282.942 351.297 465.520 1.00 102.15 228 LEU j N 1
ATOM 3216 C CA . LEU B 2 192 ? 283.792 350.816 466.596 1.00 102.15 228 LEU j CA 1
ATOM 3217 C C . LEU B 2 192 ? 285.223 351.284 466.405 1.00 102.15 228 LEU j C 1
ATOM 3218 O O . LEU B 2 192 ? 285.765 351.209 465.302 1.00 102.15 228 LEU j O 1
ATOM 3223 N N . VAL B 2 193 ? 285.834 351.749 467.489 1.00 113.28 229 VAL j N 1
ATOM 3224 C CA . VAL B 2 193 ? 287.222 352.177 467.485 1.00 113.28 229 VAL j CA 1
ATOM 3225 C C . VAL B 2 193 ? 287.990 351.194 468.348 1.00 113.28 229 VAL j C 1
ATOM 3226 O O . VAL B 2 193 ? 287.702 351.039 469.539 1.00 113.28 229 VAL j O 1
ATOM 3230 N N . VAL B 2 194 ? 288.957 350.519 467.749 1.00 126.38 230 VAL j N 1
ATOM 3231 C CA . VAL B 2 194 ? 289.776 349.557 468.455 1.00 126.38 230 VAL j CA 1
ATOM 3232 C C . VAL B 2 194 ? 291.181 350.165 468.492 1.00 126.38 230 VAL j C 1
ATOM 3233 O O . VAL B 2 194 ? 291.444 351.202 467.889 1.00 126.38 230 VAL j O 1
ATOM 3237 N N . CYS B 2 195 ? 292.073 349.539 469.243 1.00 144.01 231 CYS j N 1
ATOM 3238 C CA . CYS B 2 195 ? 293.459 349.936 469.346 1.00 144.01 231 CYS j CA 1
ATOM 3239 C C . CYS B 2 195 ? 294.256 348.649 469.253 1.00 144.01 231 CYS j C 1
ATOM 3240 O O . CYS B 2 195 ? 293.706 347.562 469.413 1.00 144.01 231 CYS j O 1
ATOM 3243 N N . THR B 2 196 ? 295.547 348.765 468.968 1.00 142.37 232 THR j N 1
ATOM 3244 C CA . THR B 2 196 ? 296.419 347.603 468.850 1.00 142.37 232 THR j CA 1
ATOM 3245 C C . THR B 2 196 ? 297.765 348.039 469.424 1.00 142.37 232 THR j C 1
ATOM 3246 O O . THR B 2 196 ? 297.907 349.177 469.884 1.00 142.37 232 THR j O 1
ATOM 3250 N N . LYS B 2 197 ? 298.742 347.119 469.428 1.00 136.40 233 LYS j N 1
ATOM 3251 C CA . LYS B 2 197 ? 300.117 347.317 469.888 1.00 136.40 233 LYS j CA 1
ATOM 3252 C C . LYS B 2 197 ? 300.170 347.713 471.369 1.00 136.40 233 LYS j C 1
ATOM 3253 O O . LYS B 2 197 ? 301.144 348.305 471.844 1.00 136.40 233 LYS j O 1
ATOM 3259 N N . CYS B 2 198 ? 299.136 347.354 472.133 1.00 142.30 234 CYS j N 1
ATOM 3260 C CA . CYS B 2 198 ? 299.107 347.748 473.532 1.00 142.30 234 CYS j CA 1
ATOM 3261 C C . CYS B 2 198 ? 300.129 347.006 474.387 1.00 142.30 234 CYS j C 1
ATOM 3262 O O . CYS B 2 198 ? 300.589 347.579 475.372 1.00 142.30 234 CYS j O 1
ATOM 3265 N N . ASP B 2 199 ? 300.570 345.782 474.052 1.00 149.85 235 ASP j N 1
ATOM 3266 C CA . ASP B 2 199 ? 301.584 345.159 474.926 1.00 149.85 235 ASP j CA 1
ATOM 3267 C C . ASP B 2 199 ? 302.993 345.686 474.617 1.00 149.85 235 ASP j C 1
ATOM 3268 O O . ASP B 2 199 ? 303.930 344.980 474.242 1.00 149.85 235 ASP j O 1
ATOM 3273 N N . ALA B 2 200 ? 303.104 346.983 474.805 1.00 151.92 236 ALA j N 1
ATOM 3274 C CA . ALA B 2 200 ? 304.317 347.756 474.664 1.00 151.92 236 ALA j CA 1
ATOM 3275 C C . ALA B 2 200 ? 304.290 348.847 475.721 1.00 151.92 236 ALA j C 1
ATOM 3276 O O . ALA B 2 200 ? 305.062 349.796 475.609 1.00 151.92 236 ALA j O 1
ATOM 3278 N N . VAL B 2 201 ? 303.401 348.729 476.723 1.00 160.85 237 VAL j N 1
ATOM 3279 C CA . VAL B 2 201 ? 303.240 349.734 477.782 1.00 160.85 237 VAL j CA 1
ATOM 3280 C C . VAL B 2 201 ? 304.549 349.977 478.511 1.00 160.85 237 VAL j C 1
ATOM 3281 O O . VAL B 2 201 ? 305.020 351.117 478.614 1.00 160.85 237 VAL j O 1
ATOM 3285 N N . SER B 2 202 ? 305.135 348.900 479.046 1.00 164.62 238 SER j N 1
ATOM 3286 C CA . SER B 2 202 ? 306.389 349.001 479.781 1.00 164.62 238 SER j CA 1
ATOM 3287 C C . SER B 2 202 ? 307.519 349.455 478.878 1.00 164.62 238 SER j C 1
ATOM 3288 O O . SER B 2 202 ? 308.434 350.137 479.337 1.00 164.62 238 SER j O 1
ATOM 3291 N N . VAL B 2 203 ? 307.442 349.122 477.590 1.00 155.87 239 VAL j N 1
ATOM 3292 C CA . VAL B 2 203 ? 308.448 349.557 476.632 1.00 155.87 239 VAL j CA 1
ATOM 3293 C C . VAL B 2 203 ? 308.357 351.066 476.432 1.00 155.87 239 VAL j C 1
ATOM 3294 O O . VAL B 2 203 ? 309.372 351.764 476.308 1.00 155.87 239 VAL j O 1
ATOM 3298 N N . LEU B 2 204 ? 307.140 351.597 476.437 1.00 168.24 240 LEU j N 1
ATOM 3299 C CA . LEU B 2 204 ? 306.962 353.030 476.253 1.00 168.24 240 LEU j CA 1
ATOM 3300 C C . LEU B 2 204 ? 307.279 353.811 477.517 1.00 168.24 240 LEU j C 1
ATOM 3301 O O . LEU B 2 204 ? 307.854 354.903 477.435 1.00 168.24 240 LEU j O 1
ATOM 3306 N N . GLU B 2 205 ? 306.932 353.277 478.694 1.00 173.02 241 GLU j N 1
ATOM 3307 C CA . GLU B 2 205 ? 307.307 353.997 479.905 1.00 173.02 241 GLU j CA 1
ATOM 3308 C C . GLU B 2 205 ? 308.799 353.848 480.120 1.00 173.02 241 GLU j C 1
ATOM 3309 O O . GLU B 2 205 ? 309.435 354.718 480.725 1.00 173.02 241 GLU j O 1
ATOM 3315 N N . LYS B 2 206 ? 309.363 352.765 479.576 1.00 165.00 242 LYS j N 1
ATOM 3316 C CA . LYS B 2 206 ? 310.792 352.547 479.572 1.00 165.00 242 LYS j CA 1
ATOM 3317 C C . LYS B 2 206 ? 311.436 353.605 478.701 1.00 165.00 242 LYS j C 1
ATOM 3318 O O . LYS B 2 206 ? 312.531 354.090 479.000 1.00 165.00 242 LYS j O 1
ATOM 3324 N N . GLU B 2 207 ? 310.751 353.992 477.625 1.00 163.08 243 GLU j N 1
ATOM 3325 C CA . GLU B 2 207 ? 311.293 355.067 476.807 1.00 163.08 243 GLU j CA 1
ATOM 3326 C C . GLU B 2 207 ? 310.913 356.418 477.395 1.00 163.08 243 GLU j C 1
ATOM 3327 O O . GLU B 2 207 ? 311.777 357.175 477.846 1.00 163.08 243 GLU j O 1
ATOM 3333 N N . HIS B 2 208 ? 309.620 356.746 477.387 1.00 165.33 244 HIS j N 1
ATOM 3334 C CA . HIS B 2 208 ? 309.254 358.061 477.889 1.00 165.33 244 HIS j CA 1
ATOM 3335 C C . HIS B 2 208 ? 307.913 358.225 478.582 1.00 165.33 244 HIS j C 1
ATOM 3336 O O . HIS B 2 208 ? 307.615 359.367 478.944 1.00 165.33 244 HIS j O 1
ATOM 3343 N N . ASP B 2 209 ? 307.065 357.204 478.736 1.00 161.72 245 ASP j N 1
ATOM 3344 C CA . ASP B 2 209 ? 305.776 357.541 479.338 1.00 161.72 245 ASP j CA 1
ATOM 3345 C C . ASP B 2 209 ? 305.977 357.841 480.820 1.00 161.72 245 ASP j C 1
ATOM 3346 O O . ASP B 2 209 ? 306.033 359.023 481.177 1.00 161.72 245 ASP j O 1
ATOM 3351 N N . TYR B 2 210 ? 306.119 356.801 481.660 1.00 171.27 246 TYR j N 1
ATOM 3352 C CA . TYR B 2 210 ? 306.357 356.799 483.115 1.00 171.27 246 TYR j CA 1
ATOM 3353 C C . TYR B 2 210 ? 305.590 357.888 483.862 1.00 171.27 246 TYR j C 1
ATOM 3354 O O . TYR B 2 210 ? 306.121 358.529 484.773 1.00 171.27 246 TYR j O 1
ATOM 3363 N N . ARG B 2 211 ? 304.329 358.086 483.514 1.00 158.97 247 ARG j N 1
ATOM 3364 C CA . ARG B 2 211 ? 303.549 359.147 484.115 1.00 158.97 247 ARG j CA 1
ATOM 3365 C C . ARG B 2 211 ? 302.101 358.761 483.933 1.00 158.97 247 ARG j C 1
ATOM 3366 O O . ARG B 2 211 ? 301.711 358.370 482.827 1.00 158.97 247 ARG j O 1
ATOM 3374 N N . ASP B 2 212 ? 301.311 358.869 485.005 1.00 175.93 248 ASP j N 1
ATOM 3375 C CA . ASP B 2 212 ? 299.908 358.524 484.861 1.00 175.93 248 ASP j CA 1
ATOM 3376 C C . ASP B 2 212 ? 299.180 359.530 483.982 1.00 175.93 248 ASP j C 1
ATOM 3377 O O . ASP B 2 212 ? 298.126 359.188 483.460 1.00 175.93 248 ASP j O 1
ATOM 3382 N N . GLU B 2 213 ? 299.740 360.735 483.779 1.00 167.29 249 GLU j N 1
ATOM 3383 C CA . GLU B 2 213 ? 299.124 361.706 482.879 1.00 167.29 249 GLU j CA 1
ATOM 3384 C C . GLU B 2 213 ? 299.081 361.155 481.466 1.00 167.29 249 GLU j C 1
ATOM 3385 O O . GLU B 2 213 ? 298.061 361.255 480.776 1.00 167.29 249 GLU j O 1
ATOM 3391 N N . HIS B 2 214 ? 300.201 360.566 481.029 1.00 149.99 250 HIS j N 1
ATOM 3392 C CA . HIS B 2 214 ? 300.295 359.998 479.692 1.00 149.99 250 HIS j CA 1
ATOM 3393 C C . HIS B 2 214 ? 299.320 358.850 479.504 1.00 149.99 250 HIS j C 1
ATOM 3394 O O . HIS B 2 214 ? 298.741 358.691 478.427 1.00 149.99 250 HIS j O 1
ATOM 3401 N N . LEU B 2 215 ? 299.105 358.052 480.542 1.00 152.22 251 LEU j N 1
ATOM 3402 C CA . LEU B 2 215 ? 298.179 356.939 480.400 1.00 152.22 251 LEU j CA 1
ATOM 3403 C C . LEU B 2 215 ? 296.721 357.389 480.480 1.00 152.22 251 LEU j C 1
ATOM 3404 O O . LEU B 2 215 ? 295.876 356.882 479.735 1.00 152.22 251 LEU j O 1
ATOM 3409 N N . ASP B 2 216 ? 296.411 358.335 481.374 1.00 175.72 252 ASP j N 1
ATOM 3410 C CA . ASP B 2 216 ? 295.033 358.789 481.573 1.00 175.72 252 ASP j CA 1
ATOM 3411 C C . ASP B 2 216 ? 294.534 359.652 480.428 1.00 175.72 252 ASP j C 1
ATOM 3412 O O . ASP B 2 216 ? 293.387 359.498 479.988 1.00 175.72 252 ASP j O 1
ATOM 3417 N N . PHE B 2 217 ? 295.377 360.569 479.957 1.00 161.69 253 PHE j N 1
ATOM 3418 C CA . PHE B 2 217 ? 294.996 361.518 478.907 1.00 161.69 253 PHE j CA 1
ATOM 3419 C C . PHE B 2 217 ? 294.607 360.870 477.583 1.00 161.69 253 PHE j C 1
ATOM 3420 O O . PHE B 2 217 ? 293.633 361.274 476.947 1.00 161.69 253 PHE j O 1
ATOM 3428 N N . ILE B 2 218 ? 295.368 359.866 477.175 1.00 154.82 254 ILE j N 1
ATOM 3429 C CA . ILE B 2 218 ? 295.088 359.139 475.940 1.00 154.82 254 ILE j CA 1
ATOM 3430 C C . ILE B 2 218 ? 293.769 358.406 476.042 1.00 154.82 254 ILE j C 1
ATOM 3431 O O . ILE B 2 218 ? 292.947 358.464 475.129 1.00 154.82 254 ILE j O 1
ATOM 3436 N N . GLN B 2 219 ? 293.545 357.724 477.163 1.00 146.90 255 GLN j N 1
ATOM 3437 C CA . GLN B 2 219 ? 292.303 356.990 477.349 1.00 146.90 255 GLN j CA 1
ATOM 3438 C C . GLN B 2 219 ? 291.108 357.929 477.422 1.00 146.90 255 GLN j C 1
ATOM 3439 O O . GLN B 2 219 ? 290.024 357.593 476.931 1.00 146.90 255 GLN j O 1
ATOM 3445 N N . SER B 2 220 ? 291.294 359.113 478.010 1.00 150.35 256 SER j N 1
ATOM 3446 C CA . SER B 2 220 ? 290.204 360.077 478.067 1.00 150.35 256 SER j CA 1
ATOM 3447 C C . SER B 2 220 ? 289.851 360.537 476.666 1.00 150.35 256 SER j C 1
ATOM 3448 O O . SER B 2 220 ? 288.675 360.611 476.307 1.00 150.35 256 SER j O 1
ATOM 3451 N N . HIS B 2 221 ? 290.867 360.771 475.844 1.00 140.09 257 HIS j N 1
ATOM 3452 C CA . HIS B 2 221 ? 290.639 361.193 474.469 1.00 140.09 257 HIS j CA 1
ATOM 3453 C C . HIS B 2 221 ? 290.080 360.080 473.615 1.00 140.09 257 HIS j C 1
ATOM 3454 O O . HIS B 2 221 ? 289.249 360.333 472.745 1.00 140.09 257 HIS j O 1
ATOM 3461 N N . LEU B 2 222 ? 290.495 358.850 473.875 1.00 132.29 258 LEU j N 1
ATOM 3462 C CA . LEU B 2 222 ? 290.007 357.712 473.112 1.00 132.29 258 LEU j CA 1
ATOM 3463 C C . LEU B 2 222 ? 288.557 357.412 473.440 1.00 132.29 258 LEU j C 1
ATOM 3464 O O . LEU B 2 222 ? 287.711 357.360 472.541 1.00 132.29 258 LEU j O 1
ATOM 3469 N N . ARG B 2 223 ? 288.265 357.201 474.733 1.00 132.60 259 ARG j N 1
ATOM 3470 C CA . ARG B 2 223 ? 286.907 356.935 475.195 1.00 132.60 259 ARG j CA 1
ATOM 3471 C C . ARG B 2 223 ? 286.006 358.101 474.822 1.00 132.60 259 ARG j C 1
ATOM 3472 O O . ARG B 2 223 ? 284.856 357.901 474.424 1.00 132.60 259 ARG j O 1
ATOM 3480 N N . ARG B 2 224 ? 286.571 359.313 474.853 1.00 128.67 260 ARG j N 1
ATOM 3481 C CA . ARG B 2 224 ? 285.908 360.536 474.441 1.00 128.67 260 ARG j CA 1
ATOM 3482 C C . ARG B 2 224 ? 285.542 360.483 472.965 1.00 128.67 260 ARG j C 1
ATOM 3483 O O . ARG B 2 224 ? 284.404 360.785 472.584 1.00 128.67 260 ARG j O 1
ATOM 3491 N N . PHE B 2 225 ? 286.515 360.100 472.125 1.00 129.85 261 PHE j N 1
ATOM 3492 C CA . PHE B 2 225 ? 286.309 359.956 470.688 1.00 129.85 261 PHE j CA 1
ATOM 3493 C C . PHE B 2 225 ? 285.157 359.011 470.406 1.00 129.85 261 PHE j C 1
ATOM 3494 O O . PHE B 2 225 ? 284.189 359.377 469.738 1.00 129.85 261 PHE j O 1
ATOM 3502 N N . CYS B 2 226 ? 285.249 357.801 470.963 1.00 114.51 262 CYS j N 1
ATOM 3503 C CA . CYS B 2 226 ? 284.260 356.743 470.762 1.00 114.51 262 CYS j CA 1
ATOM 3504 C C . CYS B 2 226 ? 282.861 357.149 471.190 1.00 114.51 262 CYS j C 1
ATOM 3505 O O . CYS B 2 226 ? 281.893 356.899 470.460 1.00 114.51 262 CYS j O 1
ATOM 3508 N N . LEU B 2 227 ? 282.729 357.757 472.379 1.00 119.63 263 LEU j N 1
ATOM 3509 C CA . LEU B 2 227 ? 281.404 358.168 472.837 1.00 119.63 263 LEU j CA 1
ATOM 3510 C C . LEU B 2 227 ? 280.827 359.244 471.937 1.00 119.63 263 LEU j C 1
ATOM 3511 O O . LEU B 2 227 ? 279.613 359.276 471.711 1.00 119.63 263 LEU j O 1
ATOM 3516 N N . GLN B 2 228 ? 281.681 360.114 471.400 1.00 106.06 264 GLN j N 1
ATOM 3517 C CA . GLN B 2 228 ? 281.186 361.129 470.487 1.00 106.06 264 GLN j CA 1
ATOM 3518 C C . GLN B 2 228 ? 280.762 360.494 469.174 1.00 106.06 264 GLN j C 1
ATOM 3519 O O . GLN B 2 228 ? 279.648 360.711 468.690 1.00 106.06 264 GLN j O 1
ATOM 3525 N N . TYR B 2 229 ? 281.625 359.651 468.621 1.00 118.76 265 TYR j N 1
ATOM 3526 C CA . TYR B 2 229 ? 281.423 358.956 467.358 1.00 118.76 265 TYR j CA 1
ATOM 3527 C C . TYR B 2 229 ? 280.275 357.951 467.384 1.00 118.76 265 TYR j C 1
ATOM 3528 O O . TYR B 2 229 ? 279.941 357.400 466.329 1.00 118.76 265 TYR j O 1
ATOM 3537 N N . GLY B 2 230 ? 279.668 357.693 468.540 1.00 103.78 266 GLY j N 1
ATOM 3538 C CA . GLY B 2 230 ? 278.609 356.714 468.609 1.00 103.78 266 GLY j CA 1
ATOM 3539 C C . GLY B 2 230 ? 279.154 355.314 468.553 1.00 103.78 266 GLY j C 1
ATOM 3540 O O . GLY B 2 230 ? 278.435 354.385 468.178 1.00 103.78 266 GLY j O 1
ATOM 3541 N N . ALA B 2 231 ? 280.421 355.151 468.919 1.00 113.74 267 ALA j N 1
ATOM 3542 C CA . ALA B 2 231 ? 281.182 353.913 468.910 1.00 113.74 267 ALA j CA 1
ATOM 3543 C C . ALA B 2 231 ? 281.635 353.541 470.315 1.00 113.74 267 ALA j C 1
ATOM 3544 O O . ALA B 2 231 ? 281.193 354.109 471.317 1.00 113.74 267 ALA j O 1
ATOM 3546 N N . ALA B 2 232 ? 282.535 352.566 470.365 1.00 119.16 268 ALA j N 1
ATOM 3547 C CA . ALA B 2 232 ? 283.108 352.056 471.596 1.00 119.16 268 ALA j CA 1
ATOM 3548 C C . ALA B 2 232 ? 284.625 351.983 471.448 1.00 119.16 268 ALA j C 1
ATOM 3549 O O . ALA B 2 232 ? 285.157 352.065 470.339 1.00 119.16 268 ALA j O 1
ATOM 3551 N N . LEU B 2 233 ? 285.323 351.844 472.578 1.00 132.88 269 LEU j N 1
ATOM 3552 C CA . LEU B 2 233 ? 286.782 351.767 472.622 1.00 132.88 269 LEU j CA 1
ATOM 3553 C C . LEU B 2 233 ? 287.222 350.371 473.026 1.00 132.88 269 LEU j C 1
ATOM 3554 O O . LEU B 2 233 ? 286.787 349.861 474.058 1.00 132.88 269 LEU j O 1
ATOM 3559 N N . ILE B 2 234 ? 288.089 349.756 472.226 1.00 134.98 270 ILE j N 1
ATOM 3560 C CA . ILE B 2 234 ? 288.580 348.406 472.484 1.00 134.98 270 ILE j CA 1
ATOM 3561 C C . ILE B 2 234 ? 290.101 348.396 472.330 1.00 134.98 270 ILE j C 1
ATOM 3562 O O . ILE B 2 234 ? 290.651 349.115 471.492 1.00 134.98 270 ILE j O 1
ATOM 3567 N N . TYR B 2 235 ? 290.789 347.605 473.150 1.00 147.43 271 TYR j N 1
ATOM 3568 C CA . TYR B 2 235 ? 292.233 347.466 473.045 1.00 147.43 271 TYR j CA 1
ATOM 3569 C C . TYR B 2 235 ? 292.548 346.009 472.749 1.00 147.43 271 TYR j C 1
ATOM 3570 O O . TYR B 2 235 ? 291.709 345.129 472.935 1.00 147.43 271 TYR j O 1
ATOM 3579 N N . THR B 2 236 ? 293.772 345.758 472.295 1.00 145.76 272 THR j N 1
ATOM 3580 C CA . THR B 2 236 ? 294.238 344.402 472.028 1.00 145.76 272 THR j CA 1
ATOM 3581 C C . THR B 2 236 ? 295.756 344.454 472.006 1.00 145.76 272 THR j C 1
ATOM 3582 O O . THR B 2 236 ? 296.354 345.530 472.002 1.00 145.76 272 THR j O 1
ATOM 3586 N N . SER B 2 237 ? 296.379 343.282 472.002 1.00 142.03 273 SER j N 1
ATOM 3587 C CA . SER B 2 237 ? 297.829 343.239 472.038 1.00 142.03 273 SER j CA 1
ATOM 3588 C C . SER B 2 237 ? 298.369 341.977 471.400 1.00 142.03 273 SER j C 1
ATOM 3589 O O . SER B 2 237 ? 297.625 341.117 470.921 1.00 142.03 273 SER j O 1
ATOM 3592 N N . VAL B 2 238 ? 299.696 341.873 471.431 1.00 142.80 274 VAL j N 1
ATOM 3593 C CA . VAL B 2 238 ? 300.387 340.703 470.913 1.00 142.80 274 VAL j CA 1
ATOM 3594 C C . VAL B 2 238 ? 300.120 339.570 471.894 1.00 142.80 274 VAL j C 1
ATOM 3595 O O . VAL B 2 238 ? 300.565 339.617 473.045 1.00 142.80 274 VAL j O 1
ATOM 3599 N N . LYS B 2 239 ? 299.356 338.573 471.425 1.00 156.76 275 LYS j N 1
ATOM 3600 C CA . LYS B 2 239 ? 298.925 337.379 472.165 1.00 156.76 275 LYS j CA 1
ATOM 3601 C C . LYS B 2 239 ? 298.005 337.739 473.329 1.00 156.76 275 LYS j C 1
ATOM 3602 O O . LYS B 2 239 ? 298.227 337.323 474.468 1.00 156.76 275 LYS j O 1
ATOM 3608 N N . GLU B 2 240 ? 296.954 338.504 473.034 1.00 144.61 276 GLU j N 1
ATOM 3609 C CA . GLU B 2 240 ? 296.018 338.899 474.075 1.00 144.61 276 GLU j CA 1
ATOM 3610 C C . GLU B 2 240 ? 294.655 339.257 473.518 1.00 144.61 276 GLU j C 1
ATOM 3611 O O . GLU B 2 240 ? 294.451 339.446 472.318 1.00 144.61 276 GLU j O 1
ATOM 3617 N N . GLU B 2 241 ? 293.738 339.366 474.468 1.00 122.06 277 GLU j N 1
ATOM 3618 C CA . GLU B 2 241 ? 292.418 339.954 474.391 1.00 122.06 277 GLU j CA 1
ATOM 3619 C C . GLU B 2 241 ? 291.489 339.505 473.265 1.00 122.06 277 GLU j C 1
ATOM 3620 O O . GLU B 2 241 ? 291.192 340.242 472.325 1.00 122.06 277 GLU j O 1
ATOM 3626 N N . LYS B 2 242 ? 290.991 338.281 473.416 1.00 101.81 278 LYS j N 1
ATOM 3627 C CA . LYS B 2 242 ? 289.990 337.766 472.489 1.00 101.81 278 LYS j CA 1
ATOM 3628 C C . LYS B 2 242 ? 288.629 338.234 473.018 1.00 101.81 278 LYS j C 1
ATOM 3629 O O . LYS B 2 242 ? 287.838 337.490 473.594 1.00 101.81 278 LYS j O 1
ATOM 3635 N N . ASN B 2 243 ? 288.392 339.527 472.842 1.00 113.37 279 ASN j N 1
ATOM 3636 C CA . ASN B 2 243 ? 287.162 340.190 473.241 1.00 113.37 279 ASN j CA 1
ATOM 3637 C C . ASN B 2 243 ? 286.541 340.811 472.005 1.00 113.37 279 ASN j C 1
ATOM 3638 O O . ASN B 2 243 ? 285.452 341.393 472.066 1.00 113.37 279 ASN j O 1
ATOM 3643 N N . LEU B 2 244 ? 287.227 340.681 470.879 1.00 103.41 280 LEU j N 1
ATOM 3644 C CA . LEU B 2 244 ? 286.831 341.217 469.593 1.00 103.41 280 LEU j CA 1
ATOM 3645 C C . LEU B 2 244 ? 285.535 340.614 469.054 1.00 103.41 280 LEU j C 1
ATOM 3646 O O . LEU B 2 244 ? 284.538 341.336 468.946 1.00 103.41 280 LEU j O 1
ATOM 3651 N N . ASP B 2 245 ? 285.524 339.309 468.737 1.00 111.91 281 ASP j N 1
ATOM 3652 C CA . ASP B 2 245 ? 284.375 338.622 468.147 1.00 111.91 281 ASP j CA 1
ATOM 3653 C C . ASP B 2 245 ? 283.144 338.670 469.032 1.00 111.91 281 ASP j C 1
ATOM 3654 O O . ASP B 2 245 ? 282.029 338.498 468.528 1.00 111.91 281 ASP j O 1
ATOM 3659 N N . LEU B 2 246 ? 283.334 338.903 470.330 1.00 121.34 282 LEU j N 1
ATOM 3660 C CA . LEU B 2 246 ? 282.217 338.979 471.257 1.00 121.34 282 LEU j CA 1
ATOM 3661 C C . LEU B 2 246 ? 281.283 340.113 470.862 1.00 121.34 282 LEU j C 1
ATOM 3662 O O . LEU B 2 246 ? 280.096 339.888 470.616 1.00 121.34 282 LEU j O 1
ATOM 3667 N N . LEU B 2 247 ? 281.823 341.322 470.707 1.00 121.49 283 LEU j N 1
ATOM 3668 C CA . LEU B 2 247 ? 280.997 342.449 470.294 1.00 121.49 283 LEU j CA 1
ATOM 3669 C C . LEU B 2 247 ? 280.540 342.370 468.847 1.00 121.49 283 LEU j C 1
ATOM 3670 O O . LEU B 2 247 ? 279.455 342.866 468.537 1.00 121.49 283 LEU j O 1
ATOM 3675 N N . TYR B 2 248 ? 281.330 341.789 467.940 1.00 122.28 284 TYR j N 1
ATOM 3676 C CA . TYR B 2 248 ? 280.888 341.788 466.547 1.00 122.28 284 TYR j CA 1
ATOM 3677 C C . TYR B 2 248 ? 279.764 340.804 466.375 1.00 122.28 284 TYR j C 1
ATOM 3678 O O . TYR B 2 248 ? 278.679 341.181 465.931 1.00 122.28 284 TYR j O 1
ATOM 3687 N N . LYS B 2 249 ? 280.027 339.544 466.747 1.00 131.78 285 LYS j N 1
ATOM 3688 C CA . LYS B 2 249 ? 279.037 338.477 466.720 1.00 131.78 285 LYS j CA 1
ATOM 3689 C C . LYS B 2 249 ? 277.794 338.931 467.461 1.00 131.78 285 LYS j C 1
ATOM 3690 O O . LYS B 2 249 ? 276.694 338.870 466.918 1.00 131.78 285 LYS j O 1
ATOM 3696 N N . TYR B 2 250 ? 277.991 339.513 468.652 1.00 132.37 286 TYR j N 1
ATOM 3697 C CA . TYR B 2 250 ? 276.955 340.110 469.484 1.00 132.37 286 TYR j CA 1
ATOM 3698 C C . TYR B 2 250 ? 276.174 341.205 468.765 1.00 132.37 286 TYR j C 1
ATOM 3699 O O . TYR B 2 250 ? 274.986 341.404 469.041 1.00 132.37 286 TYR j O 1
ATOM 3708 N N . ILE B 2 251 ? 276.823 341.923 467.855 1.00 119.20 287 ILE j N 1
ATOM 3709 C CA . ILE B 2 251 ? 276.213 343.033 467.139 1.00 119.20 287 ILE j CA 1
ATOM 3710 C C . ILE B 2 251 ? 275.829 342.672 465.708 1.00 119.20 287 ILE j C 1
ATOM 3711 O O . ILE B 2 251 ? 274.764 343.072 465.232 1.00 119.20 287 ILE j O 1
ATOM 3716 N N . VAL B 2 252 ? 276.661 341.905 464.997 1.00 124.85 288 VAL j N 1
ATOM 3717 C CA . VAL B 2 252 ? 276.376 341.600 463.594 1.00 124.85 288 VAL j CA 1
ATOM 3718 C C . VAL B 2 252 ? 275.314 340.528 463.379 1.00 124.85 288 VAL j C 1
ATOM 3719 O O . VAL B 2 252 ? 275.038 340.204 462.214 1.00 124.85 288 VAL j O 1
ATOM 3723 N N . HIS B 2 253 ? 274.699 339.988 464.447 1.00 139.47 289 HIS j N 1
ATOM 3724 C CA . HIS B 2 253 ? 273.645 338.939 464.367 1.00 139.47 289 HIS j CA 1
ATOM 3725 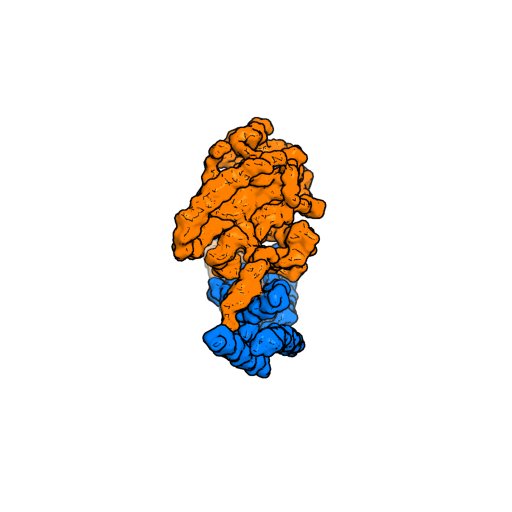C C . HIS B 2 253 ? 272.524 339.183 463.348 1.00 139.47 289 HIS j C 1
ATOM 3726 O O . HIS B 2 253 ? 272.578 338.698 462.219 1.00 139.47 289 HIS j O 1
ATOM 3733 N N . PHE B 2 260 ? 276.732 335.332 474.748 1.00 138.78 296 PHE j N 1
ATOM 3734 C CA . PHE B 2 260 ? 277.725 335.978 473.898 1.00 138.78 296 PHE j CA 1
ATOM 3735 C C . PHE B 2 260 ? 278.072 337.384 474.391 1.00 138.78 296 PHE j C 1
ATOM 3736 O O . PHE B 2 260 ? 279.003 338.011 473.885 1.00 138.78 296 PHE j O 1
ATOM 3744 N N . THR B 2 261 ? 277.341 337.865 475.396 1.00 147.58 297 THR j N 1
ATOM 3745 C CA . THR B 2 261 ? 277.635 339.163 475.981 1.00 147.58 297 THR j CA 1
ATOM 3746 C C . THR B 2 261 ? 278.847 339.014 476.896 1.00 147.58 297 THR j C 1
ATOM 3747 O O . THR B 2 261 ? 279.317 337.904 477.159 1.00 147.58 297 THR j O 1
ATOM 3751 N N . THR B 2 262 ? 279.350 340.136 477.405 1.00 149.54 298 THR j N 1
ATOM 3752 C CA . THR B 2 262 ? 280.509 340.048 478.282 1.00 149.54 298 THR j CA 1
ATOM 3753 C C . THR B 2 262 ? 280.559 341.243 479.225 1.00 149.54 298 THR j C 1
ATOM 3754 O O . THR B 2 262 ? 280.053 342.321 478.887 1.00 149.54 298 THR j O 1
ATOM 3758 N N . PRO B 2 263 ? 281.132 341.078 480.422 1.00 140.71 299 PRO j N 1
ATOM 3759 C CA . PRO B 2 263 ? 281.264 342.213 481.342 1.00 140.71 299 PRO j CA 1
ATOM 3760 C C . PRO B 2 263 ? 282.564 342.955 481.065 1.00 140.71 299 PRO j C 1
ATOM 3761 O O . PRO B 2 263 ? 283.624 342.370 480.837 1.00 140.71 299 PRO j O 1
ATOM 3765 N N . ALA B 2 264 ? 282.446 344.275 481.089 1.00 136.04 300 ALA j N 1
ATOM 3766 C CA . ALA B 2 264 ? 283.465 345.260 480.754 1.00 136.04 300 ALA j CA 1
ATOM 3767 C C . ALA B 2 264 ? 284.663 345.302 481.717 1.00 136.04 300 ALA j C 1
ATOM 3768 O O . ALA B 2 264 ? 284.705 344.622 482.745 1.00 136.04 300 ALA j O 1
ATOM 3770 N N . LEU B 2 265 ? 285.651 346.141 481.350 1.00 137.51 301 LEU j N 1
ATOM 3771 C CA . LEU B 2 265 ? 286.885 346.377 482.116 1.00 137.51 301 LEU j CA 1
ATOM 3772 C C . LEU B 2 265 ? 287.572 347.681 481.729 1.00 137.51 301 LEU j C 1
ATOM 3773 O O . LEU B 2 265 ? 287.944 347.868 480.568 1.00 137.51 301 LEU j O 1
ATOM 3778 N N . VAL B 2 266 ? 287.784 348.551 482.716 1.00 151.30 302 VAL j N 1
ATOM 3779 C CA . VAL B 2 266 ? 288.500 349.823 482.623 1.00 151.30 302 VAL j CA 1
ATOM 3780 C C . VAL B 2 266 ? 289.405 349.771 483.852 1.00 151.30 302 VAL j C 1
ATOM 3781 O O . VAL B 2 266 ? 290.069 350.744 484.230 1.00 151.30 302 VAL j O 1
ATOM 3785 N N . VAL B 2 267 ? 289.435 348.588 484.462 1.00 168.16 303 VAL j N 1
ATOM 3786 C CA . VAL B 2 267 ? 290.106 348.357 485.739 1.00 168.16 303 VAL j CA 1
ATOM 3787 C C . VAL B 2 267 ? 291.626 348.270 485.623 1.00 168.16 303 VAL j C 1
ATOM 3788 O O . VAL B 2 267 ? 292.332 349.072 486.246 1.00 168.16 303 VAL j O 1
ATOM 3792 N N . GLU B 2 268 ? 292.138 347.268 484.889 1.00 177.76 304 GLU j N 1
ATOM 3793 C CA . GLU B 2 268 ? 293.580 347.002 484.787 1.00 177.76 304 GLU j CA 1
ATOM 3794 C C . GLU B 2 268 ? 294.410 348.209 484.359 1.00 177.76 304 GLU j C 1
ATOM 3795 O O . GLU B 2 268 ? 295.515 348.420 484.875 1.00 177.76 304 GLU j O 1
ATOM 3801 N N . LYS B 2 269 ? 293.896 349.003 483.415 1.00 169.10 305 LYS j N 1
ATOM 3802 C CA . LYS B 2 269 ? 294.517 350.218 482.867 1.00 169.10 305 LYS j CA 1
ATOM 3803 C C . LYS B 2 269 ? 295.852 349.959 482.168 1.00 169.10 305 LYS j C 1
ATOM 3804 O O . LYS B 2 269 ? 296.611 350.893 481.890 1.00 169.10 305 LYS j O 1
ATOM 3810 N N . ASP B 2 270 ? 296.125 348.698 481.867 1.00 163.32 306 ASP j N 1
ATOM 3811 C CA . ASP B 2 270 ? 297.282 348.252 481.126 1.00 163.32 306 ASP j CA 1
ATOM 3812 C C . ASP B 2 270 ? 296.781 347.650 479.834 1.00 163.32 306 ASP j C 1
ATOM 3813 O O . ASP B 2 270 ? 297.573 347.353 478.931 1.00 163.32 306 ASP j O 1
ATOM 3818 N N . ALA B 2 271 ? 295.464 347.478 479.756 1.00 139.44 307 ALA j N 1
ATOM 3819 C CA . ALA B 2 271 ? 294.656 346.932 478.686 1.00 139.44 307 ALA j CA 1
ATOM 3820 C C . ALA B 2 271 ? 293.232 347.314 479.077 1.00 139.44 307 ALA j C 1
ATOM 3821 O O . ALA B 2 271 ? 292.818 347.057 480.212 1.00 139.44 307 ALA j O 1
ATOM 3823 N N . VAL B 2 272 ? 292.488 347.963 478.182 1.00 136.09 308 VAL j N 1
ATOM 3824 C CA . VAL B 2 272 ? 291.158 348.490 478.473 1.00 136.09 308 VAL j CA 1
ATOM 3825 C C . VAL B 2 272 ? 290.108 348.000 477.480 1.00 136.09 308 VAL j C 1
ATOM 3826 O O . VAL B 2 272 ? 290.386 347.828 476.290 1.00 136.09 308 VAL j O 1
ATOM 3830 N N . PHE B 2 273 ? 288.884 347.782 477.975 1.00 128.56 309 PHE j N 1
ATOM 3831 C CA . PHE B 2 273 ? 287.750 347.386 477.148 1.00 128.56 309 PHE j CA 1
ATOM 3832 C C . PHE B 2 273 ? 286.552 348.244 477.491 1.00 128.56 309 PHE j C 1
ATOM 3833 O O . PHE B 2 273 ? 285.984 348.124 478.579 1.00 128.56 309 PHE j O 1
ATOM 3841 N N . ILE B 2 274 ? 286.165 349.101 476.562 1.00 127.86 310 ILE j N 1
ATOM 3842 C CA . ILE B 2 274 ? 285.026 349.967 476.803 1.00 127.86 310 ILE j CA 1
ATOM 3843 C C . ILE B 2 274 ? 283.900 349.594 475.858 1.00 127.86 310 ILE j C 1
ATOM 3844 O O . ILE B 2 274 ? 283.941 349.968 474.682 1.00 127.86 310 ILE j O 1
ATOM 3849 N N . PRO B 2 275 ? 282.898 348.857 476.305 1.00 116.45 311 PRO j N 1
ATOM 3850 C CA . PRO B 2 275 ? 281.750 348.600 475.451 1.00 116.45 311 PRO j CA 1
ATOM 3851 C C . PRO B 2 275 ? 280.938 349.879 475.429 1.00 116.45 311 PRO j C 1
ATOM 3852 O O . PRO B 2 275 ? 281.101 350.759 476.278 1.00 116.45 311 PRO j O 1
ATOM 3856 N N . ALA B 2 276 ? 280.083 349.986 474.426 1.00 123.45 312 ALA j N 1
ATOM 3857 C CA . ALA B 2 276 ? 279.264 351.177 474.290 1.00 123.45 312 ALA j CA 1
ATOM 3858 C C . ALA B 2 276 ? 278.284 351.286 475.453 1.00 123.45 312 ALA j C 1
ATOM 3859 O O . ALA B 2 276 ? 277.696 350.292 475.885 1.00 123.45 312 ALA j O 1
ATOM 3861 N N . GLY B 2 277 ? 278.141 352.495 475.983 1.00 126.87 313 GLY j N 1
ATOM 3862 C CA . GLY B 2 277 ? 277.242 352.729 477.088 1.00 126.87 313 GLY j CA 1
ATOM 3863 C C . GLY B 2 277 ? 277.820 352.566 478.463 1.00 126.87 313 GLY j C 1
ATOM 3864 O O . GLY B 2 277 ? 277.067 352.552 479.443 1.00 126.87 313 GLY j O 1
ATOM 3865 N N . TRP B 2 278 ? 279.130 352.443 478.569 1.00 135.79 314 TRP j N 1
ATOM 3866 C CA . TRP B 2 278 ? 279.792 352.306 479.850 1.00 135.79 314 TRP j CA 1
ATOM 3867 C C . TRP B 2 278 ? 280.480 353.607 480.194 1.00 135.79 314 TRP j C 1
ATOM 3868 O O . TRP B 2 278 ? 281.441 353.640 480.969 1.00 135.79 314 TRP j O 1
ATOM 3879 N N . ASP B 2 279 ? 279.974 354.675 479.607 1.00 142.89 315 ASP j N 1
ATOM 3880 C CA . ASP B 2 279 ? 280.468 356.028 479.667 1.00 142.89 315 ASP j CA 1
ATOM 3881 C C . ASP B 2 279 ? 279.560 356.979 480.429 1.00 142.89 315 ASP j C 1
ATOM 3882 O O . ASP B 2 279 ? 278.468 356.648 480.897 1.00 142.89 315 ASP j O 1
ATOM 3887 N N . ASN B 2 280 ? 280.073 358.186 480.506 1.00 135.89 316 ASN j N 1
ATOM 3888 C CA . ASN B 2 280 ? 279.521 359.420 481.028 1.00 135.89 316 ASN j CA 1
ATOM 3889 C C . ASN B 2 280 ? 280.533 360.455 480.576 1.00 135.89 316 ASN j C 1
ATOM 3890 O O . ASN B 2 280 ? 281.386 360.178 479.725 1.00 135.89 316 ASN j O 1
ATOM 3895 N N . GLU B 2 281 ? 280.464 361.630 481.154 1.00 129.95 317 GLU j N 1
ATOM 3896 C CA . GLU B 2 281 ? 281.423 362.677 480.862 1.00 129.95 317 GLU j CA 1
ATOM 3897 C C . GLU B 2 281 ? 282.081 363.146 482.153 1.00 129.95 317 GLU j C 1
ATOM 3898 O O . GLU B 2 281 ? 282.677 364.227 482.197 1.00 129.95 317 GLU j O 1
ATOM 3904 N N . LYS B 2 282 ? 281.987 362.320 483.206 1.00 152.58 318 LYS j N 1
ATOM 3905 C CA . LYS B 2 282 ? 282.512 362.610 484.535 1.00 152.58 318 LYS j CA 1
ATOM 3906 C C . LYS B 2 282 ? 283.522 361.605 485.060 1.00 152.58 318 LYS j C 1
ATOM 3907 O O . LYS B 2 282 ? 284.473 362.029 485.716 1.00 152.58 318 LYS j O 1
ATOM 3913 N N . LYS B 2 283 ? 283.318 360.292 484.840 1.00 155.54 319 LYS j N 1
ATOM 3914 C CA . LYS B 2 283 ? 284.285 359.288 485.297 1.00 155.54 319 LYS j CA 1
ATOM 3915 C C . LYS B 2 283 ? 285.634 359.582 484.673 1.00 155.54 319 LYS j C 1
ATOM 3916 O O . LYS B 2 283 ? 286.658 359.687 485.360 1.00 155.54 319 LYS j O 1
ATOM 3922 N N . ILE B 2 284 ? 285.609 359.807 483.362 1.00 164.15 320 ILE j N 1
ATOM 3923 C CA . ILE B 2 284 ? 286.766 360.184 482.574 1.00 164.15 320 ILE j CA 1
ATOM 3924 C C . ILE B 2 284 ? 287.292 361.541 483.004 1.00 164.15 320 ILE j C 1
ATOM 3925 O O . ILE B 2 284 ? 288.498 361.803 482.909 1.00 164.15 320 ILE j O 1
ATOM 3930 N N . ALA B 2 285 ? 286.402 362.424 483.484 1.00 169.56 321 ALA j N 1
ATOM 3931 C CA . ALA B 2 285 ? 286.830 363.739 483.935 1.00 169.56 321 ALA j CA 1
ATOM 3932 C C . ALA B 2 285 ? 287.664 363.608 485.193 1.00 169.56 321 ALA j C 1
ATOM 3933 O O . ALA B 2 285 ? 288.655 364.324 485.363 1.00 169.56 321 ALA j O 1
ATOM 3935 N N . ILE B 2 286 ? 287.286 362.670 486.066 1.00 167.16 322 ILE j N 1
ATOM 3936 C CA . ILE B 2 286 ? 288.070 362.422 487.270 1.00 167.16 322 ILE j CA 1
ATOM 3937 C C . ILE B 2 286 ? 289.372 361.748 486.861 1.00 167.16 322 ILE j C 1
ATOM 3938 O O . ILE B 2 286 ? 290.416 361.955 487.493 1.00 167.16 322 ILE j O 1
ATOM 3943 N N . LEU B 2 287 ? 289.335 360.947 485.785 1.00 163.30 323 LEU j N 1
ATOM 3944 C CA . LEU B 2 287 ? 290.546 360.270 485.329 1.00 163.30 323 LEU j CA 1
ATOM 3945 C C . LEU B 2 287 ? 291.579 361.257 484.793 1.00 163.30 323 LEU j C 1
ATOM 3946 O O . LEU B 2 287 ? 292.772 361.119 485.087 1.00 163.30 323 LEU j O 1
ATOM 3951 N N . HIS B 2 288 ? 291.160 362.268 484.024 1.00 169.84 324 HIS j N 1
ATOM 3952 C CA . HIS B 2 288 ? 292.143 363.226 483.533 1.00 169.84 324 HIS j CA 1
ATOM 3953 C C . HIS B 2 288 ? 292.311 364.407 484.496 1.00 169.84 324 HIS j C 1
ATOM 3954 O O . HIS B 2 288 ? 292.814 365.469 484.108 1.00 169.84 324 HIS j O 1
ATOM 3961 N N . GLU B 2 289 ? 291.927 364.211 485.757 1.00 165.96 325 GLU j N 1
ATOM 3962 C CA . GLU B 2 289 ? 292.049 365.161 486.853 1.00 165.96 325 GLU j CA 1
ATOM 3963 C C . GLU B 2 289 ? 293.149 364.778 487.827 1.00 165.96 325 GLU j C 1
ATOM 3964 O O . GLU B 2 289 ? 293.814 365.657 488.380 1.00 165.96 325 GLU j O 1
ATOM 3970 N N . ASN B 2 290 ? 293.369 363.474 488.011 1.00 153.59 326 ASN j N 1
ATOM 3971 C CA . ASN B 2 290 ? 294.333 362.897 488.950 1.00 153.59 326 ASN j CA 1
ATOM 3972 C C . ASN B 2 290 ? 295.750 363.205 488.482 1.00 153.59 326 ASN j C 1
ATOM 3973 O O . ASN B 2 290 ? 296.447 362.366 487.905 1.00 153.59 326 ASN j O 1
ATOM 3978 N N . PHE B 2 291 ? 296.145 364.468 488.696 1.00 156.16 327 PHE j N 1
ATOM 3979 C CA . PHE B 2 291 ? 297.408 365.139 488.363 1.00 156.16 327 PHE j CA 1
ATOM 3980 C C . PHE B 2 291 ? 297.547 365.353 486.855 1.00 156.16 327 PHE j C 1
ATOM 3981 O O . PHE B 2 291 ? 298.380 366.161 486.415 1.00 156.16 327 PHE j O 1
ATOM 3989 N N . THR B 2 292 ? 296.699 364.689 486.062 1.00 162.59 328 THR j N 1
ATOM 3990 C CA . THR B 2 292 ? 296.707 364.884 484.629 1.00 162.59 328 THR j CA 1
ATOM 3991 C C . THR B 2 292 ? 296.297 366.312 484.432 1.00 162.59 328 THR j C 1
ATOM 3992 O O . THR B 2 292 ? 295.286 366.723 485.023 1.00 162.59 328 THR j O 1
ATOM 3996 N N . THR B 2 293 ? 297.180 367.059 483.733 1.00 161.77 329 THR j N 1
ATOM 3997 C CA . THR B 2 293 ? 297.053 368.474 483.408 1.00 161.77 329 THR j CA 1
ATOM 3998 C C . THR B 2 293 ? 295.640 368.516 482.887 1.00 161.77 329 THR j C 1
ATOM 3999 O O . THR B 2 293 ? 295.335 367.847 481.907 1.00 161.77 329 THR j O 1
ATOM 4003 N N . VAL B 2 294 ? 294.759 369.164 483.648 1.00 171.28 330 VAL j N 1
ATOM 4004 C CA . VAL B 2 294 ? 293.329 369.128 483.369 1.00 171.28 330 VAL j CA 1
ATOM 4005 C C . VAL B 2 294 ? 293.006 369.733 482.019 1.00 171.28 330 VAL j C 1
ATOM 4006 O O . VAL B 2 294 ? 293.215 370.930 481.786 1.00 171.28 330 VAL j O 1
ATOM 4010 N N . LYS B 2 295 ? 292.486 368.877 481.133 1.00 169.46 331 LYS j N 1
ATOM 4011 C CA . LYS B 2 295 ? 292.037 369.040 479.759 1.00 169.46 331 LYS j CA 1
ATOM 4012 C C . LYS B 2 295 ? 292.967 369.973 478.993 1.00 169.46 331 LYS j C 1
ATOM 4013 O O . LYS B 2 295 ? 292.607 371.123 478.714 1.00 169.46 331 LYS j O 1
ATOM 4019 N N . PRO B 2 296 ? 294.176 369.540 478.673 1.00 192.89 332 PRO j N 1
ATOM 4020 C CA . PRO B 2 296 ? 295.088 370.429 477.960 1.00 192.89 332 PRO j CA 1
ATOM 4021 C C . PRO B 2 296 ? 294.819 370.331 476.468 1.00 192.89 332 PRO j C 1
ATOM 4022 O O . PRO B 2 296 ? 294.675 369.236 475.908 1.00 192.89 332 PRO j O 1
ATOM 4026 N N . GLU B 2 297 ? 294.710 371.453 475.781 1.00 196.81 333 GLU j N 1
ATOM 4027 C CA . GLU B 2 297 ? 294.428 371.341 474.362 1.00 196.81 333 GLU j CA 1
ATOM 4028 C C . GLU B 2 297 ? 295.647 371.679 473.511 1.00 196.81 333 GLU j C 1
ATOM 4029 O O . GLU B 2 297 ? 295.546 372.235 472.418 1.00 196.81 333 GLU j O 1
ATOM 4035 N N . ASP B 2 298 ? 296.816 371.315 474.040 1.00 210.32 334 ASP j N 1
ATOM 4036 C CA . ASP B 2 298 ? 298.111 371.435 473.380 1.00 210.32 334 ASP j CA 1
ATOM 4037 C C . ASP B 2 298 ? 298.991 370.214 473.596 1.00 210.32 334 ASP j C 1
ATOM 4038 O O . ASP B 2 298 ? 299.900 369.985 472.791 1.00 210.32 334 ASP j O 1
ATOM 4043 N N . ALA B 2 299 ? 298.725 369.389 474.634 1.00 184.17 335 ALA j N 1
ATOM 4044 C CA . ALA B 2 299 ? 299.457 368.169 475.012 1.00 184.17 335 ALA j CA 1
ATOM 4045 C C . ALA B 2 299 ? 299.400 367.075 473.952 1.00 184.17 335 ALA j C 1
ATOM 4046 O O . ALA B 2 299 ? 300.006 365.995 474.086 1.00 184.17 335 ALA j O 1
ATOM 4048 N N . TYR B 2 300 ? 298.675 367.378 472.875 1.00 168.16 336 TYR j N 1
ATOM 4049 C CA . TYR B 2 300 ? 298.668 366.546 471.701 1.00 168.16 336 TYR j CA 1
ATOM 4050 C C . TYR B 2 300 ? 300.076 366.559 471.183 1.00 168.16 336 TYR j C 1
ATOM 4051 O O . TYR B 2 300 ? 300.592 365.528 470.774 1.00 168.16 336 TYR j O 1
ATOM 4060 N N . GLU B 2 301 ? 300.743 367.709 471.343 1.00 181.44 337 GLU j N 1
ATOM 4061 C CA . GLU B 2 301 ? 302.151 367.851 471.039 1.00 181.44 337 GLU j CA 1
ATOM 4062 C C . GLU B 2 301 ? 303.023 367.138 472.076 1.00 181.44 337 GLU j C 1
ATOM 4063 O O . GLU B 2 301 ? 304.125 366.748 471.733 1.00 181.44 337 GLU j O 1
ATOM 4065 N N . ASP B 2 302 ? 302.567 366.954 473.330 1.00 172.77 338 ASP j N 1
ATOM 4066 C CA . ASP B 2 302 ? 303.357 366.221 474.338 1.00 172.77 338 ASP j CA 1
ATOM 4067 C C . ASP B 2 302 ? 303.609 364.798 473.853 1.00 172.77 338 ASP j C 1
ATOM 4068 O O . ASP B 2 302 ? 304.763 364.389 473.610 1.00 172.77 338 ASP j O 1
ATOM 4073 N N . PHE B 2 303 ? 302.535 364.045 473.650 1.00 163.10 339 PHE j N 1
ATOM 4074 C CA . PHE B 2 303 ? 302.795 362.710 473.118 1.00 163.10 339 PHE j CA 1
ATOM 4075 C C . PHE B 2 303 ? 303.041 362.757 471.613 1.00 163.10 339 PHE j C 1
ATOM 4076 O O . PHE B 2 303 ? 303.423 361.736 471.032 1.00 163.10 339 PHE j O 1
ATOM 4084 N N . ILE B 2 304 ? 302.859 363.927 470.984 1.00 172.64 340 ILE j N 1
ATOM 4085 C CA . ILE B 2 304 ? 303.126 364.140 469.576 1.00 172.64 340 ILE j CA 1
ATOM 4086 C C . ILE B 2 304 ? 304.386 364.939 469.496 1.00 172.64 340 ILE j C 1
ATOM 4087 O O . ILE B 2 304 ? 304.556 365.779 468.616 1.00 172.64 340 ILE j O 1
ATOM 4089 N N . VAL B 2 305 ? 305.268 364.661 470.440 1.00 173.78 341 VAL j N 1
ATOM 4090 C CA . VAL B 2 305 ? 306.556 365.294 470.508 1.00 173.78 341 VAL j CA 1
ATOM 4091 C C . VAL B 2 305 ? 307.575 364.357 471.058 1.00 173.78 341 VAL j C 1
ATOM 4092 O O . VAL B 2 305 ? 308.749 364.569 470.768 1.00 173.78 341 VAL j O 1
ATOM 4094 N N . LYS B 2 306 ? 307.178 363.371 471.858 1.00 166.92 342 LYS j N 1
ATOM 4095 C CA . LYS B 2 306 ? 308.252 362.498 472.356 1.00 166.92 342 LYS j CA 1
ATOM 4096 C C . LYS B 2 306 ? 308.736 361.547 471.181 1.00 166.92 342 LYS j C 1
ATOM 4097 O O . LYS B 2 306 ? 309.789 361.925 470.650 1.00 166.92 342 LYS j O 1
ATOM 4099 N N . PRO B 2 307 ? 308.055 360.434 470.757 1.00 163.17 343 PRO j N 1
ATOM 4100 C CA . PRO B 2 307 ? 308.801 359.900 469.600 1.00 163.17 343 PRO j CA 1
ATOM 4101 C C . PRO B 2 307 ? 308.505 360.505 468.180 1.00 163.17 343 PRO j C 1
ATOM 4102 O O . PRO B 2 307 ? 309.277 360.149 467.290 1.00 163.17 343 PRO j O 1
ATOM 4106 N N . PRO B 2 308 ? 307.466 361.365 467.951 1.00 163.55 344 PRO j N 1
ATOM 4107 C CA . PRO B 2 308 ? 307.485 361.806 466.547 1.00 163.55 344 PRO j CA 1
ATOM 4108 C C . PRO B 2 308 ? 308.380 362.996 466.354 1.00 163.55 344 PRO j C 1
ATOM 4109 O O . PRO B 2 308 ? 308.831 363.255 465.244 1.00 163.55 344 PRO j O 1
ATOM 4113 N N . VAL B 2 309 ? 308.626 363.726 467.433 1.00 163.16 345 VAL j N 1
ATOM 4114 C CA . VAL B 2 309 ? 309.515 364.857 467.362 1.00 163.16 345 VAL j CA 1
ATOM 4115 C C . VAL B 2 309 ? 310.693 364.385 468.180 1.00 163.16 345 VAL j C 1
ATOM 4116 O O . VAL B 2 309 ? 311.199 365.065 469.067 1.00 163.16 345 VAL j O 1
ATOM 4118 N N . ARG B 2 310 ? 311.113 363.165 467.865 1.00 144.80 346 ARG j N 1
ATOM 4119 C CA . ARG B 2 310 ? 312.252 362.553 468.504 1.00 144.80 346 ARG j CA 1
ATOM 4120 C C . ARG B 2 310 ? 313.447 363.164 467.813 1.00 144.80 346 ARG j C 1
ATOM 4121 O O . ARG B 2 310 ? 314.084 364.064 468.364 1.00 144.80 346 ARG j O 1
ATOM 4123 N N . LYS B 2 311 ? 313.705 362.672 466.599 1.00 114.88 347 LYS j N 1
ATOM 4124 C CA . LYS B 2 311 ? 314.787 363.112 465.715 1.00 114.88 347 LYS j CA 1
ATOM 4125 C C . LYS B 2 311 ? 314.735 362.309 464.432 1.00 114.88 347 LYS j C 1
ATOM 4126 O O . LYS B 2 311 ? 313.839 361.494 464.216 1.00 114.88 347 LYS j O 1
ATOM 4128 N N . LEU B 2 312 ? 315.729 362.545 463.586 1.00 108.14 348 LEU j N 1
ATOM 4129 C CA . LEU B 2 312 ? 315.857 361.848 462.318 1.00 108.14 348 LEU j CA 1
ATOM 4130 C C . LEU B 2 312 ? 317.263 361.264 462.252 1.00 108.14 348 LEU j C 1
ATOM 4131 O O . LEU B 2 312 ? 318.234 361.994 462.049 1.00 108.14 348 LEU j O 1
ATOM 4133 N N . VAL B 2 313 ? 317.366 359.952 462.436 1.00 117.33 349 VAL j N 1
ATOM 4134 C CA . VAL B 2 313 ? 318.656 359.274 462.407 1.00 117.33 349 VAL j CA 1
ATOM 4135 C C . VAL B 2 313 ? 319.192 359.198 460.994 1.00 117.33 349 VAL j C 1
ATOM 4136 O O . VAL B 2 313 ? 320.232 359.769 460.670 1.00 117.33 349 VAL j O 1
ATOM 4138 N N . HIS B 2 314 ? 318.473 358.477 460.149 1.00 126.21 350 HIS j N 1
ATOM 4139 C CA . HIS B 2 314 ? 318.881 358.335 458.769 1.00 126.21 350 HIS j CA 1
ATOM 4140 C C . HIS B 2 314 ? 318.232 359.437 457.947 1.00 126.21 350 HIS j C 1
ATOM 4141 O O . HIS B 2 314 ? 317.095 359.306 457.495 1.00 126.21 350 HIS j O 1
ATOM 4143 N N . ASP B 2 315 ? 318.974 360.525 457.778 1.00 124.84 351 ASP j N 1
ATOM 4144 C CA . ASP B 2 315 ? 318.547 361.684 457.005 1.00 124.84 351 ASP j CA 1
ATOM 4145 C C . ASP B 2 315 ? 319.782 362.124 456.238 1.00 124.84 351 ASP j C 1
ATOM 4146 O O . ASP B 2 315 ? 320.868 362.167 456.815 1.00 124.84 351 ASP j O 1
ATOM 4148 N N . LYS B 2 316 ? 319.638 362.436 454.956 1.00 121.07 352 LYS j N 1
ATOM 4149 C CA . LYS B 2 316 ? 320.801 362.843 454.178 1.00 121.07 352 LYS j CA 1
ATOM 4150 C C . LYS B 2 316 ? 320.619 364.167 453.446 1.00 121.07 352 LYS j C 1
ATOM 4151 O O . LYS B 2 316 ? 321.180 364.356 452.366 1.00 121.07 352 LYS j O 1
ATOM 4153 N N . GLU B 2 317 ? 319.857 365.081 454.038 1.00 116.69 353 GLU j N 1
ATOM 4154 C CA . GLU B 2 317 ? 319.627 366.394 453.445 1.00 116.69 353 GLU j CA 1
ATOM 4155 C C . GLU B 2 317 ? 320.885 367.236 453.575 1.00 116.69 353 GLU j C 1
ATOM 4156 O O . GLU B 2 317 ? 320.936 368.119 454.429 1.00 116.69 353 GLU j O 1
ATOM 4158 N N . LEU B 2 318 ? 321.893 366.975 452.746 1.00 116.48 354 LEU j N 1
ATOM 4159 C CA . LEU B 2 318 ? 323.138 367.723 452.857 1.00 116.48 354 LEU j CA 1
ATOM 4160 C C . LEU B 2 318 ? 323.425 368.800 451.823 1.00 116.48 354 LEU j C 1
ATOM 4161 O O . LEU B 2 318 ? 323.968 369.845 452.209 1.00 116.48 354 LEU j O 1
ATOM 4166 N N . ALA B 2 319 ? 323.087 368.528 450.546 1.00 117.18 355 ALA j N 1
ATOM 4167 C CA . ALA B 2 319 ? 323.376 369.417 449.407 1.00 117.18 355 ALA j CA 1
ATOM 4168 C C . ALA B 2 319 ? 324.871 369.694 449.403 1.00 117.18 355 ALA j C 1
ATOM 4169 O O . ALA B 2 319 ? 325.319 370.830 449.240 1.00 117.18 355 ALA j O 1
ATOM 4171 N N . ALA B 2 320 ? 325.626 368.611 449.606 1.00 112.66 356 ALA j N 1
ATOM 4172 C CA . ALA B 2 320 ? 327.061 368.545 449.841 1.00 112.66 356 ALA j CA 1
ATOM 4173 C C . ALA B 2 320 ? 327.977 369.472 449.059 1.00 112.66 356 ALA j C 1
ATOM 4174 O O . ALA B 2 320 ? 328.464 370.443 449.647 1.00 112.66 356 ALA j O 1
ATOM 4176 N N . GLU B 2 321 ? 328.188 369.234 447.763 1.00 140.11 357 GLU j N 1
ATOM 4177 C CA . GLU B 2 321 ? 329.088 370.086 446.988 1.00 140.11 357 GLU j CA 1
ATOM 4178 C C . GLU B 2 321 ? 328.939 369.857 445.492 1.00 140.11 357 GLU j C 1
ATOM 4179 O O . GLU B 2 321 ? 328.533 368.782 445.036 1.00 140.11 357 GLU j O 1
ATOM 4185 N N . ASP B 2 322 ? 329.287 370.911 444.751 1.00 145.26 358 ASP j N 1
ATOM 4186 C CA . ASP B 2 322 ? 329.267 371.084 443.306 1.00 145.26 358 ASP j CA 1
ATOM 4187 C C . ASP B 2 322 ? 329.969 372.399 442.979 1.00 145.26 358 ASP j C 1
ATOM 4188 O O . ASP B 2 322 ? 329.811 373.375 443.713 1.00 145.26 358 ASP j O 1
ATOM 4193 N N . GLU B 2 323 ? 330.769 372.420 441.905 1.00 150.53 359 GLU j N 1
ATOM 4194 C CA . GLU B 2 323 ? 331.511 373.625 441.519 1.00 150.53 359 GLU j CA 1
ATOM 4195 C C . GLU B 2 323 ? 331.446 373.833 440.009 1.00 150.53 359 GLU j C 1
ATOM 4196 O O . GLU B 2 323 ? 330.787 373.082 439.286 1.00 150.53 359 GLU j O 1
ATOM 4202 N N . GLN B 2 324 ? 332.144 374.870 439.534 1.00 154.02 360 GLN j N 1
ATOM 4203 C CA . GLN B 2 324 ? 332.169 375.268 438.128 1.00 154.02 360 GLN j CA 1
ATOM 4204 C C . GLN B 2 324 ? 333.572 375.155 437.532 1.00 154.02 360 GLN j C 1
ATOM 4205 O O . GLN B 2 324 ? 334.487 374.622 438.155 1.00 154.02 360 GLN j O 1
ATOM 4211 N N . VAL B 2 325 ? 333.731 375.658 436.300 1.00 141.41 361 VAL j N 1
ATOM 4212 C CA . VAL B 2 325 ? 335.010 375.597 435.593 1.00 141.41 361 VAL j CA 1
ATOM 4213 C C . VAL B 2 325 ? 335.513 376.977 435.190 1.00 141.41 361 VAL j C 1
ATOM 4214 O O . VAL B 2 325 ? 336.529 377.476 435.705 1.00 141.41 361 VAL j O 1
ATOM 4218 N N . PHE B 2 326 ? 334.775 377.585 434.255 1.00 147.40 362 PHE j N 1
ATOM 4219 C CA . PHE B 2 326 ? 335.093 378.904 433.723 1.00 147.40 362 PHE j CA 1
ATOM 4220 C C . PHE B 2 326 ? 335.091 379.939 434.824 1.00 147.40 362 PHE j C 1
ATOM 4221 O O . PHE B 2 326 ? 335.938 380.842 434.852 1.00 147.40 362 PHE j O 1
ATOM 4229 N N . LEU B 2 327 ? 334.115 379.809 435.721 1.00 150.63 363 LEU j N 1
ATOM 4230 C CA . LEU B 2 327 ? 333.934 380.689 436.862 1.00 150.63 363 LEU j CA 1
ATOM 4231 C C . LEU B 2 327 ? 335.178 380.721 437.727 1.00 150.63 363 LEU j C 1
ATOM 4232 O O . LEU B 2 327 ? 335.712 381.795 438.029 1.00 150.63 363 LEU j O 1
ATOM 4237 N N . MET B 2 328 ? 335.645 379.535 438.124 1.00 154.15 364 MET j N 1
ATOM 4238 C CA . MET B 2 328 ? 336.831 379.395 438.957 1.00 154.15 364 MET j CA 1
ATOM 4239 C C . MET B 2 328 ? 338.048 379.959 438.254 1.00 154.15 364 MET j C 1
ATOM 4240 O O . MET B 2 328 ? 338.899 380.607 438.877 1.00 154.15 364 MET j O 1
ATOM 4245 N N . LYS B 2 329 ? 338.118 379.735 436.943 1.00 164.00 365 LYS j N 1
ATOM 4246 C CA . LYS B 2 329 ? 339.231 380.219 436.139 1.00 164.00 365 LYS j CA 1
ATOM 4247 C C . LYS B 2 329 ? 339.326 381.747 436.144 1.00 164.00 365 LYS j C 1
ATOM 4248 O O . LYS B 2 329 ? 340.373 382.316 436.484 1.00 164.00 365 LYS j O 1
ATOM 4254 N N . GLN B 2 330 ? 338.242 382.434 435.787 1.00 158.12 366 GLN j N 1
ATOM 4255 C CA . GLN B 2 330 ? 338.306 383.895 435.795 1.00 158.12 366 GLN j CA 1
ATOM 4256 C C . GLN B 2 330 ? 338.347 384.466 437.208 1.00 158.12 366 GLN j C 1
ATOM 4257 O O . GLN B 2 330 ? 338.801 385.600 437.404 1.00 158.12 366 GLN j O 1
ATOM 4263 N N . GLN B 2 331 ? 337.871 383.713 438.199 1.00 152.06 367 GLN j N 1
ATOM 4264 C CA . GLN B 2 331 ? 337.935 384.216 439.558 1.00 152.06 367 GLN j CA 1
ATOM 4265 C C . GLN B 2 331 ? 339.383 384.189 440.003 1.00 152.06 367 GLN j C 1
ATOM 4266 O O . GLN B 2 331 ? 339.854 385.093 440.704 1.00 152.06 367 GLN j O 1
ATOM 4272 N N . SER B 2 332 ? 340.119 383.186 439.524 1.00 153.41 368 SER j N 1
ATOM 4273 C CA . SER B 2 332 ? 341.542 383.133 439.781 1.00 153.41 368 SER j CA 1
ATOM 4274 C C . SER B 2 332 ? 342.243 384.219 438.974 1.00 153.41 368 SER j C 1
ATOM 4275 O O . SER B 2 332 ? 343.306 384.695 439.381 1.00 153.41 368 SER j O 1
ATOM 4278 N N . LEU B 2 333 ? 341.651 384.622 437.837 1.00 156.28 369 LEU j N 1
ATOM 4279 C CA . LEU B 2 333 ? 342.206 385.731 437.055 1.00 156.28 369 LEU j CA 1
ATOM 4280 C C . LEU B 2 333 ? 342.126 387.011 437.867 1.00 156.28 369 LEU j C 1
ATOM 4281 O O . LEU B 2 333 ? 343.058 387.824 437.863 1.00 156.28 369 LEU j O 1
ATOM 4286 N N . LEU B 2 334 ? 341.003 387.207 438.560 1.00 151.97 370 LEU j N 1
ATOM 4287 C CA . LEU B 2 334 ? 340.878 388.379 439.415 1.00 151.97 370 LEU j CA 1
ATOM 4288 C C . LEU B 2 334 ? 341.814 388.232 440.602 1.00 151.97 370 LEU j C 1
ATOM 4289 O O . LEU B 2 334 ? 342.309 389.228 441.140 1.00 151.97 370 LEU j O 1
ATOM 4294 N N . ALA B 2 335 ? 342.087 386.989 440.996 1.00 149.87 371 ALA j N 1
ATOM 4295 C CA . ALA B 2 335 ? 343.027 386.712 442.068 1.00 149.87 371 ALA j CA 1
ATOM 4296 C C . ALA B 2 335 ? 344.476 386.811 441.602 1.00 149.87 371 ALA j C 1
ATOM 4297 O O . ALA B 2 335 ? 345.384 386.705 442.431 1.00 149.87 371 ALA j O 1
ATOM 4299 N N . LYS B 2 336 ? 344.715 386.999 440.299 1.00 153.02 372 LYS j N 1
ATOM 4300 C CA . LYS B 2 336 ? 346.075 387.109 439.785 1.00 153.02 372 LYS j CA 1
ATOM 4301 C C . LYS B 2 336 ? 346.656 388.499 440.025 1.00 153.02 372 LYS j C 1
ATOM 4302 O O . LYS B 2 336 ? 347.885 388.637 440.108 1.00 153.02 372 LYS j O 1
ATOM 4308 N N . GLN B 2 337 ? 345.790 389.506 440.163 1.00 153.40 373 GLN j N 1
ATOM 4309 C CA . GLN B 2 337 ? 346.137 390.909 440.417 1.00 153.40 373 GLN j CA 1
ATOM 4310 C C . GLN B 2 337 ? 346.998 391.477 439.298 1.00 153.40 373 GLN j C 1
ATOM 4311 O O . GLN B 2 337 ? 346.915 391.032 438.154 1.00 153.40 373 GLN j O 1
#

Secondary structure (DSSP, 8-state):
-HHHHHHHHHHHHHHHHT-SSHHHHHHHHHHHHHHHHHHHHH----SSS-HHHHHHHHHHHHHHHHHHHHHHHHHHHHHHHHHTTTTSTT-HHHHHHHHHHHHHHHHHHHHTT-SSHHHHHHHHHHHHHHHHHHHHHHHHHHHHHHT--HHHHHHHHHHHHHHHHHHHHHHHHHHHHGGGGGSS--TT----------S-S-TT-S-TTTTTHHHHHHHHHHHHHHHHH--HHHHHHHHHHHHHHHHHHHH--HHHHHHHHHHHHHHHHHHHHHHHHHH-/--HHHHHHHTS-------EEEEEE--SSTTHHHHHHHH-----SSS---EEEEE--SSS---EEEEE-EE-S-SSTHHHHHTT--TTTSSSEEEEE---SSSHHHHHHHHHHHHHHHHHHHHHHSSS--HHHHHHHHHHHHHTTSSSTT--------S--SSEEEE----TTHHHHHHHT--SHHHHHHHHHHHHHHHHHHT--EE---TT--TTHHHHHHHHH------B-SSSSS-EE-TT---SSHHHHHTTSSS-SS-SSTHHHHTTSSTTS--SS----------SHHHHHHHHHTT-

Radius of gyration: 35.14 Å; Cα contacts (8 Å, |Δi|>4): 604; chains: 2; bounding box: 126×84×62 Å

Sequence (583 aa):
SLIESVRTYERTCEKVEERNTISLLVAGLKKEVQALIAEGIALVWESYKLDPYVQRLAETVFNFQEKVDDLLIIEEKIDLEVRSLETCMYDHKTFSEILNRVQKAVDDLNLHSYSNLPIWVNKLDMEIERILGVRLQAGLRAWTQVLLLEESYSAVMGIVSEVEQYVKVSSILSEVSTRARSKLPSGKNILVFGEDGSGKTTLMTKLQHGKKGRGLEYLYLSVHDEDRDDHTRCNVWILDGDLYHKGLLKFAVSAESLPETLVIFVADMSRPWTVMESLQKWASVLREHIDKMKIPPEKMRELERKFVKDFQDYMEPEEGDNVLTHNLGIPVLVVCTKCDAVSVLEKEHDYRDEHLDFIQSHLRRFCLQYGAALIYTSVKEEKNLDLLYKYIVHFTTPALVVEKDAVFIPAGWDNEKKIAILHENFTTVKPEDAYEDFIVKPPVRKLVHDKELAAEDEQVFLMKQQSLLAKQ

Solvent-accessible surface area: 33906 Å² total; per-residue (Å²): 96,97,136,126,7,79,158,43,30,92,113,2,15,97,63,2,96,135,112,124,70,2,33,49,1,1,0,20,52,5,85,92,9,16,41,33,38,47,96,26,63,81,61,103,200,61,78,177,90,68,90,55,45,26,116,112,27,46,119,34,11,125,65,3,60,77,42,4,56,60,2,64,101,9,12,67,89,3,38,123,20,12,159,28,6,102,81,41,138,69,69,56,174,41,7,40,82,12,14,76,100,15,73,139,9,7,56,59,1,20,116,100,81,14,30,9,8,51,41,19,8,68,74,18,15,116,94,7,42,77,41,35,2,73,20,15,24,43,4,32,114,49,102,22,109,101,73,162,112,42,86,54,19,66,60,41,60,64,76,66,56,69,71,62,61,69,67,53,60,62,52,24,33,41,22,26,56,24,52,49,57,26,77,37,34,24,64,65,30,42,57,61,96,88,97,66,98,108,99,86,67,60,69,8,60,24,25,53,11,5,65,61,20,18,46,24,33,80,25,6,42,44,31,41,60,103,68,60,91,72,121,82,81,64,64,63,62,62,63,44,61,62,37,62,64,63,62,57,72,90,78,121,124,85,81,67,64,59,50,64,61,55,67,68,63,63,66,70,68,60,57,68,60,61,65,61,68,91,94,115,116,57,57,143,54,87,84,18,90,179,66,147,102,177,128,42,70,32,3,15,8,4,4,2,0,12,84,50,13,19,9,45,61,14,18,56,84,40,126,150,55,43,70,47,44,12,26,32,30,28,59,18,31,49,90,32,78,116,157,94,57,98,16,120,8,28,1,37,19,9,50,35,98,58,141,31,64,36,20,6,96,44,5,9,69,53,157,14,18,82,42,6,5,5,10,10,1,5,2,24,48,72,14,37,20,5,38,116,18,3,65,63,7,3,52,23,26,69,97,6,61,91,126,73,40,105,102,18,100,120,36,110,97,101,25,109,123,119,10,119,64,45,53,74,149,34,61,69,182,52,84,168,117,39,149,54,77,95,20,10,39,32,18,9,5,5,0,9,62,4,64,15,43,76,72,16,77,143,108,34,15,159,107,60,28,30,71,21,11,30,12,8,11,4,5,70,32,2,15,36,8,7,6,6,0,4,19,13,3,62,177,83,42,131,23,31,34,54,19,28,37,92,85,20,103,110,100,50,110,20,83,35,110,104,84,74,14,2,13,6,13,30,16,53,32,31,89,123,91,18,34,96,35,15,91,73,130,3,78,99,104,15,106,107,18,44,59,64,11,33,40,37,40,57,69,68,100,77,88,81,68,66,106,129,96,62,51,102,33,93,28,160,76,58,112,64,102,22,120,147,81,104,202